Protein AF-A0A8T3ZJ53-F1 (afdb_monomer)

pLDDT: mean 87.29, std 13.7, range [36.09, 98.25]

Structure (mmCIF, N/CA/C/O backbone):
data_AF-A0A8T3ZJ53-F1
#
_entry.id   AF-A0A8T3ZJ53-F1
#
loop_
_atom_site.group_PDB
_atom_site.id
_atom_site.type_symbol
_atom_site.label_atom_id
_atom_site.label_alt_id
_atom_site.label_comp_id
_atom_site.label_asym_id
_atom_site.label_entity_id
_atom_site.label_seq_id
_atom_site.pdbx_PDB_ins_code
_atom_site.Cartn_x
_atom_site.Cartn_y
_atom_site.Cartn_z
_atom_site.occupancy
_atom_site.B_iso_or_equiv
_atom_site.auth_seq_id
_atom_site.auth_comp_id
_atom_site.auth_asym_id
_atom_site.auth_atom_id
_atom_site.pdbx_PDB_model_num
ATOM 1 N N . THR A 1 1 ? 10.957 1.404 -17.397 1.00 92.50 1 THR A N 1
ATOM 2 C CA . THR A 1 1 ? 9.933 1.589 -18.441 1.00 92.50 1 THR A CA 1
ATOM 3 C C . THR A 1 1 ? 8.575 1.520 -17.798 1.00 92.50 1 THR A C 1
ATOM 5 O O . THR A 1 1 ? 8.381 0.715 -16.896 1.00 92.50 1 THR A O 1
ATOM 8 N N . HIS A 1 2 ? 7.644 2.379 -18.206 1.00 91.88 2 HIS A N 1
ATOM 9 C CA . HIS A 1 2 ? 6.298 2.401 -17.634 1.00 91.88 2 HIS A CA 1
ATOM 10 C C . HIS A 1 2 ? 5.239 2.652 -18.708 1.00 91.88 2 HIS A C 1
ATOM 12 O O . HIS A 1 2 ? 5.533 3.206 -19.764 1.00 91.88 2 HIS A O 1
ATOM 18 N N . PHE A 1 3 ? 4.009 2.222 -18.442 1.00 94.38 3 PHE A N 1
ATOM 19 C CA . PHE A 1 3 ? 2.878 2.469 -19.329 1.00 94.38 3 PHE A CA 1
ATOM 20 C C . PHE A 1 3 ? 2.201 3.792 -18.972 1.00 94.38 3 PHE A C 1
ATOM 22 O O . PHE A 1 3 ? 1.866 4.026 -17.809 1.00 94.38 3 PHE A O 1
ATOM 29 N N . ASP A 1 4 ? 1.983 4.630 -19.982 1.00 92.94 4 ASP A N 1
ATOM 30 C CA . ASP A 1 4 ? 1.250 5.883 -19.873 1.00 92.94 4 ASP A CA 1
ATOM 31 C C . ASP A 1 4 ? -0.168 5.689 -20.394 1.00 92.94 4 ASP A C 1
ATOM 33 O O . ASP A 1 4 ? -0.401 5.535 -21.595 1.00 92.94 4 ASP A O 1
ATOM 37 N N . TYR A 1 5 ? -1.127 5.714 -19.472 1.00 91.31 5 TYR A N 1
ATOM 38 C CA . TYR A 1 5 ? -2.530 5.527 -19.805 1.00 91.31 5 TYR A CA 1
ATOM 39 C C . TYR A 1 5 ? -3.101 6.654 -20.673 1.00 91.31 5 TYR A C 1
ATOM 41 O O . TYR A 1 5 ? -3.947 6.387 -21.524 1.00 91.31 5 TYR A O 1
ATOM 49 N N . LYS A 1 6 ? -2.637 7.897 -20.494 1.00 88.44 6 LYS A N 1
ATOM 50 C CA . LYS A 1 6 ? -3.177 9.063 -21.203 1.00 88.44 6 LYS A CA 1
ATOM 51 C C . LYS A 1 6 ? -2.861 8.999 -22.693 1.00 88.44 6 LYS A C 1
ATOM 53 O O . LYS A 1 6 ? -3.724 9.309 -23.507 1.00 88.44 6 LYS A O 1
ATOM 58 N N . TYR A 1 7 ? -1.639 8.599 -23.037 1.00 90.81 7 TYR A N 1
ATOM 59 C CA . TYR A 1 7 ? -1.204 8.484 -24.434 1.00 90.81 7 TYR A CA 1
ATOM 60 C C . TYR A 1 7 ? -1.269 7.051 -24.974 1.00 90.81 7 TYR A C 1
ATOM 62 O O . TYR A 1 7 ? -1.055 6.848 -26.164 1.00 90.81 7 TYR A O 1
ATOM 70 N N . ASN A 1 8 ? -1.585 6.067 -24.126 1.00 91.38 8 ASN A N 1
ATOM 71 C CA . ASN A 1 8 ? -1.673 4.648 -24.473 1.00 91.38 8 ASN A CA 1
ATOM 72 C C . ASN A 1 8 ? -0.379 4.099 -25.113 1.00 91.38 8 ASN A C 1
ATOM 74 O O . ASN A 1 8 ? -0.419 3.331 -26.074 1.00 91.38 8 ASN A O 1
ATOM 78 N N . ILE A 1 9 ? 0.776 4.493 -24.569 1.00 94.19 9 ILE A N 1
ATOM 79 C CA . ILE A 1 9 ? 2.112 4.088 -25.036 1.00 94.19 9 ILE A CA 1
ATOM 80 C C . ILE A 1 9 ? 3.004 3.682 -23.863 1.00 94.19 9 ILE A C 1
ATOM 82 O O . ILE A 1 9 ? 2.756 4.049 -22.713 1.00 94.19 9 ILE A O 1
ATOM 86 N N . LEU A 1 10 ? 4.087 2.961 -24.158 1.00 95.19 10 LEU A N 1
ATOM 87 C CA . LEU A 1 10 ? 5.194 2.828 -23.218 1.00 95.19 10 LEU A CA 1
ATOM 88 C C . LEU A 1 10 ? 6.085 4.069 -23.267 1.00 95.19 10 LEU A C 1
ATOM 90 O O . LEU A 1 10 ? 6.505 4.521 -24.335 1.00 95.19 10 LEU A O 1
ATOM 94 N N . ARG A 1 11 ? 6.426 4.567 -22.085 1.00 93.75 11 ARG A N 1
ATOM 95 C CA . ARG A 1 11 ? 7.398 5.633 -21.862 1.00 93.75 11 ARG A CA 1
ATOM 96 C C . ARG A 1 11 ? 8.667 5.077 -21.229 1.00 93.75 11 ARG A C 1
ATOM 98 O O . ARG A 1 11 ? 8.668 3.996 -20.623 1.00 93.75 11 ARG A O 1
ATOM 105 N N . ARG A 1 12 ? 9.759 5.833 -21.363 1.00 91.50 12 ARG A N 1
ATOM 106 C CA . ARG A 1 12 ? 11.044 5.496 -20.734 1.00 91.50 12 ARG A CA 1
ATOM 107 C C . ARG A 1 12 ? 10.881 5.500 -19.208 1.00 91.50 12 ARG A C 1
ATOM 109 O O . ARG A 1 12 ? 9.824 5.831 -18.675 1.00 91.50 12 ARG A O 1
ATOM 116 N N . GLY A 1 13 ? 11.893 5.049 -18.464 1.00 85.75 13 GLY A N 1
ATOM 117 C CA . GLY A 1 13 ? 11.855 5.135 -16.996 1.00 85.75 13 GLY A CA 1
ATOM 118 C C . GLY A 1 13 ? 11.496 6.551 -16.517 1.00 85.75 13 GLY A C 1
ATOM 119 O O . GLY A 1 13 ? 11.935 7.521 -17.131 1.00 85.75 13 GLY A O 1
ATOM 120 N N . ILE A 1 14 ? 10.716 6.671 -15.432 1.00 87.00 14 ILE A N 1
ATOM 121 C CA . ILE A 1 14 ? 10.205 7.959 -14.911 1.00 87.00 14 ILE A CA 1
ATOM 122 C C . ILE A 1 14 ? 11.329 8.995 -14.780 1.00 87.00 14 ILE A C 1
ATOM 124 O O . ILE A 1 14 ? 11.149 10.138 -15.179 1.00 87.00 14 ILE A O 1
ATOM 128 N N . LEU A 1 15 ? 12.511 8.579 -14.316 1.00 89.81 15 LEU A N 1
ATOM 129 C CA . LEU A 1 15 ? 13.685 9.446 -14.207 1.00 89.81 15 LEU A CA 1
ATOM 130 C C . LEU A 1 15 ? 14.091 10.093 -15.547 1.00 89.81 15 LEU A C 1
ATOM 132 O O . LEU A 1 15 ? 14.465 11.261 -15.587 1.00 89.81 15 LEU A O 1
ATOM 136 N N . ASN A 1 16 ? 14.024 9.358 -16.660 1.00 87.31 16 ASN A N 1
ATOM 137 C CA . ASN A 1 16 ? 14.312 9.906 -17.989 1.00 87.31 16 ASN A CA 1
ATOM 138 C C . ASN A 1 16 ? 13.220 10.860 -18.467 1.00 87.31 16 ASN A C 1
ATOM 140 O O . ASN A 1 16 ? 13.531 11.887 -19.063 1.00 87.31 16 ASN A O 1
ATOM 144 N N . ASP A 1 17 ? 11.967 10.537 -18.174 1.00 83.75 17 ASP A N 1
ATOM 145 C CA . ASP A 1 17 ? 10.818 11.334 -18.585 1.00 83.75 17 ASP A CA 1
ATOM 146 C C . ASP A 1 17 ? 10.718 12.669 -17.837 1.00 83.75 17 ASP A C 1
ATOM 148 O O . ASP A 1 17 ? 10.388 13.688 -18.443 1.00 83.75 17 ASP A O 1
ATOM 152 N N . THR A 1 18 ? 11.046 12.693 -16.542 1.00 87.44 18 THR A N 1
ATOM 153 C CA . THR A 1 18 ? 11.021 13.914 -15.719 1.00 87.44 18 THR A CA 1
ATOM 154 C C . THR A 1 18 ? 12.245 14.801 -15.913 1.00 87.44 18 THR A C 1
ATOM 156 O O . THR A 1 18 ? 12.226 15.952 -15.487 1.00 87.44 18 THR A O 1
ATOM 159 N N . LYS A 1 19 ? 13.314 14.279 -16.532 1.00 85.06 19 LYS A N 1
ATOM 160 C CA . LYS A 1 19 ? 14.643 14.913 -16.609 1.00 85.06 19 LYS A CA 1
ATOM 161 C C . LYS A 1 19 ? 15.280 15.207 -15.242 1.00 85.06 19 LYS A C 1
ATOM 163 O O . LYS A 1 19 ? 16.259 15.942 -15.193 1.00 85.06 19 LYS A O 1
ATOM 168 N N . ALA A 1 20 ? 14.773 14.620 -14.155 1.00 90.12 20 ALA A N 1
ATOM 169 C CA . ALA A 1 20 ? 15.395 14.740 -12.839 1.00 90.12 20 ALA A CA 1
ATOM 170 C C . ALA A 1 20 ? 16.768 14.044 -12.813 1.00 90.12 20 ALA A C 1
ATOM 172 O O . ALA A 1 20 ? 17.037 13.146 -13.623 1.00 90.12 20 ALA A O 1
ATOM 173 N N . ASP A 1 21 ? 17.634 14.446 -11.883 1.00 89.12 21 ASP A N 1
ATOM 174 C CA . ASP A 1 21 ? 18.956 13.836 -11.698 1.00 89.12 21 ASP A CA 1
ATOM 175 C C . ASP A 1 21 ? 18.897 12.542 -10.884 1.00 89.12 21 ASP A C 1
ATOM 177 O O . ASP A 1 21 ? 19.588 11.570 -11.204 1.00 89.12 21 ASP A O 1
ATOM 181 N N . LEU A 1 22 ? 18.028 12.532 -9.870 1.00 93.38 22 LEU A N 1
ATOM 182 C CA . LEU A 1 22 ? 17.731 11.407 -8.990 1.00 93.38 22 LEU A CA 1
ATOM 183 C C . LEU A 1 22 ? 16.220 11.212 -8.881 1.00 93.38 22 LEU A C 1
ATOM 185 O O . LEU A 1 22 ? 15.447 12.167 -8.954 1.00 93.38 22 LEU A O 1
ATOM 189 N N . LEU A 1 23 ? 15.810 9.972 -8.639 1.00 93.25 23 LEU A N 1
ATOM 190 C CA . LEU A 1 23 ? 14.469 9.636 -8.183 1.00 93.25 23 LEU A CA 1
ATOM 191 C C . LEU A 1 23 ? 14.595 8.932 -6.835 1.00 93.25 23 LEU A C 1
ATOM 193 O O . LEU A 1 23 ? 15.234 7.887 -6.750 1.00 93.25 23 LEU A O 1
ATOM 197 N N . LEU A 1 24 ? 13.976 9.500 -5.807 1.00 93.50 24 LEU A N 1
ATOM 198 C CA . LEU A 1 24 ? 13.816 8.859 -4.509 1.00 93.50 24 LEU A CA 1
ATOM 199 C C . LEU A 1 24 ? 12.428 8.219 -4.475 1.00 93.50 24 LEU A C 1
ATOM 201 O O . LEU A 1 24 ? 11.450 8.858 -4.868 1.00 93.50 24 LEU A O 1
ATOM 205 N N . PHE A 1 25 ? 12.345 6.950 -4.093 1.00 89.69 25 PHE A N 1
ATOM 206 C CA . PHE A 1 25 ? 11.116 6.169 -4.195 1.00 89.69 25 PHE A CA 1
ATOM 207 C C . PHE A 1 25 ? 10.934 5.208 -3.021 1.00 89.69 25 PHE A C 1
ATOM 209 O O . PHE A 1 25 ? 11.882 4.862 -2.319 1.00 89.69 25 PHE A O 1
ATOM 216 N N . GLY A 1 26 ? 9.689 4.770 -2.830 1.00 84.31 26 GLY A N 1
ATOM 217 C CA . GLY A 1 26 ? 9.271 4.123 -1.591 1.00 84.31 26 GLY A CA 1
ATOM 218 C C . GLY A 1 26 ? 9.110 5.144 -0.458 1.00 84.31 26 GLY A C 1
ATOM 219 O O . GLY A 1 26 ? 8.981 6.347 -0.702 1.00 84.31 26 GLY A O 1
ATOM 220 N N . SER A 1 27 ? 9.148 4.659 0.781 1.00 85.94 27 SER A N 1
ATOM 221 C CA . SER A 1 27 ? 9.232 5.490 1.990 1.00 85.94 27 SER A CA 1
ATOM 222 C C . SER A 1 27 ? 10.664 6.019 2.135 1.00 85.94 27 SER A C 1
ATOM 224 O O . SER A 1 27 ? 11.466 5.448 2.861 1.00 85.94 27 SER A O 1
ATOM 226 N N . ALA A 1 28 ? 11.004 7.039 1.342 1.00 90.50 28 ALA A N 1
ATOM 227 C CA . ALA A 1 28 ? 12.377 7.494 1.112 1.00 90.50 28 ALA A CA 1
ATOM 228 C C . ALA A 1 28 ? 12.949 8.418 2.212 1.00 90.50 28 ALA A C 1
ATOM 230 O O . ALA A 1 28 ? 13.855 9.217 1.950 1.00 90.50 28 ALA A O 1
ATOM 231 N N . GLU A 1 29 ? 12.388 8.397 3.424 1.00 93.88 29 GLU A N 1
ATOM 232 C CA . GLU A 1 29 ? 12.810 9.272 4.517 1.00 93.88 29 GLU A CA 1
ATOM 233 C C . GLU A 1 29 ? 14.299 9.105 4.854 1.00 93.88 29 GLU A C 1
ATOM 235 O O . GLU A 1 29 ? 15.004 10.111 4.994 1.00 93.88 29 GLU A O 1
ATOM 240 N N . ARG A 1 30 ? 14.815 7.867 4.942 1.00 94.81 30 ARG A N 1
ATOM 241 C CA . ARG A 1 30 ? 16.236 7.660 5.272 1.00 94.81 30 ARG A CA 1
ATOM 242 C C . ARG A 1 30 ? 17.134 8.073 4.114 1.00 94.81 30 ARG A C 1
ATOM 244 O O . ARG A 1 30 ? 18.204 8.628 4.358 1.00 94.81 30 ARG A O 1
ATOM 251 N N . ALA A 1 31 ? 16.719 7.845 2.873 1.00 95.25 31 ALA A N 1
ATOM 252 C CA . ALA A 1 31 ? 17.444 8.197 1.663 1.00 95.25 31 ALA A CA 1
ATOM 253 C C . ALA A 1 31 ? 17.582 9.708 1.529 1.00 95.25 31 ALA A C 1
ATOM 255 O O . ALA A 1 31 ? 18.684 10.188 1.269 1.00 95.25 31 ALA A O 1
ATOM 256 N N . ILE A 1 32 ? 16.496 10.456 1.762 1.00 95.50 32 ILE A N 1
ATOM 257 C CA . ILE A 1 32 ? 16.515 11.924 1.762 1.00 95.50 32 ILE A CA 1
ATOM 258 C C . ILE A 1 32 ? 17.517 12.426 2.804 1.00 95.50 32 ILE A C 1
ATOM 260 O O . ILE A 1 32 ? 18.404 13.207 2.466 1.00 95.50 32 ILE A O 1
ATOM 264 N N . LEU A 1 33 ? 17.419 11.958 4.051 1.00 95.88 33 LEU A N 1
ATOM 265 C CA . LEU A 1 33 ? 18.304 12.417 5.125 1.00 95.88 33 LEU A CA 1
ATOM 266 C C . LEU A 1 33 ? 19.767 12.019 4.882 1.00 95.88 33 LEU A C 1
ATOM 268 O O . LEU A 1 33 ? 20.654 12.857 5.015 1.00 95.88 33 LEU A O 1
ATOM 272 N N . THR A 1 34 ? 20.019 10.785 4.441 1.00 94.62 34 THR A N 1
ATOM 273 C CA . THR A 1 34 ? 21.368 10.302 4.095 1.00 94.62 34 THR A CA 1
ATOM 274 C C . THR A 1 34 ? 21.976 11.125 2.962 1.00 94.62 34 THR A C 1
ATOM 276 O O . THR A 1 34 ? 23.160 11.462 2.995 1.00 94.62 34 THR A O 1
ATOM 279 N N . LEU A 1 35 ? 21.180 11.456 1.943 1.00 93.94 35 LEU A N 1
ATOM 280 C CA . LEU A 1 35 ? 21.619 12.278 0.822 1.00 93.94 35 LEU A CA 1
ATOM 281 C C . LEU A 1 35 ? 21.987 13.687 1.297 1.00 93.94 35 LEU A C 1
ATOM 283 O O . LEU A 1 35 ? 23.079 14.158 0.983 1.00 93.94 35 LEU A O 1
ATOM 287 N N . LEU A 1 36 ? 21.115 14.326 2.083 1.00 92.25 36 LEU A N 1
ATOM 288 C CA . LEU A 1 36 ? 21.348 15.663 2.634 1.00 92.25 36 LEU A CA 1
ATOM 289 C C . LEU A 1 36 ? 22.587 15.702 3.531 1.00 92.25 36 LEU A C 1
ATOM 291 O O . LEU A 1 36 ? 23.413 16.600 3.392 1.00 92.25 36 LEU A O 1
ATOM 295 N N . GLU A 1 37 ? 22.765 14.704 4.394 1.00 90.94 37 GLU A N 1
ATOM 296 C CA . GLU A 1 37 ? 23.937 14.596 5.261 1.00 90.94 37 GLU A CA 1
ATOM 297 C C . GLU A 1 37 ? 25.231 14.451 4.449 1.00 90.94 37 GLU A C 1
ATOM 299 O O . GLU A 1 37 ? 26.212 15.153 4.700 1.00 90.94 37 GLU A O 1
ATOM 304 N N . ARG A 1 38 ? 25.249 13.574 3.436 1.00 91.00 38 ARG A N 1
ATOM 305 C CA . ARG A 1 38 ? 26.423 13.405 2.564 1.00 91.00 38 ARG A CA 1
ATOM 306 C C . ARG A 1 38 ? 26.720 14.672 1.770 1.00 91.00 38 ARG A C 1
ATOM 308 O O . ARG A 1 38 ? 27.885 15.048 1.660 1.00 91.00 38 ARG A O 1
ATOM 315 N N . MET A 1 39 ? 25.691 15.344 1.252 1.00 88.81 39 MET A N 1
ATOM 316 C CA . MET A 1 39 ? 25.842 16.637 0.582 1.00 88.81 39 MET A CA 1
ATOM 317 C C . MET A 1 39 ? 26.455 17.675 1.526 1.00 88.81 39 MET A C 1
ATOM 319 O O . MET A 1 39 ? 27.425 18.327 1.147 1.00 88.81 39 MET A O 1
ATOM 323 N N . GLN A 1 40 ? 25.957 17.775 2.762 1.00 85.38 40 GLN A N 1
ATOM 324 C CA . GLN A 1 40 ? 26.470 18.699 3.773 1.00 85.38 40 GLN A CA 1
ATOM 325 C C . GLN A 1 40 ? 27.941 18.411 4.110 1.00 85.38 40 GLN A C 1
ATOM 327 O O . GLN A 1 40 ? 28.765 19.316 4.049 1.00 85.38 40 GLN A O 1
ATOM 332 N N . ARG A 1 41 ? 28.309 17.145 4.354 1.00 85.94 41 ARG A N 1
ATOM 333 C CA . ARG A 1 41 ? 29.703 16.744 4.629 1.00 85.94 41 ARG A CA 1
ATOM 334 C C . ARG A 1 41 ? 30.654 17.066 3.477 1.00 85.94 41 ARG A C 1
ATOM 336 O O . ARG A 1 41 ? 31.781 17.491 3.718 1.00 85.94 41 ARG A O 1
ATOM 343 N N . ILE A 1 42 ? 30.219 16.855 2.232 1.00 83.75 42 ILE A N 1
ATOM 344 C CA . ILE A 1 42 ? 31.022 17.207 1.054 1.00 83.75 42 ILE A CA 1
ATOM 345 C C . ILE A 1 42 ? 31.250 18.715 1.026 1.00 83.75 42 ILE A C 1
ATOM 347 O O . ILE A 1 42 ? 32.387 19.136 0.850 1.00 83.75 42 ILE A O 1
ATOM 351 N N . VAL A 1 43 ? 30.200 19.511 1.224 1.00 75.50 43 VAL A N 1
ATOM 352 C CA . VAL A 1 43 ? 30.278 20.979 1.235 1.00 75.50 43 VAL A CA 1
ATOM 353 C C . VAL A 1 43 ? 31.163 21.492 2.375 1.00 75.50 43 VAL A C 1
ATOM 355 O O . VAL A 1 43 ? 31.958 22.400 2.157 1.00 75.50 43 VAL A O 1
ATOM 358 N N . ASP A 1 44 ? 31.078 20.898 3.565 1.00 78.31 44 ASP A N 1
ATOM 359 C CA . ASP A 1 44 ? 31.857 21.322 4.735 1.00 78.31 44 ASP A CA 1
ATOM 360 C C . ASP A 1 44 ? 33.343 20.942 4.644 1.00 78.31 44 ASP A C 1
ATOM 362 O O . ASP A 1 44 ? 34.191 21.640 5.200 1.00 78.31 44 ASP A O 1
ATOM 366 N N . GLY A 1 45 ? 33.663 19.848 3.945 1.00 67.88 45 GLY A N 1
ATOM 367 C CA . GLY A 1 45 ? 35.022 19.331 3.756 1.00 67.88 45 GLY A CA 1
ATOM 368 C C . GLY A 1 45 ? 35.673 19.672 2.409 1.00 67.88 45 GLY A C 1
ATOM 369 O O . GLY A 1 45 ? 36.717 19.107 2.089 1.00 67.88 45 GLY A O 1
ATOM 370 N N . SER A 1 46 ? 35.070 20.543 1.596 1.00 61.31 46 SER A N 1
ATOM 371 C CA . SER A 1 46 ? 35.623 20.997 0.312 1.00 61.31 46 SER A CA 1
ATOM 372 C C . SER A 1 46 ? 35.801 22.519 0.283 1.00 61.31 46 SER A C 1
ATOM 374 O O . SER A 1 46 ? 35.044 23.253 0.914 1.00 61.31 46 SER A O 1
ATOM 376 N N . ASP A 1 47 ? 36.751 23.018 -0.521 1.00 53.59 47 ASP A N 1
ATOM 377 C CA . ASP A 1 47 ? 36.870 24.451 -0.874 1.00 53.59 47 ASP A CA 1
ATOM 378 C C . ASP A 1 47 ? 35.609 25.005 -1.592 1.00 53.59 47 ASP A C 1
ATOM 380 O O . ASP A 1 47 ? 35.511 26.200 -1.885 1.00 53.59 47 ASP A O 1
ATOM 384 N N . ASP A 1 48 ? 34.596 24.162 -1.828 1.00 57.84 48 ASP A N 1
ATOM 385 C CA . ASP A 1 48 ? 33.292 24.505 -2.397 1.00 57.84 48 ASP A CA 1
ATOM 386 C C . ASP A 1 48 ? 32.380 25.256 -1.400 1.00 57.84 48 ASP A C 1
ATOM 388 O O . ASP A 1 48 ? 31.271 25.656 -1.761 1.00 57.84 48 ASP A O 1
ATOM 392 N N . LYS A 1 49 ? 32.842 25.546 -0.173 1.00 52.94 49 LYS A N 1
ATOM 393 C CA . LYS A 1 49 ? 32.192 26.518 0.728 1.00 52.94 49 LYS A CA 1
ATOM 394 C C . LYS A 1 49 ? 31.986 27.872 0.029 1.00 52.94 49 LYS A C 1
ATOM 396 O O . LYS A 1 49 ? 30.907 28.451 0.137 1.00 52.94 49 LYS A O 1
ATOM 401 N N . LYS A 1 50 ? 32.951 28.280 -0.814 1.00 55.59 50 LYS A N 1
ATOM 402 C CA . LYS A 1 50 ? 32.821 29.420 -1.741 1.00 55.59 50 LYS A CA 1
ATOM 403 C C . LYS A 1 50 ? 31.698 29.232 -2.765 1.00 55.59 50 LYS A C 1
ATOM 405 O O . LYS A 1 50 ? 30.980 30.181 -3.029 1.00 55.59 50 LYS A O 1
ATOM 410 N N . LEU A 1 51 ? 31.496 28.035 -3.323 1.00 52.78 51 LEU A N 1
ATOM 411 C CA . LEU A 1 51 ? 30.408 27.770 -4.283 1.00 52.78 51 LEU A CA 1
ATOM 412 C C . LEU A 1 51 ? 29.024 27.830 -3.624 1.00 52.78 51 LEU A C 1
ATOM 414 O O . LEU A 1 51 ? 28.067 28.272 -4.258 1.00 52.78 51 LEU A O 1
ATOM 418 N N . LEU A 1 52 ? 28.909 27.415 -2.359 1.00 51.31 52 LEU A N 1
ATOM 419 C CA . LEU A 1 52 ? 27.653 27.495 -1.614 1.00 51.31 52 LEU A CA 1
ATOM 420 C C . LEU A 1 52 ? 27.363 28.919 -1.109 1.00 51.31 52 LEU A C 1
ATOM 422 O O . LEU A 1 52 ? 26.205 29.334 -1.107 1.00 51.31 52 LEU A O 1
ATOM 426 N N . GLU A 1 53 ? 28.394 29.668 -0.706 1.00 55.56 53 GLU A N 1
ATOM 427 C CA . GLU A 1 53 ? 28.298 31.104 -0.404 1.00 55.56 53 GLU A CA 1
ATOM 428 C C . GLU A 1 53 ? 27.919 31.903 -1.658 1.00 55.56 53 GLU A C 1
ATOM 430 O O . GLU A 1 53 ? 26.944 32.648 -1.609 1.00 55.56 53 GLU A O 1
ATOM 435 N N . MET A 1 54 ? 28.546 31.633 -2.810 1.00 50.44 54 MET A N 1
ATOM 436 C CA . MET A 1 54 ? 28.172 32.216 -4.107 1.00 50.44 54 MET A CA 1
ATOM 437 C C . MET A 1 54 ? 26.725 31.871 -4.505 1.00 50.44 54 MET A C 1
ATOM 439 O O . MET A 1 54 ? 25.976 32.746 -4.925 1.00 50.44 54 MET A O 1
ATOM 443 N N . ALA A 1 55 ? 26.266 30.628 -4.308 1.00 52.03 55 ALA A N 1
ATOM 444 C CA . ALA A 1 55 ? 24.873 30.251 -4.588 1.00 52.03 55 ALA A CA 1
ATOM 445 C C . ALA A 1 55 ? 23.856 30.927 -3.640 1.00 52.03 55 ALA A C 1
ATOM 447 O O . ALA A 1 55 ? 22.727 31.229 -4.041 1.00 52.03 55 ALA A O 1
ATOM 448 N N . LYS A 1 56 ? 24.238 31.173 -2.378 1.00 50.97 56 LYS A N 1
ATOM 449 C CA . LYS A 1 56 ? 23.410 31.874 -1.380 1.00 50.97 56 LYS A CA 1
ATOM 450 C C . LYS A 1 56 ? 23.375 33.389 -1.612 1.00 50.97 56 LYS A C 1
ATOM 452 O O . LYS A 1 56 ? 22.315 33.989 -1.429 1.00 50.97 56 LYS A O 1
ATOM 457 N N . GLU A 1 57 ? 24.482 33.995 -2.034 1.00 47.88 57 GLU A N 1
ATOM 458 C CA . GLU A 1 57 ? 24.552 35.411 -2.422 1.00 47.88 57 GLU A CA 1
ATOM 459 C C . GLU A 1 57 ? 23.788 35.673 -3.733 1.00 47.88 57 GLU A C 1
ATOM 461 O O . GLU A 1 57 ? 23.001 36.622 -3.807 1.00 47.88 57 GLU A O 1
ATOM 466 N N . ASN A 1 58 ? 23.861 34.758 -4.706 1.00 44.09 58 ASN A N 1
ATOM 467 C CA . ASN A 1 58 ? 23.186 34.899 -6.004 1.00 44.09 58 ASN A CA 1
ATOM 468 C C . ASN A 1 58 ? 21.666 34.673 -5.950 1.00 44.09 58 ASN A C 1
ATOM 470 O O . ASN A 1 58 ? 20.922 35.280 -6.721 1.00 44.09 58 ASN A O 1
ATOM 474 N N . ASN A 1 59 ? 21.151 33.883 -4.999 1.00 47.47 59 ASN A N 1
ATOM 475 C CA . ASN A 1 59 ? 19.699 33.780 -4.772 1.00 47.47 59 ASN A CA 1
ATOM 476 C C . ASN A 1 59 ? 19.087 35.060 -4.170 1.00 47.47 59 ASN A C 1
ATOM 478 O O . ASN A 1 59 ? 17.883 35.277 -4.304 1.00 47.47 59 ASN A O 1
ATOM 482 N N . LYS A 1 60 ? 19.893 35.933 -3.544 1.00 47.00 60 LYS A N 1
ATOM 483 C CA . LYS A 1 60 ? 19.461 37.290 -3.160 1.00 47.00 60 LYS A CA 1
ATOM 484 C C . LYS A 1 60 ? 19.545 38.286 -4.323 1.00 47.00 60 LYS A C 1
ATOM 486 O O . LYS A 1 60 ? 18.805 39.267 -4.307 1.00 47.00 60 LYS A O 1
ATOM 491 N N . GLN A 1 61 ? 20.407 38.045 -5.315 1.00 42.03 61 GLN A N 1
ATOM 492 C CA . GLN A 1 61 ? 20.671 38.974 -6.423 1.00 42.03 61 GLN A CA 1
ATOM 493 C C . GLN A 1 61 ? 19.943 38.650 -7.739 1.00 42.03 61 GLN A C 1
ATOM 495 O O . GLN A 1 61 ? 19.805 39.541 -8.573 1.00 42.03 61 GLN A O 1
ATOM 500 N N . ASN A 1 62 ? 19.358 37.459 -7.911 1.00 41.09 62 ASN A N 1
ATOM 501 C CA . ASN A 1 62 ? 18.611 37.083 -9.124 1.00 41.09 62 ASN A CA 1
ATOM 502 C C . ASN A 1 62 ? 17.185 37.682 -9.222 1.00 41.09 62 ASN A C 1
ATOM 504 O O . ASN A 1 62 ? 16.194 37.007 -9.503 1.00 41.09 62 ASN A O 1
ATOM 508 N N . ARG A 1 63 ? 17.107 39.010 -9.069 1.00 45.06 63 ARG A N 1
ATOM 509 C CA . ARG A 1 63 ? 16.180 39.899 -9.785 1.00 45.06 63 ARG A CA 1
ATOM 510 C C . ARG A 1 63 ? 17.001 40.878 -10.637 1.00 45.06 63 ARG A C 1
ATOM 512 O O . ARG A 1 63 ? 16.938 42.076 -10.385 1.00 45.06 63 ARG A O 1
ATOM 519 N N . LYS A 1 64 ? 17.765 40.376 -11.612 1.00 42.53 64 LYS A N 1
ATOM 520 C CA . LYS A 1 64 ? 18.048 40.982 -12.934 1.00 42.53 64 LYS A CA 1
ATOM 521 C C . LYS A 1 64 ? 19.384 40.486 -13.495 1.00 42.53 64 LYS A C 1
ATOM 523 O O . LYS A 1 64 ? 20.413 40.595 -12.850 1.00 42.53 64 LYS A O 1
ATOM 528 N N . GLU A 1 65 ? 19.285 40.081 -14.756 1.00 41.59 65 GLU A N 1
ATOM 529 C CA . GLU A 1 65 ? 20.320 40.051 -15.793 1.00 41.59 65 GLU A CA 1
ATOM 530 C C . GLU A 1 65 ? 21.390 38.954 -15.787 1.00 41.59 65 GLU A C 1
ATOM 532 O O . GLU A 1 65 ? 21.996 38.570 -14.796 1.00 41.59 65 GLU A O 1
ATOM 537 N N . SER A 1 66 ? 21.572 38.439 -17.004 1.00 52.91 66 SER A N 1
ATOM 538 C CA . SER A 1 66 ? 22.414 37.325 -17.395 1.00 52.91 66 SER A CA 1
ATOM 539 C C . SER A 1 66 ? 23.898 37.623 -17.226 1.00 52.91 66 SER A C 1
ATOM 541 O O . SER A 1 66 ? 24.416 38.537 -17.867 1.00 52.91 66 SER A O 1
ATOM 543 N N . THR A 1 67 ? 24.607 36.749 -16.519 1.00 38.12 67 THR A N 1
ATOM 544 C CA . THR A 1 67 ? 26.027 36.473 -16.763 1.00 38.12 67 THR A CA 1
ATOM 545 C C . THR A 1 67 ? 26.286 34.971 -16.593 1.00 38.12 67 THR A C 1
ATOM 547 O O . THR A 1 67 ? 25.480 34.258 -15.999 1.00 38.12 67 THR A O 1
ATOM 550 N N . ASN A 1 68 ? 27.354 34.470 -17.221 1.00 47.50 68 ASN A N 1
ATOM 551 C CA . ASN A 1 68 ? 27.736 33.056 -17.320 1.00 47.50 68 ASN A CA 1
ATOM 552 C C . ASN A 1 68 ? 28.018 32.402 -15.948 1.00 47.50 68 ASN A C 1
ATOM 554 O O . ASN A 1 68 ? 29.172 32.184 -15.583 1.00 47.50 68 ASN A O 1
ATOM 558 N N . GLU A 1 69 ? 26.971 32.053 -15.206 1.00 43.94 69 GLU A N 1
ATOM 559 C CA . GLU A 1 69 ? 27.057 31.285 -13.963 1.00 43.94 69 GLU A CA 1
ATOM 560 C C . GLU A 1 69 ? 26.851 29.782 -14.215 1.00 43.94 69 GLU A C 1
ATOM 562 O O . GLU A 1 69 ? 26.018 29.391 -15.042 1.00 43.94 69 GLU A O 1
ATOM 567 N N . PRO A 1 70 ? 27.568 28.893 -13.504 1.00 45.00 70 PRO A N 1
ATOM 568 C CA . PRO A 1 70 ? 27.262 27.475 -13.550 1.00 45.00 70 PRO A CA 1
ATOM 569 C C . PRO A 1 70 ? 25.874 27.227 -12.952 1.00 45.00 70 PRO A C 1
ATOM 571 O O . PRO A 1 70 ? 25.645 27.462 -11.768 1.00 45.00 70 PRO A O 1
ATOM 574 N N . SER A 1 71 ? 24.946 26.724 -13.771 1.00 47.91 71 SER A N 1
ATOM 575 C CA . SER A 1 71 ? 23.595 26.374 -13.315 1.00 47.91 71 SER A CA 1
ATOM 576 C C . SER A 1 71 ? 23.628 25.442 -12.088 1.00 47.91 71 SER A C 1
ATOM 578 O O . SER A 1 71 ? 24.576 24.665 -11.955 1.00 47.91 71 SER A O 1
ATOM 580 N N . PRO A 1 72 ? 22.588 25.417 -11.233 1.00 53.81 72 PRO A N 1
ATOM 581 C CA . PRO A 1 72 ? 22.475 24.456 -10.128 1.00 53.81 72 PRO A CA 1
ATOM 582 C C . PRO A 1 72 ? 22.773 22.995 -10.527 1.00 53.81 72 PRO A C 1
ATOM 584 O O . PRO A 1 72 ? 23.372 22.248 -9.752 1.00 53.81 72 PRO A O 1
ATOM 587 N N . ASN A 1 73 ? 22.464 22.612 -11.772 1.00 56.31 73 ASN A N 1
ATOM 588 C CA . ASN A 1 73 ? 22.776 21.290 -12.329 1.00 56.31 73 ASN A CA 1
ATOM 589 C C . ASN A 1 73 ? 24.292 21.018 -12.424 1.00 56.31 73 ASN A C 1
ATOM 591 O O . ASN A 1 73 ? 24.737 19.888 -12.234 1.00 56.31 73 ASN A O 1
ATOM 595 N N . PHE A 1 74 ? 25.107 22.045 -12.682 1.00 57.09 74 PHE A N 1
ATOM 596 C CA . PHE A 1 74 ? 26.568 21.933 -12.741 1.00 57.09 74 PHE A CA 1
ATOM 597 C C . PHE A 1 74 ? 27.179 21.613 -11.372 1.00 57.09 74 PHE A C 1
ATOM 599 O O . PHE A 1 74 ? 28.177 20.896 -11.296 1.00 57.09 74 PHE A O 1
ATOM 606 N N . LEU A 1 75 ? 26.579 22.112 -10.287 1.00 68.06 75 LEU A N 1
ATOM 607 C CA . LEU A 1 75 ? 27.036 21.806 -8.933 1.00 68.06 75 LEU A CA 1
ATOM 608 C C . LEU A 1 75 ? 26.691 20.362 -8.550 1.00 68.06 75 LEU A C 1
ATOM 610 O O . LEU A 1 75 ? 27.548 19.654 -8.019 1.00 68.06 75 LEU A O 1
ATOM 614 N N . PHE A 1 76 ? 25.475 19.903 -8.872 1.00 78.94 76 PHE A N 1
ATOM 615 C CA . PHE A 1 76 ? 25.060 18.534 -8.571 1.00 78.94 76 PHE A CA 1
ATOM 616 C C . PHE A 1 76 ? 25.945 17.494 -9.277 1.00 78.94 76 PHE A C 1
ATOM 618 O O . PHE A 1 76 ? 26.439 16.577 -8.626 1.00 78.94 76 PHE A O 1
ATOM 625 N N . GLU A 1 77 ? 26.245 17.664 -10.569 1.00 78.38 77 GLU A N 1
ATOM 626 C CA . GLU A 1 77 ? 27.098 16.719 -11.310 1.00 78.38 77 GLU A CA 1
ATOM 627 C C . GLU A 1 77 ? 28.541 16.641 -10.774 1.00 78.38 77 GLU A C 1
ATOM 629 O O . GLU A 1 77 ? 29.175 15.591 -10.878 1.00 78.38 77 GLU A O 1
ATOM 634 N N . LYS A 1 78 ? 29.056 17.697 -10.127 1.00 78.75 78 LYS A N 1
ATOM 635 C CA . LYS A 1 78 ? 30.373 17.668 -9.464 1.00 78.75 78 LYS A CA 1
ATOM 636 C C . LYS A 1 78 ? 30.375 16.887 -8.152 1.00 78.75 78 LYS A C 1
ATOM 638 O O . LYS A 1 78 ? 31.347 16.191 -7.855 1.00 78.75 78 LYS A O 1
ATOM 643 N N . ILE A 1 79 ? 29.318 17.014 -7.349 1.00 83.50 79 ILE A N 1
ATOM 644 C CA . ILE A 1 79 ? 29.233 16.343 -6.042 1.00 83.50 79 ILE A CA 1
ATOM 645 C C . ILE A 1 79 ? 28.715 14.909 -6.162 1.00 83.50 79 ILE A C 1
ATOM 647 O O . ILE A 1 79 ? 29.091 14.056 -5.363 1.00 83.50 79 ILE A O 1
ATOM 651 N N . LYS A 1 80 ? 27.902 14.616 -7.180 1.00 85.81 80 LYS A N 1
ATOM 652 C CA . LYS A 1 80 ? 27.236 13.327 -7.398 1.00 85.81 80 LYS A CA 1
ATOM 653 C C . LYS A 1 80 ? 28.165 12.107 -7.319 1.00 85.81 80 LYS A C 1
ATOM 655 O O . LYS A 1 80 ? 27.795 11.165 -6.617 1.00 85.81 80 LYS A O 1
ATOM 660 N N . PRO A 1 81 ? 29.378 12.100 -7.915 1.00 86.62 81 PRO A N 1
ATOM 661 C CA . PRO A 1 81 ? 30.308 10.975 -7.776 1.00 86.62 81 PRO A CA 1
ATOM 662 C C . PRO A 1 81 ? 30.742 10.700 -6.328 1.00 86.62 81 PRO A C 1
ATOM 664 O O . PRO A 1 81 ? 31.034 9.560 -5.981 1.00 86.62 81 PRO A O 1
ATOM 667 N N . LYS A 1 82 ? 30.751 11.728 -5.468 1.00 88.31 82 LYS A N 1
ATOM 668 C CA . LYS A 1 82 ? 31.139 11.643 -4.050 1.00 88.31 82 LYS A CA 1
ATOM 669 C C . LYS A 1 82 ? 29.979 11.227 -3.134 1.00 88.31 82 LYS A C 1
ATOM 671 O O . LYS A 1 82 ? 30.200 10.929 -1.966 1.00 88.31 82 LYS A O 1
ATOM 676 N N . LEU A 1 83 ? 28.741 11.187 -3.640 1.00 90.75 83 LEU A N 1
ATOM 677 C CA . LEU A 1 83 ? 27.557 10.839 -2.841 1.00 90.75 83 LEU A CA 1
ATOM 678 C C . LEU A 1 83 ? 27.393 9.333 -2.618 1.00 90.75 83 LEU A C 1
ATOM 680 O O . LEU A 1 83 ? 26.553 8.941 -1.810 1.00 90.75 83 LEU A O 1
ATOM 684 N N . HIS A 1 84 ? 28.167 8.487 -3.310 1.00 92.06 84 HIS A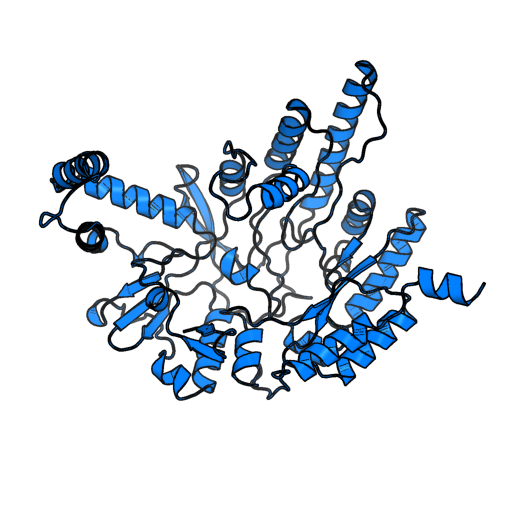 N 1
ATOM 685 C CA . HIS A 1 84 ? 28.070 7.024 -3.237 1.00 92.06 84 HIS A CA 1
ATOM 686 C C . HIS A 1 84 ? 26.621 6.525 -3.381 1.00 92.06 84 HIS A C 1
ATOM 688 O O . HIS A 1 84 ? 26.134 5.743 -2.567 1.00 92.06 84 HIS A O 1
ATOM 694 N N . LEU A 1 85 ? 25.915 7.003 -4.411 1.00 94.94 85 LEU A N 1
ATOM 695 C CA . LEU A 1 85 ? 24.474 6.778 -4.588 1.00 94.94 85 LEU A CA 1
ATOM 696 C C . LEU A 1 85 ? 24.082 5.296 -4.606 1.00 94.94 85 LEU A C 1
ATOM 698 O O . LEU A 1 85 ? 23.020 4.952 -4.107 1.00 94.94 85 LEU A O 1
ATOM 702 N N . ALA A 1 86 ? 24.945 4.410 -5.110 1.00 93.12 86 ALA A N 1
ATOM 703 C CA . ALA A 1 86 ? 24.709 2.964 -5.127 1.00 93.12 86 ALA A CA 1
ATOM 704 C C . ALA A 1 86 ? 24.532 2.336 -3.727 1.00 93.12 86 ALA A C 1
ATOM 706 O O . ALA A 1 86 ? 24.011 1.230 -3.632 1.00 93.12 86 ALA A O 1
ATOM 707 N N . SER A 1 87 ? 24.955 3.014 -2.651 1.00 92.69 87 SER A N 1
ATOM 708 C CA . SER A 1 87 ? 24.809 2.529 -1.270 1.00 92.69 87 SER A CA 1
ATOM 709 C C . SER A 1 87 ? 23.576 3.061 -0.537 1.00 92.69 87 SER A C 1
ATOM 711 O O . SER A 1 87 ? 23.386 2.724 0.629 1.00 92.69 87 SER A O 1
ATOM 713 N N . ILE A 1 88 ? 22.756 3.899 -1.180 1.00 94.94 88 ILE A N 1
ATOM 714 C CA . ILE A 1 88 ? 21.553 4.483 -0.573 1.00 94.94 88 ILE A CA 1
ATOM 715 C C . ILE A 1 88 ? 20.328 3.722 -1.090 1.00 94.94 88 ILE A C 1
ATOM 717 O O . ILE A 1 88 ? 20.018 3.773 -2.279 1.00 94.94 88 ILE A O 1
ATOM 721 N N . GLU A 1 89 ? 19.640 2.996 -0.212 1.00 94.50 89 GLU A N 1
ATOM 722 C CA . GLU A 1 89 ? 18.375 2.327 -0.546 1.00 94.50 89 GLU A CA 1
ATOM 723 C C . GLU A 1 89 ? 17.319 3.358 -1.000 1.00 94.50 89 GLU A C 1
ATOM 725 O O . GLU A 1 89 ? 17.392 4.524 -0.632 1.00 94.50 89 GLU A O 1
ATOM 730 N N . GLY A 1 90 ? 16.367 2.965 -1.849 1.00 93.94 90 GLY A N 1
ATOM 731 C CA . GLY A 1 90 ? 15.289 3.846 -2.317 1.00 93.94 90 GLY A CA 1
ATOM 732 C C . GLY A 1 90 ? 15.713 4.937 -3.309 1.00 93.94 90 GLY A C 1
ATOM 733 O O . GLY A 1 90 ? 14.960 5.885 -3.527 1.00 93.94 90 GLY A O 1
ATOM 734 N N . VAL A 1 91 ? 16.896 4.829 -3.927 1.00 95.62 91 VAL A N 1
ATOM 735 C CA . VAL A 1 91 ? 17.398 5.801 -4.916 1.00 95.62 91 VAL A CA 1
ATOM 736 C C . VAL A 1 91 ? 17.557 5.161 -6.292 1.00 95.62 91 VAL A C 1
ATOM 738 O O . VAL A 1 91 ? 18.131 4.082 -6.439 1.00 95.62 91 VAL A O 1
ATOM 741 N N . ALA A 1 92 ? 17.081 5.856 -7.324 1.00 94.94 92 ALA A N 1
ATOM 742 C CA . ALA A 1 92 ? 17.349 5.543 -8.719 1.00 94.94 92 ALA A CA 1
ATOM 743 C C . ALA A 1 92 ? 18.094 6.693 -9.410 1.00 94.94 92 ALA A C 1
ATOM 745 O O . ALA A 1 92 ? 17.768 7.868 -9.221 1.00 94.94 92 ALA A O 1
ATOM 746 N N . PHE A 1 93 ? 19.102 6.353 -10.214 1.00 94.69 93 PHE A N 1
ATOM 747 C CA . PHE A 1 93 ? 20.002 7.316 -10.850 1.00 94.69 93 PHE A CA 1
ATOM 748 C C . PHE A 1 93 ? 20.590 6.774 -12.158 1.00 94.69 93 PHE A C 1
ATOM 750 O O . PHE A 1 93 ? 20.628 5.567 -12.400 1.00 94.69 93 PHE A O 1
ATOM 757 N N . ARG A 1 94 ? 21.041 7.680 -13.034 1.00 93.00 94 ARG A N 1
ATOM 758 C CA . ARG A 1 94 ? 21.692 7.308 -14.301 1.00 93.00 94 ARG A CA 1
ATOM 759 C C . ARG A 1 94 ? 23.129 6.850 -14.054 1.00 93.00 94 ARG A C 1
ATOM 761 O O . ARG A 1 94 ? 23.854 7.525 -13.325 1.00 93.00 94 ARG A O 1
ATOM 768 N N . VAL A 1 95 ? 23.531 5.763 -14.708 1.00 92.38 95 VAL A N 1
ATOM 769 C CA . VAL A 1 95 ? 24.873 5.162 -14.609 1.00 92.38 95 VAL A CA 1
ATOM 770 C C . VAL A 1 95 ? 25.443 4.838 -15.987 1.00 92.38 95 VAL A C 1
ATOM 772 O O . VAL A 1 95 ? 24.702 4.571 -16.940 1.00 92.38 95 VAL A O 1
ATOM 775 N N . LYS A 1 96 ? 26.773 4.857 -16.111 1.00 90.69 96 LYS A N 1
ATOM 776 C CA . LYS A 1 96 ? 27.464 4.376 -17.316 1.00 90.69 96 LYS A CA 1
ATOM 777 C C . LYS A 1 96 ? 27.600 2.860 -17.274 1.00 90.69 96 LYS A C 1
ATOM 779 O O . LYS A 1 96 ? 27.731 2.268 -16.210 1.00 90.69 96 LYS A O 1
ATOM 784 N N . LYS A 1 97 ? 27.696 2.227 -18.448 1.00 91.50 97 LYS A N 1
ATOM 785 C CA . LYS A 1 97 ? 27.899 0.771 -18.560 1.00 91.50 97 LYS A CA 1
ATOM 786 C C . LYS A 1 97 ? 29.104 0.261 -17.756 1.00 91.50 97 LYS A C 1
ATOM 788 O O . LYS A 1 97 ? 29.050 -0.826 -17.201 1.00 91.50 97 LYS A O 1
ATOM 793 N N . THR A 1 98 ? 30.179 1.047 -17.695 1.00 91.50 98 THR A N 1
ATOM 794 C CA . THR A 1 98 ? 31.422 0.724 -16.974 1.00 91.50 98 THR A CA 1
ATOM 795 C C . THR A 1 98 ? 31.297 0.800 -15.452 1.00 91.50 98 THR A C 1
ATOM 797 O O . THR A 1 98 ? 32.166 0.291 -14.757 1.00 91.50 98 THR A O 1
ATOM 800 N N . GLU A 1 99 ? 30.253 1.453 -14.938 1.00 89.75 99 GLU A N 1
ATOM 801 C CA . GLU A 1 99 ? 30.001 1.650 -13.503 1.00 89.75 99 GLU A CA 1
ATOM 802 C C . GLU A 1 99 ? 29.034 0.594 -12.940 1.00 89.75 99 GLU A C 1
ATOM 804 O O . GLU A 1 99 ? 28.875 0.485 -11.727 1.00 89.75 99 GLU A O 1
ATOM 809 N N . ILE A 1 100 ? 28.390 -0.191 -13.810 1.00 92.62 100 ILE A N 1
ATOM 810 C CA . ILE A 1 100 ? 27.449 -1.242 -13.416 1.00 92.62 100 ILE A CA 1
ATOM 811 C C . ILE A 1 100 ? 28.230 -2.427 -12.836 1.00 92.62 100 ILE A C 1
ATOM 813 O O . ILE A 1 100 ? 29.141 -2.959 -13.475 1.00 92.62 100 ILE A O 1
ATOM 817 N N . ALA A 1 101 ? 27.845 -2.867 -11.636 1.00 91.94 101 ALA A N 1
ATOM 818 C CA . ALA A 1 101 ? 28.414 -4.058 -11.012 1.00 91.94 101 ALA A CA 1
ATOM 819 C C . ALA A 1 101 ? 28.162 -5.313 -11.872 1.00 91.94 101 ALA A C 1
ATOM 821 O O . ALA A 1 101 ? 27.100 -5.464 -12.473 1.00 91.94 101 ALA A O 1
ATOM 822 N N . LYS A 1 102 ? 29.141 -6.225 -11.938 1.00 90.00 102 LYS A N 1
ATOM 823 C CA . LYS A 1 102 ? 29.099 -7.397 -12.840 1.00 90.00 102 LYS A CA 1
ATOM 824 C C . LYS A 1 102 ? 27.936 -8.352 -12.555 1.00 90.00 102 LYS A C 1
ATOM 826 O O . LYS A 1 102 ? 27.470 -9.026 -13.465 1.00 90.00 102 LYS A O 1
ATOM 831 N N . ASP A 1 103 ? 27.513 -8.427 -11.303 1.00 91.31 103 ASP A N 1
ATOM 832 C CA . ASP A 1 103 ? 26.429 -9.261 -10.784 1.00 91.31 103 ASP A CA 1
ATOM 833 C C . ASP A 1 103 ? 25.070 -8.542 -10.761 1.00 91.31 103 ASP A C 1
ATOM 835 O O . ASP A 1 103 ? 24.056 -9.145 -10.409 1.00 91.31 103 ASP A O 1
ATOM 839 N N . MET A 1 104 ? 25.022 -7.268 -11.167 1.00 93.81 104 MET A N 1
ATOM 840 C CA . MET A 1 104 ? 23.788 -6.493 -11.204 1.00 93.81 104 MET A CA 1
ATOM 841 C C . MET A 1 104 ? 22.808 -7.068 -12.228 1.00 93.81 104 MET A C 1
ATOM 843 O O . MET A 1 104 ? 23.142 -7.294 -13.395 1.00 93.81 104 MET A O 1
ATOM 847 N N . ARG A 1 105 ? 21.553 -7.244 -11.811 1.00 93.44 105 ARG A N 1
ATOM 848 C CA . ARG A 1 105 ? 20.489 -7.731 -12.689 1.00 93.44 105 ARG A CA 1
ATOM 849 C C . ARG A 1 105 ? 20.143 -6.682 -13.743 1.00 93.4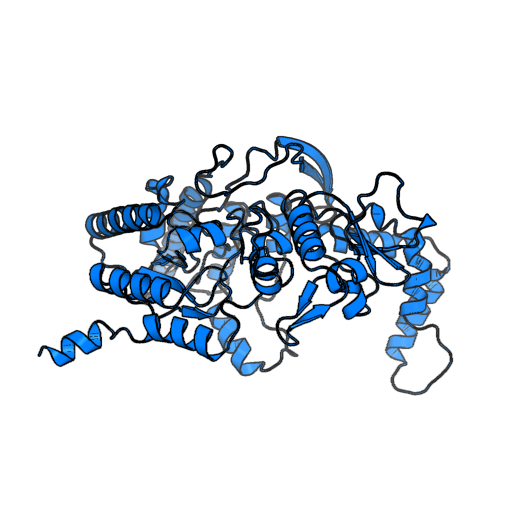4 105 ARG A C 1
ATOM 851 O O . ARG A 1 105 ? 19.695 -5.588 -13.409 1.00 93.44 105 ARG A O 1
ATOM 858 N N . ILE A 1 106 ? 20.288 -7.045 -15.015 1.00 94.19 106 ILE A N 1
ATOM 859 C CA . ILE A 1 106 ? 19.864 -6.212 -16.144 1.00 94.19 106 ILE A CA 1
ATOM 860 C C . ILE A 1 106 ? 18.431 -6.589 -16.533 1.00 94.19 106 ILE A C 1
ATOM 862 O O . ILE A 1 106 ? 18.132 -7.745 -16.836 1.00 94.19 106 ILE A O 1
ATOM 866 N N . MET A 1 107 ? 17.542 -5.605 -16.501 1.00 95.50 107 MET A N 1
ATOM 867 C CA . MET A 1 107 ? 16.139 -5.710 -16.898 1.00 95.50 107 MET A CA 1
ATOM 868 C C . MET A 1 107 ? 15.998 -5.563 -18.418 1.00 95.50 107 MET A C 1
ATOM 870 O O . MET A 1 107 ? 16.865 -4.944 -19.042 1.00 95.50 107 MET A O 1
ATOM 874 N N . PRO A 1 108 ? 14.896 -6.060 -19.021 1.00 96.81 108 PRO A N 1
ATOM 875 C CA . PRO A 1 108 ? 14.573 -5.744 -20.408 1.00 96.81 108 PRO A CA 1
ATOM 876 C C . PRO A 1 108 ? 14.620 -4.234 -20.654 1.00 96.81 108 PRO A C 1
ATOM 878 O O . PRO A 1 108 ? 14.080 -3.457 -19.865 1.00 96.81 108 PRO A O 1
ATOM 881 N N . SER A 1 109 ? 15.268 -3.826 -21.738 1.00 96.31 109 SER A N 1
ATOM 882 C CA . SER A 1 109 ? 15.399 -2.414 -22.100 1.00 96.31 109 SER A CA 1
ATOM 883 C C . SER A 1 109 ? 14.056 -1.790 -22.488 1.00 96.31 109 SER A C 1
ATOM 885 O O . SER A 1 109 ? 13.098 -2.489 -22.839 1.00 96.31 109 SER A O 1
ATOM 887 N N . TYR A 1 110 ? 13.989 -0.456 -22.473 1.00 96.00 110 TYR A N 1
ATOM 888 C CA . TYR A 1 110 ? 12.846 0.273 -23.030 1.00 96.00 110 TYR A CA 1
ATOM 889 C C . TYR A 1 110 ? 12.578 -0.133 -24.483 1.00 96.00 110 TYR A C 1
ATOM 891 O O . TYR A 1 110 ? 11.442 -0.438 -24.843 1.00 96.00 110 TYR A O 1
ATOM 899 N N . GLU A 1 111 ? 13.630 -0.186 -25.298 1.00 96.88 111 GLU A N 1
ATOM 900 C CA . GLU A 1 111 ? 13.558 -0.548 -26.709 1.00 96.88 111 GLU A CA 1
ATOM 901 C C . GLU A 1 111 ? 13.028 -1.978 -26.909 1.00 96.88 111 GLU A C 1
ATOM 903 O O . GLU A 1 111 ? 12.133 -2.188 -27.728 1.00 96.88 111 GLU A O 1
ATOM 908 N N . GLU A 1 112 ? 13.490 -2.950 -26.113 1.00 97.75 112 GLU A N 1
ATOM 909 C CA . GLU A 1 112 ? 12.945 -4.315 -26.126 1.00 97.75 112 GLU A CA 1
ATOM 910 C C . GLU A 1 112 ? 11.473 -4.360 -25.701 1.00 97.75 112 GLU A C 1
ATOM 912 O O . GLU A 1 112 ? 10.691 -5.092 -26.301 1.00 97.75 112 GLU A O 1
ATOM 917 N N . CYS A 1 113 ? 11.072 -3.582 -24.690 1.00 97.19 113 CYS A N 1
ATOM 918 C CA . CYS A 1 113 ? 9.681 -3.526 -24.230 1.00 97.19 113 CYS A CA 1
ATOM 919 C C . CYS A 1 113 ? 8.734 -2.902 -25.266 1.00 97.19 113 CYS A C 1
ATOM 921 O O . CYS A 1 113 ? 7.567 -3.292 -25.344 1.00 97.19 113 CYS A O 1
ATOM 923 N N . VAL A 1 114 ? 9.214 -1.923 -26.041 1.00 96.81 114 VAL A N 1
ATOM 924 C CA . VAL A 1 114 ? 8.463 -1.319 -27.152 1.00 96.81 114 VAL A CA 1
ATOM 925 C C . VAL A 1 114 ? 8.335 -2.300 -28.316 1.00 96.81 114 VAL A C 1
ATOM 927 O O . VAL A 1 114 ? 7.252 -2.413 -28.887 1.00 96.81 114 VAL A O 1
ATOM 930 N N . ALA A 1 115 ? 9.413 -3.016 -28.646 1.00 97.50 115 ALA A N 1
ATOM 931 C CA . ALA A 1 115 ? 9.427 -3.988 -29.736 1.00 97.50 115 ALA A CA 1
ATOM 932 C C . ALA A 1 115 ? 8.610 -5.254 -29.420 1.00 97.50 115 ALA A C 1
ATOM 934 O O . ALA A 1 115 ? 7.976 -5.814 -30.312 1.00 97.50 115 ALA A O 1
ATOM 935 N N . ASP A 1 116 ? 8.603 -5.696 -28.159 1.00 97.44 116 ASP A N 1
ATOM 936 C CA . ASP A 1 116 ? 7.937 -6.921 -27.724 1.00 97.44 116 ASP A CA 1
ATOM 937 C C . ASP A 1 116 ? 7.236 -6.740 -26.366 1.00 97.44 116 ASP A C 1
ATOM 939 O O . ASP A 1 116 ? 7.849 -6.623 -25.301 1.00 97.44 116 ASP A O 1
ATOM 943 N N . LYS A 1 117 ? 5.901 -6.817 -26.384 1.00 96.06 117 LYS A N 1
ATOM 944 C CA . LYS A 1 117 ? 5.057 -6.750 -25.180 1.00 96.06 117 LYS A CA 1
ATOM 945 C C . LYS A 1 117 ? 5.396 -7.834 -24.149 1.00 96.06 117 LYS A C 1
ATOM 947 O O . LYS A 1 117 ? 5.221 -7.604 -22.950 1.00 96.06 117 LYS A O 1
ATOM 952 N N . SER A 1 118 ? 5.913 -8.988 -24.577 1.00 96.00 118 SER A N 1
ATOM 953 C CA . SER A 1 118 ? 6.335 -10.070 -23.682 1.00 96.00 118 SER A CA 1
ATOM 954 C C . SER A 1 118 ? 7.492 -9.641 -22.769 1.00 96.00 118 SER A C 1
ATOM 956 O O . SER A 1 118 ? 7.566 -10.081 -21.615 1.00 96.00 118 SER A O 1
ATOM 958 N N . LYS A 1 119 ? 8.347 -8.722 -23.245 1.00 97.44 119 LYS A N 1
ATOM 959 C CA . LYS A 1 119 ? 9.458 -8.130 -22.489 1.00 97.44 119 LYS A CA 1
ATOM 960 C C . LYS A 1 119 ? 8.960 -7.167 -21.423 1.00 97.44 119 LYS A C 1
ATOM 962 O O . LYS A 1 119 ? 9.473 -7.197 -20.308 1.00 97.44 119 LYS A O 1
ATOM 967 N N . PHE A 1 120 ? 7.902 -6.404 -21.701 1.00 96.75 120 PHE A N 1
ATOM 968 C CA . PHE A 1 120 ? 7.251 -5.577 -20.680 1.00 96.75 120 PHE A CA 1
ATOM 969 C C . PHE A 1 120 ? 6.575 -6.425 -19.587 1.00 96.75 120 PHE A C 1
ATOM 971 O O . PHE A 1 120 ? 6.684 -6.111 -18.396 1.00 96.75 120 PHE A O 1
ATOM 978 N N . ASN A 1 121 ? 5.945 -7.547 -19.963 1.00 95.38 121 ASN A N 1
ATOM 979 C CA . ASN A 1 121 ? 5.446 -8.530 -18.993 1.00 95.38 121 ASN A CA 1
ATOM 980 C C . ASN A 1 121 ? 6.585 -9.115 -18.148 1.00 95.38 121 ASN A C 1
ATOM 982 O O . ASN A 1 121 ? 6.457 -9.195 -16.927 1.00 95.38 121 ASN A O 1
ATOM 986 N N . LEU A 1 122 ? 7.709 -9.485 -18.771 1.00 95.06 122 LEU A N 1
ATOM 987 C CA . LEU A 1 122 ? 8.881 -9.998 -18.061 1.00 95.06 122 LEU A CA 1
ATOM 988 C C . LEU A 1 122 ? 9.453 -8.961 -17.083 1.00 95.06 122 LEU A C 1
ATOM 990 O O . LEU A 1 122 ? 9.692 -9.301 -15.927 1.00 95.06 122 LEU A O 1
ATOM 994 N N . LEU A 1 123 ? 9.606 -7.705 -17.515 1.00 94.88 123 LEU A N 1
ATOM 995 C CA . LEU A 1 123 ? 10.065 -6.596 -16.675 1.00 94.88 123 LEU A CA 1
ATOM 996 C C . LEU A 1 123 ? 9.175 -6.444 -15.435 1.00 94.88 123 LEU A C 1
ATOM 998 O O . LEU A 1 123 ? 9.674 -6.430 -14.309 1.00 94.88 123 LEU A O 1
ATOM 1002 N N . THR A 1 124 ? 7.854 -6.399 -15.634 1.00 92.94 124 THR A N 1
ATOM 1003 C CA . THR A 1 124 ? 6.882 -6.247 -14.538 1.00 92.94 124 THR A CA 1
ATOM 1004 C C . THR A 1 124 ? 6.915 -7.445 -13.592 1.00 92.94 124 THR A C 1
ATOM 1006 O O . THR A 1 124 ? 6.910 -7.280 -12.372 1.00 92.94 124 THR A O 1
ATOM 1009 N N . ARG A 1 125 ? 6.994 -8.662 -14.142 1.00 91.38 125 ARG A N 1
ATOM 1010 C CA . ARG A 1 125 ? 7.068 -9.900 -13.362 1.00 91.38 125 ARG A CA 1
ATOM 1011 C C . ARG A 1 125 ? 8.309 -9.926 -12.472 1.00 91.38 125 ARG A C 1
ATOM 1013 O O . ARG A 1 125 ? 8.184 -10.260 -11.298 1.00 91.38 125 ARG A O 1
ATOM 1020 N N . ILE A 1 126 ? 9.483 -9.580 -13.005 1.00 90.31 126 ILE A N 1
ATOM 1021 C CA . ILE A 1 126 ? 10.730 -9.546 -12.226 1.00 90.31 126 ILE A CA 1
ATOM 1022 C C . ILE A 1 126 ? 10.593 -8.555 -11.065 1.00 90.31 126 ILE A C 1
ATOM 1024 O O . ILE A 1 126 ? 10.826 -8.941 -9.924 1.00 90.31 126 ILE A O 1
ATOM 1028 N N . HIS A 1 127 ? 10.122 -7.332 -11.332 1.00 87.06 127 HIS A N 1
ATOM 1029 C CA . HIS A 1 127 ? 9.925 -6.303 -10.306 1.00 87.06 127 HIS A CA 1
ATOM 1030 C C . HIS A 1 127 ? 8.976 -6.751 -9.179 1.00 87.06 127 HIS A C 1
ATOM 1032 O O . HIS A 1 127 ? 9.220 -6.501 -8.002 1.00 87.06 127 HIS A O 1
ATOM 1038 N N . TYR A 1 128 ? 7.899 -7.467 -9.513 1.00 86.06 128 TYR A N 1
ATOM 1039 C CA . TYR A 1 128 ? 6.955 -7.963 -8.508 1.00 86.06 128 TYR A CA 1
ATOM 1040 C C . TYR A 1 128 ? 7.498 -9.114 -7.662 1.00 86.06 128 TYR A C 1
ATOM 1042 O O . TYR A 1 128 ? 7.180 -9.196 -6.468 1.00 86.06 128 TYR A O 1
ATOM 1050 N N . LEU A 1 129 ? 8.267 -10.005 -8.289 1.00 84.69 129 LEU A N 1
ATOM 1051 C CA . LEU A 1 129 ? 8.835 -11.196 -7.668 1.00 84.69 129 LEU A CA 1
ATOM 1052 C C . LEU A 1 129 ? 10.070 -10.903 -6.818 1.00 84.69 129 LEU A C 1
ATOM 1054 O O . LEU A 1 129 ? 10.296 -11.596 -5.827 1.00 84.69 129 LEU A O 1
ATOM 1058 N N . LEU A 1 130 ? 10.833 -9.880 -7.198 1.00 86.06 130 LEU A N 1
ATOM 1059 C CA . LEU A 1 130 ? 12.076 -9.461 -6.558 1.00 86.06 130 LEU A CA 1
ATOM 1060 C C . LEU A 1 130 ? 11.948 -7.997 -6.096 1.00 86.06 130 LEU A C 1
ATOM 1062 O O . LEU A 1 130 ? 12.688 -7.139 -6.571 1.00 86.06 130 LEU A O 1
ATOM 1066 N N . PRO A 1 131 ? 10.985 -7.682 -5.203 1.00 82.62 131 PRO A N 1
ATOM 1067 C CA . PRO A 1 131 ? 10.689 -6.301 -4.822 1.00 82.62 131 PRO A CA 1
ATOM 1068 C C . PRO A 1 131 ? 11.823 -5.636 -4.033 1.00 82.62 131 PRO A C 1
ATOM 1070 O O . PRO A 1 131 ? 11.875 -4.416 -3.995 1.00 82.62 131 PRO A O 1
ATOM 1073 N N . ASP A 1 132 ? 12.712 -6.428 -3.427 1.00 86.00 132 ASP A N 1
ATOM 1074 C CA . ASP A 1 132 ? 13.784 -5.961 -2.542 1.00 86.00 132 ASP A CA 1
ATOM 1075 C C . ASP A 1 132 ? 15.172 -6.019 -3.222 1.00 86.00 132 ASP A C 1
ATOM 1077 O O . ASP A 1 132 ? 16.193 -5.827 -2.564 1.00 86.00 132 ASP A O 1
ATOM 1081 N N . GLU A 1 133 ? 15.238 -6.313 -4.529 1.00 88.88 133 GLU A N 1
ATOM 1082 C CA . GLU A 1 133 ? 16.497 -6.356 -5.285 1.00 88.88 133 GLU A CA 1
ATOM 1083 C C . GLU A 1 133 ? 16.794 -5.026 -5.990 1.00 88.88 133 GLU A C 1
ATOM 1085 O O . GLU A 1 133 ? 15.898 -4.337 -6.480 1.00 88.88 133 GLU A O 1
ATOM 1090 N N . SER A 1 134 ? 18.085 -4.705 -6.099 1.00 93.44 134 SER A N 1
ATOM 1091 C CA . SER A 1 134 ? 18.568 -3.682 -7.026 1.00 93.44 134 SER A CA 1
ATOM 1092 C C . SER A 1 134 ? 18.586 -4.231 -8.452 1.00 93.44 134 SER A C 1
ATOM 1094 O O . SER A 1 134 ? 18.885 -5.405 -8.682 1.00 93.44 134 SER A O 1
ATOM 1096 N N . PHE A 1 135 ? 18.318 -3.375 -9.428 1.00 94.94 135 PHE A N 1
ATOM 1097 C CA . PHE A 1 135 ? 18.364 -3.739 -10.838 1.00 94.94 135 PHE A CA 1
ATOM 1098 C C . PHE A 1 135 ? 18.786 -2.554 -11.701 1.00 94.94 135 PHE A C 1
ATOM 1100 O O . PHE A 1 135 ? 18.727 -1.397 -11.289 1.00 94.94 135 PHE A O 1
ATOM 1107 N N . VAL A 1 136 ? 19.203 -2.840 -12.930 1.00 95.88 136 VAL A N 1
ATOM 1108 C CA . VAL A 1 136 ? 19.529 -1.830 -13.934 1.00 95.88 136 VAL A CA 1
ATOM 1109 C C . VAL A 1 136 ? 18.653 -2.022 -15.158 1.00 95.88 136 VAL A C 1
ATOM 1111 O O . VAL A 1 136 ? 18.496 -3.131 -15.654 1.00 95.88 136 VAL A O 1
ATOM 1114 N N . GLU A 1 137 ? 18.115 -0.930 -15.683 1.00 95.31 137 GLU A N 1
ATOM 1115 C CA . GLU A 1 137 ? 17.371 -0.918 -16.937 1.00 95.31 137 GLU A CA 1
ATOM 1116 C C . GLU A 1 137 ? 18.106 -0.066 -17.975 1.00 95.31 137 GLU A C 1
ATOM 1118 O O . GLU A 1 137 ? 18.461 1.087 -17.712 1.00 95.31 137 GLU A O 1
ATOM 1123 N N . GLN A 1 138 ? 18.320 -0.615 -19.172 1.00 94.75 138 GLN A N 1
ATOM 1124 C CA . GLN A 1 138 ? 18.813 0.173 -20.297 1.00 94.75 138 GLN A CA 1
ATOM 1125 C C . GLN A 1 138 ? 17.678 1.014 -20.897 1.00 94.75 138 GLN A C 1
ATOM 1127 O O . GLN A 1 138 ? 16.574 0.527 -21.140 1.00 94.75 138 GLN A O 1
ATOM 1132 N N . CYS A 1 139 ? 17.962 2.286 -21.159 1.00 90.19 139 CYS A N 1
ATOM 1133 C CA . CYS A 1 139 ? 17.051 3.210 -21.825 1.00 90.19 139 CYS A CA 1
ATOM 1134 C C . CYS A 1 139 ? 17.843 4.048 -22.835 1.00 90.19 139 CYS A C 1
ATOM 1136 O O . CYS A 1 139 ? 18.548 4.991 -22.456 1.00 90.19 139 CYS A O 1
ATOM 1138 N N . GLY A 1 140 ? 17.723 3.727 -24.123 1.00 85.38 140 GLY A N 1
ATOM 1139 C CA . GLY A 1 140 ? 18.534 4.333 -25.174 1.00 85.38 140 GLY A CA 1
ATOM 1140 C C . GLY A 1 140 ? 20.023 4.019 -25.001 1.00 85.38 140 GLY A C 1
ATOM 1141 O O . GLY A 1 140 ? 20.423 2.866 -24.836 1.00 85.38 140 GLY A O 1
ATOM 1142 N N . VAL A 1 141 ? 20.860 5.060 -25.028 1.00 84.50 141 VAL A N 1
ATOM 1143 C CA . VAL A 1 141 ? 22.327 4.933 -24.905 1.00 84.50 141 VAL A CA 1
ATOM 1144 C C . VAL A 1 141 ? 22.824 4.807 -23.458 1.00 84.50 141 VAL A C 1
ATOM 1146 O O . VAL A 1 141 ? 24.015 4.601 -23.240 1.00 84.50 141 VAL A O 1
ATOM 1149 N N . GLY A 1 142 ? 21.939 4.964 -22.469 1.00 90.00 142 GLY A N 1
ATOM 1150 C CA . GLY A 1 142 ? 22.288 4.990 -21.049 1.00 90.00 142 GLY A CA 1
ATOM 1151 C C . GLY A 1 142 ? 21.566 3.929 -20.226 1.00 90.00 142 GLY A C 1
ATOM 1152 O O . GLY A 1 142 ? 20.696 3.208 -20.718 1.00 90.00 142 GLY A O 1
ATOM 1153 N N . PHE A 1 143 ? 21.918 3.871 -18.944 1.00 94.44 143 PHE A N 1
ATOM 1154 C CA . PHE A 1 143 ? 21.358 2.931 -17.981 1.00 94.44 143 PHE A CA 1
ATOM 1155 C C . PHE A 1 143 ? 20.814 3.684 -16.769 1.00 94.44 143 PHE A C 1
ATOM 1157 O O . PHE A 1 143 ? 21.381 4.695 -16.350 1.00 94.44 143 PHE A O 1
ATOM 1164 N N . ILE A 1 144 ? 19.717 3.189 -16.205 1.00 95.06 144 ILE A N 1
ATOM 1165 C CA . ILE A 1 144 ? 19.199 3.632 -14.911 1.00 95.06 144 ILE A CA 1
ATOM 1166 C C . ILE A 1 144 ? 19.415 2.492 -13.927 1.00 95.06 144 ILE A C 1
ATOM 1168 O O . ILE A 1 144 ? 18.884 1.402 -14.127 1.00 95.06 144 ILE A O 1
ATOM 1172 N N . GLN A 1 145 ? 20.171 2.755 -12.867 1.00 95.38 145 GLN A N 1
ATOM 1173 C CA . GLN A 1 145 ? 20.229 1.871 -11.715 1.00 95.38 145 GLN A CA 1
ATOM 1174 C C . GLN A 1 145 ? 19.093 2.226 -10.764 1.00 95.38 145 GLN A C 1
ATOM 1176 O O . GLN A 1 145 ? 18.922 3.387 -10.400 1.00 95.38 145 GLN A O 1
ATOM 1181 N N . HIS A 1 146 ? 18.339 1.213 -10.368 1.00 94.25 146 HIS A N 1
ATOM 1182 C CA . HIS A 1 146 ? 17.379 1.248 -9.282 1.00 94.25 146 HIS A CA 1
ATOM 1183 C C . HIS A 1 146 ? 17.996 0.479 -8.121 1.00 94.25 146 HIS A C 1
ATOM 1185 O O . HIS A 1 146 ? 18.213 -0.729 -8.224 1.00 94.25 146 HIS A O 1
ATOM 1191 N N . ASN A 1 147 ? 18.312 1.167 -7.030 1.00 95.12 147 ASN A N 1
ATOM 1192 C CA . ASN A 1 147 ? 18.691 0.470 -5.808 1.00 95.12 147 ASN A CA 1
ATOM 1193 C C . ASN A 1 147 ? 17.457 -0.213 -5.213 1.00 95.12 147 ASN A C 1
ATOM 1195 O O . ASN A 1 147 ? 16.336 0.208 -5.484 1.00 95.12 147 ASN A O 1
ATOM 1199 N N . ARG A 1 148 ? 17.641 -1.237 -4.378 1.00 91.69 148 ARG A N 1
ATOM 1200 C CA . ARG A 1 148 ? 16.528 -1.816 -3.614 1.00 91.69 148 ARG A CA 1
ATOM 1201 C C . ARG A 1 148 ? 15.713 -0.723 -2.897 1.00 91.69 148 ARG A C 1
ATOM 1203 O O . ARG A 1 148 ? 16.322 0.251 -2.441 1.00 91.69 148 ARG A O 1
ATOM 1210 N N . PRO A 1 149 ? 14.382 -0.859 -2.759 1.00 90.81 149 PRO A N 1
ATOM 1211 C CA . PRO A 1 149 ? 13.600 0.013 -1.888 1.00 90.81 149 PRO A CA 1
ATOM 1212 C C . PRO A 1 149 ? 14.148 0.021 -0.459 1.00 90.81 149 PRO A C 1
ATOM 1214 O O . PRO A 1 149 ? 14.771 -0.952 -0.018 1.00 90.81 149 PRO A O 1
ATOM 1217 N N . GLU A 1 150 ? 13.889 1.110 0.262 1.00 91.44 150 GLU A N 1
ATOM 1218 C CA . GLU A 1 150 ? 14.180 1.163 1.691 1.00 91.44 150 GLU A CA 1
ATOM 1219 C C . GLU A 1 150 ? 13.437 0.072 2.453 1.00 91.44 150 GLU A C 1
ATOM 1221 O O . GLU A 1 150 ? 12.277 -0.244 2.168 1.00 91.44 150 GLU A O 1
ATOM 1226 N N . HIS A 1 151 ? 14.100 -0.452 3.479 1.00 92.44 151 HIS A N 1
ATOM 1227 C CA . HIS A 1 151 ? 13.421 -1.237 4.498 1.00 92.44 151 HIS A CA 1
ATOM 1228 C C . HIS A 1 151 ?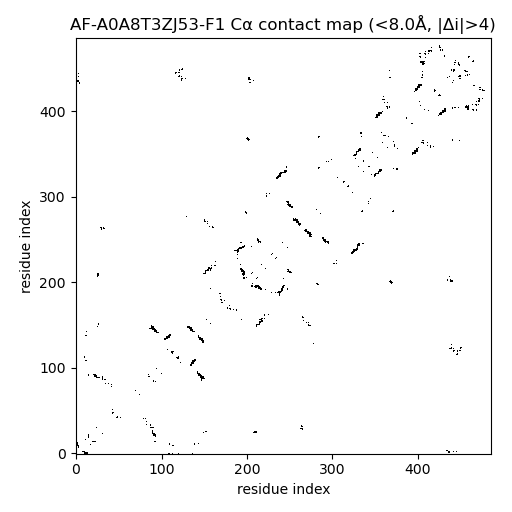 12.265 -0.446 5.109 1.00 92.44 151 HIS A C 1
ATOM 1230 O O . HIS A 1 151 ? 12.327 0.773 5.276 1.00 92.44 151 HIS A O 1
ATOM 1236 N N . THR A 1 152 ? 11.236 -1.160 5.537 1.00 92.06 152 THR A N 1
ATOM 1237 C CA . THR A 1 152 ? 10.110 -0.592 6.275 1.00 92.06 152 THR A CA 1
ATOM 1238 C C . THR A 1 152 ? 10.599 0.227 7.479 1.00 92.06 152 THR A C 1
ATOM 1240 O O . THR A 1 152 ? 11.551 -0.155 8.169 1.00 92.06 152 THR A O 1
ATOM 1243 N N . LEU A 1 153 ? 9.982 1.388 7.719 1.00 94.62 153 LEU A N 1
ATOM 1244 C CA . LEU A 1 153 ? 10.292 2.205 8.893 1.00 94.62 153 LEU A CA 1
ATOM 1245 C C . LEU A 1 153 ? 9.944 1.439 10.174 1.00 94.62 153 LEU A C 1
ATOM 1247 O O . LEU A 1 153 ? 8.897 0.793 10.263 1.00 94.62 153 LEU A O 1
ATOM 1251 N N . THR A 1 154 ? 10.828 1.517 11.163 1.00 95.75 154 THR A N 1
ATOM 1252 C CA . THR A 1 154 ? 10.594 0.941 12.489 1.00 95.75 154 THR A CA 1
ATOM 1253 C C . THR A 1 154 ? 9.545 1.744 13.256 1.00 95.75 154 THR A C 1
ATOM 1255 O O . THR A 1 154 ? 9.277 2.903 12.941 1.00 95.75 154 THR A O 1
ATOM 1258 N N . GLU A 1 155 ? 8.973 1.147 14.305 1.00 96.75 155 GLU A N 1
ATOM 1259 C CA . GLU A 1 155 ? 7.989 1.824 15.163 1.00 96.75 155 GLU A CA 1
ATOM 1260 C C . GLU A 1 155 ? 8.553 3.121 15.767 1.00 96.75 155 GLU A C 1
ATOM 1262 O O . GLU A 1 155 ? 7.897 4.157 15.711 1.00 96.75 155 GLU A O 1
ATOM 1267 N N . LYS A 1 156 ? 9.817 3.106 16.219 1.00 97.56 156 LYS A N 1
ATOM 1268 C CA . LYS A 1 156 ? 10.515 4.301 16.722 1.00 97.56 156 LYS A CA 1
ATOM 1269 C C . LYS A 1 156 ? 10.627 5.410 15.672 1.00 97.56 156 LYS A C 1
ATOM 1271 O O . LYS A 1 156 ? 10.425 6.578 15.988 1.00 97.56 156 LYS A O 1
ATOM 1276 N N . GLU A 1 157 ? 10.967 5.063 14.432 1.00 97.44 157 GLU A N 1
ATOM 1277 C CA . GLU A 1 157 ? 11.094 6.047 13.349 1.00 97.44 157 GLU A CA 1
ATOM 1278 C C . GLU A 1 157 ? 9.738 6.616 12.945 1.00 97.44 157 GLU A C 1
ATOM 1280 O O . GLU A 1 157 ? 9.620 7.820 12.725 1.00 97.44 157 GLU A O 1
ATOM 1285 N N . MET A 1 158 ? 8.706 5.770 12.888 1.00 97.31 158 MET A N 1
ATOM 1286 C CA . MET A 1 158 ? 7.331 6.205 12.654 1.00 97.31 158 MET A CA 1
ATOM 1287 C C . MET A 1 158 ? 6.867 7.158 13.758 1.00 97.31 158 MET A C 1
ATOM 1289 O O . MET A 1 158 ? 6.309 8.213 13.462 1.00 97.31 158 MET A O 1
ATOM 1293 N N . ASP A 1 159 ? 7.138 6.837 15.020 1.00 98.19 159 ASP A N 1
ATOM 1294 C CA . ASP A 1 159 ? 6.795 7.698 16.149 1.00 98.19 159 ASP A CA 1
ATOM 1295 C C . ASP A 1 159 ? 7.527 9.034 16.103 1.00 98.19 159 ASP A C 1
ATOM 1297 O O . ASP A 1 159 ? 6.897 10.082 16.247 1.00 98.19 159 ASP A O 1
ATOM 1301 N N . PHE A 1 160 ? 8.834 9.021 15.832 1.00 97.56 160 PHE A N 1
ATOM 1302 C CA . PHE A 1 160 ? 9.609 10.246 15.681 1.00 97.56 160 PHE A CA 1
ATOM 1303 C C . PHE A 1 160 ? 9.069 11.116 14.545 1.00 97.56 160 PHE A C 1
ATOM 1305 O O . PHE A 1 160 ? 8.856 12.316 14.742 1.00 97.56 160 PHE A O 1
ATOM 1312 N N . LEU A 1 161 ? 8.805 10.515 13.379 1.00 95.56 161 LEU A N 1
ATOM 1313 C CA . LEU A 1 161 ? 8.298 11.218 12.205 1.00 95.56 161 LEU A CA 1
ATOM 1314 C C . LEU A 1 161 ? 6.970 11.902 12.520 1.00 95.56 161 LEU A C 1
ATOM 1316 O O . LEU A 1 161 ? 6.819 13.085 12.244 1.00 95.56 161 LEU A O 1
ATOM 1320 N N . TYR A 1 162 ? 6.029 11.183 13.132 1.00 95.44 162 TYR A N 1
ATOM 1321 C CA . TYR A 1 162 ? 4.713 11.729 13.472 1.00 95.44 162 TYR A CA 1
ATOM 1322 C C . TYR A 1 162 ? 4.687 12.589 14.745 1.00 95.44 162 TYR A C 1
ATOM 1324 O O . TYR A 1 162 ? 3.686 13.254 14.993 1.00 95.44 162 TYR A O 1
ATOM 1332 N N . SER A 1 163 ? 5.779 12.645 15.514 1.00 95.12 163 SER A N 1
ATOM 1333 C CA . SER A 1 163 ? 5.942 13.607 16.614 1.00 95.12 163 SER A CA 1
ATOM 1334 C C . SER A 1 163 ? 6.370 15.005 16.156 1.00 95.12 163 SER A C 1
ATOM 1336 O O . SER A 1 163 ? 6.328 15.950 16.946 1.00 95.12 163 SER A O 1
ATOM 1338 N N . GLN A 1 164 ? 6.785 15.148 14.892 1.00 94.69 164 GLN A N 1
ATOM 1339 C CA . GLN A 1 164 ? 7.180 16.438 14.336 1.00 94.69 164 GLN A CA 1
ATOM 1340 C C . GLN A 1 164 ? 5.985 17.411 14.301 1.00 94.69 164 GLN A C 1
ATOM 1342 O O . GLN A 1 164 ? 4.842 16.982 14.119 1.00 94.69 164 GLN A O 1
ATOM 1347 N N . PRO A 1 165 ? 6.218 18.731 14.436 1.00 91.12 165 PRO A N 1
ATOM 1348 C CA . PRO A 1 165 ? 5.161 19.738 14.538 1.00 91.12 165 PRO A CA 1
ATOM 1349 C C . PRO A 1 165 ? 4.530 20.056 13.170 1.00 91.12 165 PRO A C 1
ATOM 1351 O O . PRO A 1 165 ? 4.616 21.177 12.666 1.00 91.12 165 PRO A O 1
ATOM 1354 N N . PHE A 1 166 ? 3.897 19.066 12.537 1.00 88.94 166 PHE A N 1
ATOM 1355 C CA . PHE A 1 166 ? 3.165 19.277 11.293 1.00 88.94 166 PHE A CA 1
ATOM 1356 C C . PHE A 1 166 ? 2.040 20.288 11.505 1.00 88.94 166 PHE A C 1
ATOM 1358 O O . PHE A 1 166 ? 1.237 20.171 12.427 1.00 88.94 166 PHE A O 1
ATOM 1365 N N . THR A 1 167 ? 1.937 21.263 10.603 1.00 86.56 167 THR A N 1
ATOM 1366 C CA . THR A 1 167 ? 0.951 22.348 10.716 1.00 86.56 167 THR A CA 1
ATOM 1367 C C . THR A 1 167 ? -0.491 21.871 10.562 1.00 86.56 167 THR A C 1
ATOM 1369 O O . THR A 1 167 ? -1.401 22.597 10.951 1.00 86.56 167 THR A O 1
ATOM 1372 N N . ARG A 1 168 ? -0.706 20.687 9.961 1.00 84.44 168 ARG A N 1
ATOM 1373 C CA . ARG A 1 168 ? -2.022 20.142 9.561 1.00 84.44 168 ARG A CA 1
ATOM 1374 C C . ARG A 1 168 ? -2.834 21.115 8.690 1.00 84.44 168 ARG A C 1
ATOM 1376 O O . ARG A 1 168 ? -4.054 21.015 8.615 1.00 84.44 168 ARG A O 1
ATOM 1383 N N . LYS A 1 169 ? -2.148 22.058 8.039 1.00 84.06 169 LYS A N 1
ATOM 1384 C CA . LYS A 1 169 ? -2.716 23.079 7.157 1.00 84.06 169 LYS A CA 1
ATOM 1385 C C . LYS A 1 169 ? -2.233 22.854 5.738 1.00 84.06 169 LYS A C 1
ATOM 1387 O O . LYS A 1 169 ? -1.113 22.390 5.517 1.00 84.06 169 LYS A O 1
ATOM 1392 N N . LEU A 1 170 ? -3.075 23.224 4.784 1.00 87.25 170 LEU A N 1
ATOM 1393 C CA . LEU A 1 170 ? -2.693 23.249 3.386 1.00 87.25 170 LEU A CA 1
ATOM 1394 C C . LEU A 1 170 ? -1.593 24.299 3.160 1.00 87.25 170 LEU A C 1
ATOM 1396 O O . LEU A 1 170 ? -1.564 25.340 3.819 1.00 87.25 170 LEU A O 1
ATOM 1400 N N . HIS A 1 171 ? -0.683 24.040 2.222 1.00 87.75 171 HIS A N 1
ATOM 1401 C CA . HIS A 1 171 ? 0.303 25.041 1.828 1.00 87.75 171 HIS A CA 1
ATOM 1402 C C . HIS A 1 171 ? -0.403 26.248 1.166 1.00 87.75 171 HIS A C 1
ATOM 1404 O O . HIS A 1 171 ? -1.260 26.032 0.308 1.00 87.75 171 HIS A O 1
ATOM 1410 N N . PRO A 1 172 ? -0.045 27.511 1.483 1.00 85.62 172 PRO A N 1
ATOM 1411 C CA . PRO A 1 172 ? -0.754 28.693 0.967 1.00 85.62 172 PRO A CA 1
ATOM 1412 C C . PRO A 1 172 ? -0.828 28.797 -0.565 1.00 85.62 172 PRO A C 1
ATOM 1414 O O . PRO A 1 172 ? -1.774 29.351 -1.105 1.00 85.62 172 PRO A O 1
ATOM 1417 N N . ASN A 1 173 ? 0.157 28.234 -1.271 1.00 88.56 173 ASN A N 1
ATOM 1418 C CA . ASN A 1 173 ? 0.229 28.254 -2.741 1.00 88.56 173 ASN A CA 1
ATOM 1419 C C . ASN A 1 173 ? -0.407 27.027 -3.419 1.00 88.56 173 ASN A C 1
ATOM 1421 O O . ASN A 1 173 ? -0.117 26.752 -4.585 1.00 88.56 173 ASN A O 1
ATOM 1425 N N . SER A 1 174 ? -1.211 26.242 -2.703 1.00 87.25 174 SER A N 1
ATOM 1426 C CA . SER A 1 174 ? -1.928 25.123 -3.312 1.00 87.25 174 SER A CA 1
ATOM 1427 C C . SER A 1 174 ? -2.923 25.605 -4.372 1.00 87.25 174 SER A C 1
ATOM 1429 O O . SER A 1 174 ? -3.628 26.597 -4.190 1.00 87.25 174 SER A O 1
ATOM 1431 N N . LEU A 1 175 ? -2.999 24.884 -5.494 1.00 87.69 175 LEU A N 1
ATOM 1432 C CA . LEU A 1 175 ? -4.011 25.128 -6.524 1.00 87.69 175 LEU A CA 1
ATOM 1433 C C . LEU A 1 175 ? -5.410 24.953 -5.923 1.00 87.69 175 LEU A C 1
ATOM 1435 O O . LEU A 1 175 ? -5.637 23.987 -5.205 1.00 87.69 175 LEU A O 1
ATOM 1439 N N . GLN A 1 176 ? -6.355 25.839 -6.252 1.00 87.81 176 GLN A N 1
ATOM 1440 C CA . GLN A 1 176 ? -7.724 25.797 -5.706 1.00 87.81 176 GLN A CA 1
ATOM 1441 C C . GLN A 1 176 ? -7.748 25.819 -4.164 1.00 87.81 176 GLN A C 1
ATOM 1443 O O . GLN A 1 176 ? -8.481 25.050 -3.540 1.00 87.81 176 GLN A O 1
ATOM 1448 N N . PHE A 1 177 ? -6.926 26.692 -3.567 1.00 88.56 177 PHE A N 1
ATOM 1449 C CA . PHE A 1 177 ? -6.704 26.773 -2.122 1.00 88.56 177 PHE A CA 1
ATOM 1450 C C . PHE A 1 177 ? -8.001 26.750 -1.305 1.00 88.56 177 PHE A C 1
ATOM 1452 O O . PHE A 1 177 ? -8.110 25.920 -0.417 1.00 88.56 177 PHE A O 1
ATOM 1459 N N . GLU A 1 178 ? -8.992 27.583 -1.632 1.00 86.62 178 GLU A N 1
ATOM 1460 C CA . GLU A 1 178 ? -10.261 27.676 -0.887 1.00 86.62 178 GLU A CA 1
ATOM 1461 C C . GLU A 1 178 ? -10.987 26.323 -0.807 1.00 86.62 178 GLU A C 1
ATOM 1463 O O . GLU A 1 178 ? -11.235 25.806 0.281 1.00 86.62 178 GLU A O 1
ATOM 1468 N N . MET A 1 179 ? -11.226 25.683 -1.956 1.00 87.06 179 MET A N 1
ATOM 1469 C CA . MET A 1 179 ? -11.878 24.370 -2.025 1.00 87.06 179 MET A CA 1
ATOM 1470 C C . MET A 1 179 ? -11.074 23.286 -1.291 1.00 87.06 179 MET A C 1
ATOM 1472 O O . MET A 1 179 ? -11.636 22.430 -0.608 1.00 87.06 179 MET A O 1
ATOM 1476 N N . GLN A 1 180 ? -9.748 23.285 -1.446 1.00 87.12 180 GLN A N 1
ATOM 1477 C CA . GLN A 1 180 ? -8.890 22.291 -0.801 1.00 87.12 180 GLN A CA 1
ATOM 1478 C C . GLN A 1 180 ? -8.777 22.517 0.710 1.00 87.12 180 GLN A C 1
ATOM 1480 O O . GLN A 1 180 ? -8.692 21.551 1.466 1.00 87.12 180 GLN A O 1
ATOM 1485 N N . GLN A 1 181 ? -8.804 23.769 1.157 1.00 86.56 181 GLN A N 1
ATOM 1486 C CA . GLN A 1 181 ? -8.746 24.142 2.563 1.00 86.56 181 GLN A CA 1
ATOM 1487 C C . GLN A 1 181 ? -9.977 23.616 3.311 1.00 86.56 181 GLN A C 1
ATOM 1489 O O . GLN A 1 181 ? -9.815 22.981 4.352 1.00 86.56 181 GLN A O 1
ATOM 1494 N N . GLU A 1 182 ? -11.177 23.729 2.731 1.00 85.56 182 GLU A N 1
ATOM 1495 C CA . GLU A 1 182 ? -12.391 23.114 3.293 1.00 85.56 182 GLU A CA 1
ATOM 1496 C C . GLU A 1 182 ? -12.280 21.585 3.431 1.00 85.56 182 GLU A C 1
ATOM 1498 O O . GLU A 1 182 ? -12.828 20.984 4.360 1.00 85.56 182 GLU A O 1
ATOM 1503 N N . MET A 1 183 ? -11.588 20.916 2.500 1.00 84.75 183 MET A N 1
ATOM 1504 C CA . MET A 1 183 ? -11.343 19.472 2.596 1.00 84.75 183 MET A CA 1
ATOM 1505 C C . MET A 1 183 ? -10.336 19.144 3.698 1.00 84.75 183 MET A C 1
ATOM 1507 O O . MET A 1 183 ? -10.549 18.194 4.451 1.00 84.75 183 MET A O 1
ATOM 1511 N N . VAL A 1 184 ? -9.255 19.921 3.808 1.00 84.94 184 VAL A N 1
ATOM 1512 C CA . VAL A 1 184 ? -8.240 19.744 4.853 1.00 84.94 184 VAL A CA 1
ATOM 1513 C C . VAL A 1 184 ? -8.853 19.945 6.233 1.00 84.94 184 VAL A C 1
ATOM 1515 O O . VAL A 1 184 ? -8.601 19.130 7.110 1.00 84.94 184 VAL A O 1
ATOM 1518 N N . GLU A 1 185 ? -9.725 20.930 6.426 1.00 83.00 185 GLU A N 1
ATOM 1519 C CA . GLU A 1 185 ? -10.435 21.145 7.698 1.00 83.00 185 GLU A CA 1
ATOM 1520 C C . GLU A 1 185 ? -11.326 19.962 8.095 1.00 83.00 185 GLU A C 1
ATOM 1522 O O . GLU A 1 185 ? -11.461 19.651 9.273 1.00 83.00 185 GLU A O 1
ATOM 1527 N N . LYS A 1 186 ? -11.879 19.227 7.125 1.00 81.06 186 LYS A N 1
ATOM 1528 C CA . LYS A 1 186 ? -12.652 17.998 7.386 1.00 81.06 186 LYS A CA 1
ATOM 1529 C C . LYS A 1 186 ? -11.779 16.779 7.693 1.00 81.06 186 LYS A C 1
ATOM 1531 O O . LYS A 1 186 ? -12.309 15.749 8.111 1.00 81.06 186 LYS A O 1
ATOM 1536 N N . LEU A 1 187 ? -10.475 16.859 7.434 1.00 84.12 187 LEU A N 1
ATOM 1537 C CA . LEU A 1 187 ? -9.525 15.749 7.545 1.00 84.12 187 LEU A CA 1
ATOM 1538 C C . LEU A 1 187 ? -8.395 16.018 8.543 1.00 84.12 187 LEU A C 1
ATOM 1540 O O . LEU A 1 187 ? -7.650 15.090 8.850 1.00 84.12 187 LEU A O 1
ATOM 1544 N N . ASN A 1 188 ? -8.274 17.238 9.064 1.00 86.62 188 ASN A N 1
ATOM 1545 C CA . ASN A 1 188 ? -7.169 17.701 9.906 1.00 86.62 188 ASN A CA 1
ATOM 1546 C C . ASN A 1 188 ? -6.994 16.866 11.188 1.00 86.62 188 ASN A C 1
ATOM 1548 O O . ASN A 1 188 ? -5.867 16.716 11.658 1.00 86.62 188 ASN A O 1
ATOM 1552 N N . THR A 1 189 ? -8.069 16.264 11.705 1.00 91.19 189 THR A N 1
ATOM 1553 C CA . THR A 1 189 ? -8.055 15.347 12.857 1.00 91.19 189 THR A CA 1
ATOM 1554 C C . THR A 1 189 ? -8.031 13.863 12.479 1.00 91.19 189 THR A C 1
ATOM 1556 O O . THR A 1 189 ? -8.268 13.005 13.327 1.00 91.19 189 THR A O 1
ATOM 1559 N N . SER A 1 190 ? -7.758 13.526 11.217 1.00 93.25 190 SER A N 1
ATOM 1560 C CA . SER A 1 190 ? -7.442 12.146 10.828 1.00 93.25 190 SER A CA 1
ATOM 1561 C C . SER A 1 190 ? -6.010 11.838 11.251 1.00 93.25 190 SER A C 1
ATOM 1563 O O . SER A 1 190 ? -5.092 12.616 10.975 1.00 93.25 190 SER A O 1
ATOM 1565 N N . ILE A 1 191 ? -5.814 10.717 11.937 1.00 95.19 191 ILE A N 1
ATOM 1566 C CA . ILE A 1 191 ? -4.520 10.350 12.511 1.00 95.19 191 ILE A CA 1
ATOM 1567 C C . ILE A 1 191 ? -3.973 9.150 11.766 1.00 95.19 191 ILE A C 1
ATOM 1569 O O . ILE A 1 191 ? -4.571 8.078 11.773 1.00 95.19 191 ILE A O 1
ATOM 1573 N N . VAL A 1 192 ? -2.809 9.306 11.142 1.00 95.44 192 VAL A N 1
ATOM 1574 C CA . VAL A 1 192 ? -2.139 8.186 10.479 1.00 95.44 192 VAL A CA 1
ATOM 1575 C C . VAL A 1 192 ? -1.563 7.256 11.534 1.00 95.44 192 VAL A C 1
ATOM 1577 O O . VAL A 1 192 ? -0.675 7.664 12.271 1.00 95.44 192 VAL A O 1
ATOM 1580 N N . ILE A 1 193 ? -2.026 6.010 11.590 1.00 97.25 193 ILE A N 1
ATOM 1581 C CA . ILE A 1 193 ? -1.531 5.005 12.548 1.00 97.25 193 ILE A CA 1
ATOM 1582 C C . ILE A 1 193 ? -0.430 4.121 11.948 1.00 97.25 193 ILE A C 1
ATOM 1584 O O . ILE A 1 193 ? 0.326 3.473 12.669 1.00 97.25 193 ILE A O 1
ATOM 1588 N N . GLY A 1 194 ? -0.308 4.105 10.622 1.00 95.38 194 GLY A N 1
ATOM 1589 C CA . GLY A 1 194 ? 0.732 3.368 9.921 1.00 95.38 194 GLY A CA 1
ATOM 1590 C C . GLY A 1 194 ? 0.731 3.614 8.416 1.00 95.38 194 GLY A C 1
ATOM 1591 O O . GLY A 1 194 ? -0.112 4.340 7.886 1.00 95.38 194 GLY A O 1
ATOM 1592 N N . ARG A 1 195 ? 1.687 2.999 7.722 1.00 94.31 195 ARG A N 1
ATOM 1593 C CA . ARG A 1 195 ? 1.869 3.071 6.266 1.00 94.31 195 ARG A CA 1
ATOM 1594 C C . ARG A 1 195 ? 2.166 1.693 5.696 1.00 94.31 195 ARG A C 1
ATOM 1596 O O . ARG A 1 195 ? 2.618 0.806 6.414 1.00 94.31 195 ARG A O 1
ATOM 1603 N N . GLY A 1 196 ? 1.943 1.548 4.397 1.00 91.31 196 GLY A N 1
ATOM 1604 C CA . GLY A 1 196 ? 2.174 0.297 3.689 1.00 91.31 196 GLY A CA 1
ATOM 1605 C C . GLY A 1 196 ? 0.949 -0.609 3.691 1.00 91.31 196 GLY A C 1
ATOM 1606 O O . GLY A 1 196 ? -0.040 -0.400 4.398 1.00 91.31 196 GLY A O 1
ATOM 1607 N N . CYS A 1 197 ? 0.986 -1.601 2.811 1.00 88.88 197 CYS A N 1
ATOM 1608 C CA . CYS A 1 197 ? -0.075 -2.585 2.681 1.00 88.88 197 CYS A CA 1
ATOM 1609 C C . CYS A 1 197 ? 0.499 -3.849 2.059 1.00 88.88 197 CYS A C 1
ATOM 1611 O O . CYS A 1 197 ? 0.958 -3.844 0.917 1.00 88.88 197 CYS A O 1
ATOM 1613 N N . TRP A 1 198 ? 0.387 -4.962 2.772 1.00 83.75 198 TRP A N 1
ATOM 1614 C CA . TRP A 1 198 ? 0.857 -6.253 2.280 1.00 83.75 198 TRP A CA 1
ATOM 1615 C C . TRP A 1 198 ? -0.244 -7.024 1.531 1.00 83.75 198 TRP A C 1
ATOM 1617 O O . TRP A 1 198 ? -0.065 -8.173 1.149 1.00 83.75 198 TRP A O 1
ATOM 1627 N N . GLY A 1 199 ? -1.391 -6.385 1.269 1.00 81.12 199 GLY A N 1
ATOM 1628 C CA . GLY A 1 199 ? -2.556 -6.995 0.628 1.00 81.12 199 GLY A CA 1
ATOM 1629 C C . GLY A 1 199 ? -2.349 -7.474 -0.814 1.00 81.12 199 GLY A C 1
ATOM 1630 O O . GLY A 1 199 ? -3.186 -8.237 -1.291 1.00 81.12 199 GLY A O 1
ATOM 1631 N N . SER A 1 200 ? -1.261 -7.048 -1.473 1.00 82.06 200 SER A N 1
ATOM 1632 C CA . SER A 1 200 ? -0.768 -7.510 -2.786 1.00 82.06 200 SER A CA 1
ATOM 1633 C C . SER A 1 200 ? -1.784 -7.456 -3.942 1.00 82.06 200 SER A C 1
ATOM 1635 O O . SER A 1 200 ? -1.689 -8.215 -4.904 1.00 82.06 200 SER A O 1
ATOM 1637 N N . CYS A 1 201 ? -2.767 -6.556 -3.882 1.00 91.12 201 CYS A N 1
ATOM 1638 C CA . CYS A 1 201 ? -3.762 -6.414 -4.946 1.00 91.12 201 CYS A CA 1
ATOM 1639 C C . CYS A 1 201 ? -3.076 -5.984 -6.250 1.00 91.12 201 CYS A C 1
ATOM 1641 O O . CYS A 1 201 ? -2.278 -5.044 -6.251 1.00 91.12 201 CYS A O 1
ATOM 1643 N N . SER A 1 202 ? -3.386 -6.646 -7.365 1.00 93.12 202 SER A N 1
ATOM 1644 C CA . SER A 1 202 ? -2.616 -6.498 -8.611 1.00 93.12 202 SER A CA 1
ATOM 1645 C C . SER A 1 202 ? -2.730 -5.106 -9.248 1.00 93.12 202 SER A C 1
ATOM 1647 O O . SER A 1 202 ? -1.901 -4.742 -10.080 1.00 93.12 202 SER A O 1
ATOM 1649 N N . PHE A 1 203 ? -3.739 -4.326 -8.859 1.00 94.25 203 PHE A N 1
ATOM 1650 C CA . PHE A 1 203 ? -4.023 -2.967 -9.330 1.00 94.25 203 PHE A CA 1
ATOM 1651 C C . PHE A 1 203 ? -3.556 -1.870 -8.363 1.00 94.25 203 PHE A C 1
ATOM 1653 O O . PHE A 1 203 ? -3.560 -0.697 -8.726 1.00 94.25 203 PHE A O 1
ATOM 1660 N N . CYS A 1 204 ? -3.186 -2.223 -7.128 1.00 92.69 204 CYS A N 1
ATOM 1661 C CA . CYS A 1 204 ? -2.883 -1.251 -6.083 1.00 92.69 204 CYS A CA 1
ATOM 1662 C C . CYS A 1 204 ? -1.406 -0.844 -6.116 1.00 92.69 204 CYS A C 1
ATOM 1664 O O . CYS A 1 204 ? -0.516 -1.693 -6.136 1.00 92.69 204 CYS A O 1
ATOM 1666 N N . ILE A 1 205 ? -1.148 0.466 -6.077 1.00 91.19 205 ILE A N 1
ATOM 1667 C CA . ILE A 1 205 ? 0.209 1.026 -6.062 1.00 91.19 205 ILE A CA 1
ATOM 1668 C C . ILE A 1 205 ? 0.816 1.098 -4.659 1.00 91.19 205 ILE A C 1
ATOM 1670 O O . ILE A 1 205 ? 2.035 1.134 -4.541 1.00 91.19 205 ILE A O 1
ATOM 1674 N N . ILE A 1 206 ? 0.005 1.086 -3.593 1.00 90.94 206 ILE A N 1
ATOM 1675 C CA . ILE A 1 206 ? 0.471 1.273 -2.205 1.00 90.94 206 ILE A CA 1
ATOM 1676 C C . ILE A 1 206 ? 1.703 0.421 -1.857 1.00 90.94 206 ILE A C 1
ATOM 1678 O O . ILE A 1 206 ? 2.654 0.998 -1.334 1.00 90.94 206 ILE A O 1
ATOM 1682 N N . PRO A 1 207 ? 1.775 -0.883 -2.201 1.00 86.38 207 PRO A N 1
ATOM 1683 C CA . PRO A 1 207 ? 2.950 -1.685 -1.872 1.00 86.38 207 PRO A CA 1
ATOM 1684 C C . PRO A 1 207 ? 4.242 -1.233 -2.575 1.00 86.38 207 PRO A C 1
ATOM 1686 O O . PRO A 1 207 ? 5.330 -1.530 -2.095 1.00 86.38 207 PRO A O 1
ATOM 1689 N N . LEU A 1 208 ? 4.129 -0.535 -3.711 1.00 84.31 208 LEU A N 1
ATOM 1690 C CA . LEU A 1 208 ? 5.259 0.005 -4.473 1.00 84.31 208 LEU A CA 1
ATOM 1691 C C . LEU A 1 208 ? 5.726 1.370 -3.947 1.00 84.31 208 LEU A C 1
ATOM 1693 O O . LEU A 1 208 ? 6.896 1.702 -4.101 1.00 84.31 208 LEU A O 1
ATOM 1697 N N . VAL A 1 209 ? 4.830 2.166 -3.347 1.00 87.56 209 VAL A N 1
ATOM 1698 C CA . VAL A 1 209 ? 5.149 3.534 -2.886 1.00 87.56 209 VAL A CA 1
ATOM 1699 C C . VAL A 1 209 ? 5.325 3.663 -1.376 1.00 87.56 209 VAL A C 1
ATOM 1701 O O . VAL A 1 209 ? 6.110 4.491 -0.945 1.00 87.56 209 VAL A O 1
ATOM 1704 N N . GLN A 1 210 ? 4.624 2.864 -0.572 1.00 88.88 210 GLN A N 1
ATOM 1705 C CA . GLN A 1 210 ? 4.727 2.878 0.896 1.00 88.88 210 GLN A CA 1
ATOM 1706 C C . GLN A 1 210 ? 5.397 1.619 1.461 1.00 88.88 210 GLN A C 1
ATOM 1708 O O . GLN A 1 210 ? 5.599 1.526 2.669 1.00 88.88 210 GLN A O 1
ATOM 1713 N N . GLY A 1 211 ? 5.733 0.656 0.601 1.00 83.94 211 GLY A N 1
ATOM 1714 C CA . GLY A 1 211 ? 6.300 -0.628 0.995 1.00 83.94 211 GLY A CA 1
ATOM 1715 C C . GLY A 1 211 ? 5.250 -1.724 1.177 1.00 83.94 211 GLY A C 1
ATOM 1716 O O . GLY A 1 211 ? 4.061 -1.480 1.420 1.00 83.94 211 GLY A O 1
ATOM 1717 N N . LYS A 1 212 ? 5.714 -2.967 1.009 1.00 80.94 212 LYS A N 1
ATOM 1718 C CA . LYS A 1 212 ? 4.888 -4.164 1.167 1.00 80.94 212 LYS A CA 1
ATOM 1719 C C . LYS A 1 212 ? 4.596 -4.466 2.626 1.00 80.94 212 LYS A C 1
ATOM 1721 O O . LYS A 1 212 ? 3.520 -4.971 2.879 1.00 80.94 212 LYS A O 1
ATOM 1726 N N . GLU A 1 213 ? 5.487 -4.198 3.572 1.00 86.50 213 GLU A N 1
ATOM 1727 C CA . GLU A 1 213 ? 5.181 -4.410 4.991 1.00 86.50 213 GLU A CA 1
ATOM 1728 C C . GLU A 1 213 ? 4.431 -3.211 5.582 1.00 86.50 213 GLU A C 1
ATOM 1730 O O . GLU A 1 213 ? 4.389 -2.132 4.991 1.00 86.50 213 GLU A O 1
ATOM 1735 N N . VAL A 1 214 ? 3.806 -3.407 6.743 1.00 91.69 214 VAL A N 1
ATOM 1736 C CA . VAL A 1 214 ? 3.084 -2.339 7.439 1.00 91.69 214 VAL A CA 1
ATOM 1737 C C . VAL A 1 214 ? 4.002 -1.718 8.484 1.00 91.69 214 VAL A C 1
ATOM 1739 O O . VAL A 1 214 ? 4.272 -2.326 9.519 1.00 91.69 214 VAL A O 1
ATOM 1742 N N . ALA A 1 215 ? 4.452 -0.491 8.229 1.00 94.25 215 ALA A N 1
ATOM 1743 C CA . ALA A 1 215 ? 5.096 0.337 9.241 1.00 94.25 215 ALA A CA 1
ATOM 1744 C C . ALA A 1 215 ? 4.012 0.866 10.187 1.00 94.25 215 ALA A C 1
ATOM 1746 O O . ALA A 1 215 ? 3.123 1.602 9.750 1.00 94.25 215 ALA A O 1
ATOM 1747 N N . LYS A 1 216 ? 4.057 0.498 11.469 1.00 95.75 216 LYS A N 1
ATOM 1748 C CA . LYS A 1 216 ? 3.112 0.990 12.483 1.00 95.75 216 LYS A CA 1
ATOM 1749 C C . LYS A 1 216 ? 3.754 2.037 13.388 1.00 95.75 216 LYS A C 1
ATOM 1751 O O . LYS A 1 216 ? 4.960 2.009 13.602 1.00 95.75 216 LYS A O 1
ATOM 1756 N N . ARG A 1 217 ? 2.931 2.931 13.929 1.00 97.81 217 ARG A N 1
ATOM 1757 C CA . ARG A 1 217 ? 3.256 3.753 15.104 1.00 97.81 217 ARG A CA 1
ATOM 1758 C C . ARG A 1 217 ? 2.908 3.005 16.382 1.00 97.81 217 ARG A C 1
ATOM 1760 O O . ARG A 1 217 ? 2.012 2.159 16.347 1.00 97.81 217 ARG A O 1
ATOM 1767 N N . SER A 1 218 ? 3.543 3.357 17.494 1.00 98.12 218 SER A N 1
ATOM 1768 C CA . SER A 1 218 ? 3.160 2.832 18.805 1.00 98.12 218 SER A CA 1
ATOM 1769 C C . SER A 1 218 ? 1.795 3.362 19.243 1.00 98.12 218 SER A C 1
ATOM 1771 O O . SER A 1 218 ? 1.316 4.412 18.793 1.00 98.12 218 SER A O 1
ATOM 1773 N N . LYS A 1 219 ? 1.167 2.637 20.170 1.00 98.06 219 LYS A N 1
ATOM 1774 C CA . LYS A 1 219 ? -0.083 3.060 20.806 1.00 98.06 219 LYS A CA 1
ATOM 1775 C C . LYS A 1 219 ? 0.106 4.392 21.533 1.00 98.06 219 LYS A C 1
ATOM 1777 O O . LYS A 1 219 ? -0.733 5.279 21.421 1.00 98.06 219 LYS A O 1
ATOM 1782 N N . GLU A 1 220 ? 1.227 4.543 22.228 1.00 98.25 220 GLU A N 1
ATOM 1783 C CA . GLU A 1 220 ? 1.585 5.710 23.031 1.00 98.25 220 GLU A CA 1
ATOM 1784 C C . GLU A 1 220 ? 1.722 6.963 22.154 1.00 98.25 220 GLU A C 1
ATOM 1786 O O . GLU A 1 220 ? 1.189 8.021 22.486 1.00 98.25 220 GLU A O 1
ATOM 1791 N N . SER A 1 221 ? 2.372 6.830 20.996 1.00 98.25 221 SER A N 1
ATOM 1792 C CA . SER A 1 221 ? 2.509 7.894 19.995 1.00 98.25 221 SER A CA 1
ATOM 1793 C C . SER A 1 221 ? 1.161 8.370 19.454 1.00 98.25 221 SER A C 1
ATOM 1795 O O . SER A 1 221 ? 0.926 9.575 19.343 1.00 98.25 221 SER A O 1
ATOM 1797 N N . ILE A 1 222 ? 0.258 7.437 19.138 1.00 98.25 222 ILE A N 1
ATOM 1798 C CA . ILE A 1 222 ? -1.078 7.750 18.612 1.00 98.25 222 ILE A CA 1
ATOM 1799 C C . ILE A 1 222 ? -1.938 8.419 19.689 1.00 98.25 222 ILE A C 1
ATOM 1801 O O . ILE A 1 222 ? -2.551 9.455 19.433 1.00 98.25 222 ILE A O 1
ATOM 1805 N N . VAL A 1 223 ? -1.957 7.862 20.903 1.00 97.69 223 VAL A N 1
ATOM 1806 C CA . VAL A 1 223 ? -2.725 8.404 22.032 1.00 97.69 223 VAL A CA 1
ATOM 1807 C C . VAL A 1 223 ? -2.262 9.817 22.382 1.00 97.69 223 VAL A C 1
ATOM 1809 O O . VAL A 1 223 ? -3.096 10.712 22.496 1.00 97.69 223 VAL A O 1
ATOM 1812 N N . LYS A 1 224 ? -0.949 10.059 22.453 1.00 97.00 224 LYS A N 1
ATOM 1813 C CA . LYS A 1 224 ? -0.399 11.393 22.732 1.00 97.00 224 LYS A CA 1
ATOM 1814 C C . LYS A 1 224 ? -0.846 12.436 21.704 1.00 97.00 224 LYS A C 1
ATOM 1816 O O . LYS A 1 224 ? -1.114 13.588 22.052 1.00 97.00 224 LYS A O 1
ATOM 1821 N N . GLU A 1 225 ? -0.928 12.056 20.432 1.00 96.06 225 GLU A N 1
ATOM 1822 C CA . GLU A 1 225 ? -1.427 12.946 19.385 1.00 96.06 225 GLU A CA 1
ATOM 1823 C C . GLU A 1 225 ? -2.920 13.262 19.562 1.00 96.06 225 GLU A C 1
ATOM 1825 O O . GLU A 1 225 ? -3.310 14.422 19.429 1.00 96.06 225 GLU A O 1
ATOM 1830 N N . ILE A 1 226 ? -3.741 12.269 19.924 1.00 95.25 226 ILE A N 1
ATOM 1831 C CA . ILE A 1 226 ? -5.168 12.462 20.240 1.00 95.25 226 ILE A CA 1
ATOM 1832 C C . ILE A 1 226 ? -5.335 13.420 21.423 1.00 95.25 226 ILE A C 1
ATOM 1834 O O . ILE A 1 226 ? -6.087 14.389 21.327 1.00 95.25 226 ILE A O 1
ATOM 1838 N N . GLU A 1 227 ? -4.601 13.195 22.514 1.00 94.50 227 GLU A N 1
ATOM 1839 C CA . GLU A 1 227 ? -4.628 14.067 23.694 1.00 94.50 227 GLU A CA 1
ATOM 1840 C C . GLU A 1 227 ? -4.219 15.505 23.347 1.00 94.50 227 GLU A C 1
ATOM 1842 O O . GLU A 1 227 ? -4.836 16.460 23.823 1.00 94.50 227 GLU A O 1
ATOM 1847 N N . THR A 1 228 ? -3.221 15.671 22.472 1.00 93.31 228 THR A N 1
ATOM 1848 C CA . THR A 1 228 ? -2.776 16.987 21.989 1.00 93.31 228 THR A CA 1
ATOM 1849 C C . THR A 1 228 ? -3.868 17.688 21.181 1.00 93.31 228 THR A C 1
ATOM 1851 O O . THR A 1 228 ? -4.117 18.875 21.385 1.00 93.31 228 THR A O 1
ATOM 1854 N N . LEU A 1 229 ? -4.555 16.970 20.287 1.00 91.88 229 LEU A N 1
ATOM 1855 C CA . LEU A 1 229 ? -5.677 17.524 19.524 1.00 91.88 229 LEU A CA 1
ATOM 1856 C C . LEU A 1 229 ? -6.810 17.970 20.454 1.00 91.88 229 LEU A C 1
ATOM 1858 O O . LEU A 1 229 ? -7.289 19.097 20.334 1.00 91.88 229 LEU A O 1
ATOM 1862 N N . TYR A 1 230 ? -7.180 17.142 21.432 1.00 90.94 230 TYR A N 1
ATOM 1863 C CA . TYR A 1 230 ? -8.203 17.501 22.414 1.00 90.94 230 TYR A CA 1
ATOM 1864 C C . TYR A 1 230 ? -7.792 18.672 23.312 1.00 90.94 230 TYR A C 1
ATOM 1866 O O . TYR A 1 230 ? -8.611 19.545 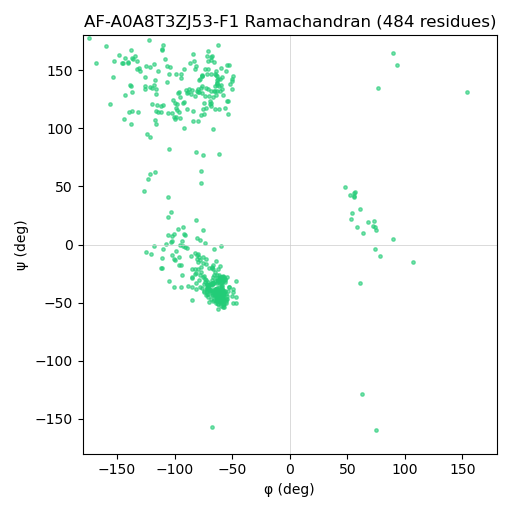23.597 1.00 90.94 230 TYR A O 1
ATOM 1874 N N . ALA A 1 231 ? -6.523 18.747 23.722 1.00 90.12 231 ALA A N 1
ATOM 1875 C CA . ALA A 1 231 ? -5.999 19.890 24.470 1.00 90.12 231 ALA A CA 1
ATOM 1876 C C . ALA A 1 231 ? -6.060 21.195 23.655 1.00 90.12 231 ALA A C 1
ATOM 1878 O O . ALA A 1 231 ? -6.309 22.259 24.219 1.00 90.12 231 ALA A O 1
ATOM 1879 N N . ASN A 1 232 ? -5.912 21.106 22.331 1.00 89.12 232 ASN A N 1
ATOM 1880 C CA . ASN A 1 232 ? -6.048 22.232 21.405 1.00 89.12 232 ASN A CA 1
ATOM 1881 C C . ASN A 1 232 ? -7.510 22.580 21.064 1.00 89.12 232 ASN A C 1
ATOM 1883 O O . ASN A 1 232 ? -7.754 23.457 20.237 1.00 89.12 232 ASN A O 1
ATOM 1887 N N . GLY A 1 233 ? -8.485 21.931 21.708 1.00 87.62 233 GLY A N 1
ATOM 1888 C CA . GLY A 1 233 ? -9.908 22.230 21.559 1.00 87.62 233 GLY A CA 1
ATOM 1889 C C . GLY A 1 233 ? -10.611 21.459 20.444 1.00 87.62 233 GLY A C 1
ATOM 1890 O O . GLY A 1 233 ? -11.799 21.702 20.217 1.00 87.62 233 GLY A O 1
ATOM 1891 N N . GLU A 1 234 ? -9.928 20.522 19.777 1.00 88.19 234 GLU A N 1
ATOM 1892 C CA . GLU A 1 234 ? -10.597 19.603 18.860 1.00 88.19 234 GLU A CA 1
ATOM 1893 C C . GLU A 1 234 ? -11.591 18.733 19.624 1.00 88.19 234 GLU A C 1
ATOM 1895 O O . GLU A 1 234 ? -11.378 18.351 20.774 1.00 88.19 234 GLU A O 1
ATOM 1900 N N . LYS A 1 235 ? -12.700 18.412 18.968 1.00 84.19 235 LYS A N 1
ATOM 1901 C CA . LYS A 1 235 ? -13.810 17.675 19.590 1.00 84.19 235 LYS A CA 1
ATOM 1902 C C . LYS A 1 235 ? -13.963 16.269 19.035 1.00 84.19 235 LYS A C 1
ATOM 1904 O O . LYS A 1 235 ? -14.557 15.405 19.667 1.00 84.19 235 LYS A O 1
ATOM 1909 N N . LYS A 1 236 ? -13.416 16.036 17.842 1.00 87.50 236 LYS A N 1
ATOM 1910 C CA . LYS A 1 236 ? -13.618 14.813 17.075 1.00 87.50 236 LYS A CA 1
ATOM 1911 C C . LYS A 1 236 ? -12.327 14.353 16.421 1.00 87.50 236 LYS A C 1
ATOM 1913 O O . LYS A 1 236 ? -11.637 15.143 15.782 1.00 87.50 236 LYS A O 1
ATOM 1918 N N . ILE A 1 237 ? -12.082 13.048 16.485 1.00 92.50 237 ILE A N 1
ATOM 1919 C CA . ILE A 1 237 ? -11.068 12.368 15.676 1.00 92.50 237 ILE A CA 1
ATOM 1920 C C . ILE A 1 237 ? -11.770 11.745 14.470 1.00 92.50 237 ILE A C 1
ATOM 1922 O O . ILE A 1 237 ? -12.654 10.900 14.619 1.00 92.50 237 ILE A O 1
ATOM 1926 N N . ASN A 1 238 ? -11.431 12.216 13.270 1.00 90.44 238 ASN A N 1
ATOM 1927 C CA . ASN A 1 238 ? -12.187 11.880 12.063 1.00 90.44 238 ASN A CA 1
ATOM 1928 C C . ASN A 1 238 ? -11.889 10.492 11.497 1.00 90.44 238 ASN A C 1
ATOM 1930 O O . ASN A 1 238 ? -12.750 9.967 10.792 1.00 90.44 238 ASN A O 1
ATOM 1934 N N . ASP A 1 239 ? -10.693 9.951 11.742 1.00 94.00 239 ASP A N 1
ATOM 1935 C CA . ASP A 1 239 ? -10.292 8.609 11.315 1.00 94.00 239 ASP A CA 1
ATOM 1936 C C . ASP A 1 239 ? -8.988 8.163 11.992 1.00 94.00 239 ASP A C 1
ATOM 1938 O O . ASP A 1 239 ? -8.144 8.994 12.343 1.00 94.00 239 ASP A O 1
ATOM 1942 N N . LEU A 1 240 ? -8.797 6.844 12.081 1.00 95.81 240 LEU A N 1
ATOM 1943 C CA . LEU A 1 240 ? -7.477 6.230 12.208 1.00 95.81 240 LEU A CA 1
ATOM 1944 C C . LEU A 1 240 ? -7.052 5.718 10.831 1.00 95.81 240 LEU A C 1
ATOM 1946 O O . LEU A 1 240 ? -7.591 4.739 10.316 1.00 95.81 240 LEU A O 1
ATOM 1950 N N . THR A 1 241 ? -6.088 6.396 10.225 1.00 94.19 241 THR A N 1
ATOM 1951 C CA . THR A 1 241 ? -5.739 6.213 8.821 1.00 94.19 241 THR A CA 1
ATOM 1952 C C . THR A 1 241 ? -4.631 5.183 8.634 1.00 94.19 241 THR A C 1
ATOM 1954 O O . THR A 1 241 ? -3.512 5.331 9.130 1.00 94.19 241 THR A O 1
ATOM 1957 N N . LEU A 1 242 ? -4.952 4.154 7.853 1.00 94.56 242 LEU A N 1
ATOM 1958 C CA . LEU A 1 242 ? -4.050 3.137 7.314 1.00 94.56 242 LEU A CA 1
ATOM 1959 C C . LEU A 1 242 ? -4.688 2.608 6.014 1.00 94.56 242 LEU A C 1
ATOM 1961 O O . LEU A 1 242 ? -5.913 2.474 5.981 1.00 94.56 242 LEU A O 1
ATOM 1965 N N . PRO A 1 243 ? -3.930 2.254 4.951 1.00 91.44 243 PRO A N 1
ATOM 1966 C CA . PRO A 1 243 ? -4.527 1.754 3.706 1.00 91.44 243 PRO A CA 1
ATOM 1967 C C . PRO A 1 243 ? -5.464 0.552 3.895 1.00 91.44 243 PRO A C 1
ATOM 1969 O O . PRO A 1 243 ? -6.381 0.334 3.107 1.00 91.44 243 PRO A O 1
ATOM 1972 N N . THR A 1 244 ? -5.234 -0.255 4.929 1.00 91.50 244 THR A N 1
ATOM 1973 C CA . THR A 1 244 ? -6.155 -1.301 5.372 1.00 91.50 244 THR A CA 1
ATOM 1974 C C . THR A 1 244 ? -6.107 -1.377 6.887 1.00 91.50 244 THR A C 1
ATOM 1976 O O . THR A 1 244 ? -5.125 -1.862 7.445 1.00 91.50 244 THR A O 1
ATOM 1979 N N . LEU A 1 245 ? -7.165 -0.916 7.552 1.00 94.31 245 LEU A N 1
ATOM 1980 C CA . LEU A 1 245 ? -7.165 -0.695 8.998 1.00 94.31 245 LEU A CA 1
ATOM 1981 C C . LEU A 1 245 ? -6.837 -1.967 9.800 1.00 94.31 245 LEU A C 1
ATOM 1983 O O . LEU A 1 245 ? -5.974 -1.947 10.674 1.00 94.31 245 LEU A O 1
ATOM 1987 N N . ASN A 1 246 ? -7.443 -3.102 9.448 1.00 93.06 246 ASN A N 1
ATOM 1988 C CA . ASN A 1 246 ? -7.216 -4.386 10.120 1.00 93.06 246 ASN A CA 1
ATOM 1989 C C . ASN A 1 246 ? -5.872 -5.062 9.775 1.00 93.06 246 ASN A C 1
ATOM 1991 O O . ASN A 1 246 ? -5.674 -6.227 10.096 1.00 93.06 246 ASN A O 1
ATOM 1995 N N . MET A 1 247 ? -4.942 -4.349 9.131 1.00 92.75 247 MET A N 1
ATOM 1996 C CA . MET A 1 247 ? -3.548 -4.781 8.978 1.00 92.75 247 MET A CA 1
ATOM 1997 C C . MET A 1 247 ? -2.587 -4.054 9.925 1.00 92.75 247 MET A C 1
ATOM 1999 O O . MET A 1 247 ? -1.384 -4.306 9.858 1.00 92.75 247 MET A O 1
ATOM 2003 N N . TYR A 1 248 ? -3.072 -3.167 10.798 1.00 95.19 248 TYR A N 1
ATOM 2004 C CA . TYR A 1 248 ? -2.226 -2.470 11.768 1.00 95.19 248 TYR A CA 1
ATOM 2005 C C . TYR A 1 248 ? -1.414 -3.470 12.610 1.00 95.19 248 TYR A C 1
ATOM 2007 O O . TYR A 1 248 ? -1.966 -4.405 13.186 1.00 95.19 248 TYR A O 1
ATOM 2015 N N . GLY A 1 249 ? -0.085 -3.317 12.596 1.00 91.75 249 GLY A N 1
ATOM 2016 C CA . GLY A 1 249 ? 0.873 -4.211 13.259 1.00 91.75 249 GLY A CA 1
ATOM 2017 C C . GLY A 1 249 ? 1.095 -5.576 12.593 1.00 91.75 249 GLY A C 1
ATOM 2018 O O . GLY A 1 249 ? 1.946 -6.339 13.047 1.00 91.75 249 GLY A O 1
ATOM 2019 N N . SER A 1 250 ? 0.364 -5.910 11.526 1.00 90.62 250 SER A N 1
ATOM 2020 C CA . SER A 1 250 ? 0.540 -7.183 10.818 1.00 90.62 250 SER A CA 1
ATOM 2021 C C . SER A 1 250 ? 1.849 -7.208 10.029 1.00 90.62 250 SER A C 1
ATOM 2023 O O . SER A 1 250 ? 2.268 -6.198 9.466 1.00 90.62 250 SER A O 1
ATOM 2025 N N . LYS A 1 251 ? 2.471 -8.386 9.930 1.00 89.38 251 LYS A N 1
ATOM 2026 C CA . LYS A 1 251 ? 3.761 -8.576 9.249 1.00 89.38 251 LYS A CA 1
ATOM 2027 C C . LYS A 1 251 ? 3.797 -9.842 8.399 1.00 89.38 251 LYS A C 1
ATOM 2029 O O . LYS A 1 251 ? 2.945 -10.727 8.508 1.00 89.38 251 LYS A O 1
ATOM 2034 N N . CYS A 1 252 ? 4.818 -9.934 7.554 1.00 87.62 252 CYS A N 1
ATOM 2035 C CA . CYS A 1 252 ? 5.106 -11.122 6.760 1.00 87.62 252 CYS A CA 1
ATOM 2036 C C . CYS A 1 252 ? 6.224 -11.935 7.429 1.00 87.62 252 CYS A C 1
ATOM 2038 O O . CYS A 1 252 ? 7.339 -11.451 7.589 1.00 87.62 252 CYS A O 1
ATOM 2040 N N . GLY A 1 253 ? 5.953 -13.196 7.769 1.00 89.44 253 GLY A N 1
ATOM 2041 C CA . GLY A 1 253 ? 6.904 -14.093 8.438 1.00 89.44 253 GLY A CA 1
ATOM 2042 C C . GLY A 1 253 ? 8.137 -14.485 7.610 1.00 89.44 253 GLY A C 1
ATOM 2043 O O . GLY A 1 253 ? 9.012 -15.181 8.119 1.00 89.44 253 GLY A O 1
ATOM 2044 N N . LEU A 1 254 ? 8.224 -14.056 6.345 1.00 88.69 254 LEU A N 1
ATOM 2045 C CA . LEU A 1 254 ? 9.418 -14.237 5.513 1.00 88.69 254 LEU A CA 1
ATOM 2046 C C . LEU A 1 254 ? 10.496 -13.170 5.768 1.00 88.69 254 LEU A C 1
ATOM 2048 O O . LEU A 1 254 ? 11.665 -13.423 5.479 1.00 88.69 254 LEU A O 1
ATOM 2052 N N . TYR A 1 255 ? 10.128 -12.010 6.322 1.00 89.19 255 TYR A N 1
ATOM 2053 C CA . TYR A 1 255 ? 11.072 -10.981 6.766 1.00 89.19 255 TYR A CA 1
ATOM 2054 C C . TYR A 1 255 ? 11.606 -11.361 8.151 1.00 89.19 255 TYR A C 1
ATOM 2056 O O . TYR A 1 255 ? 11.122 -10.903 9.184 1.00 89.19 255 TYR A O 1
ATOM 2064 N N . LYS A 1 256 ? 12.569 -12.286 8.173 1.00 89.69 256 LYS A N 1
ATOM 2065 C CA . LYS A 1 256 ? 13.097 -12.903 9.406 1.00 89.69 256 LYS A CA 1
ATOM 2066 C C . LYS A 1 256 ? 14.609 -12.777 9.573 1.00 89.69 256 LYS A C 1
ATOM 2068 O O . LYS A 1 256 ? 15.143 -13.164 10.608 1.00 89.69 256 LYS A O 1
ATOM 2073 N N . HIS A 1 257 ? 15.313 -12.262 8.568 1.00 92.62 257 HIS A N 1
ATOM 2074 C CA . HIS A 1 257 ? 16.762 -12.101 8.630 1.00 92.62 257 HIS A CA 1
ATOM 2075 C C . HIS A 1 257 ? 17.100 -10.711 9.156 1.00 92.62 257 HIS A C 1
ATOM 2077 O O . HIS A 1 257 ? 17.037 -9.743 8.406 1.00 92.62 257 HIS A O 1
ATOM 2083 N N . ALA A 1 258 ? 17.431 -10.624 10.442 1.00 94.12 258 ALA A N 1
ATOM 2084 C CA . ALA A 1 258 ? 17.796 -9.366 11.078 1.00 94.12 258 ALA A CA 1
ATOM 2085 C C . ALA A 1 258 ? 19.075 -8.770 10.465 1.00 94.12 258 ALA A C 1
ATOM 2087 O O . ALA A 1 258 ? 20.051 -9.479 10.204 1.00 94.12 258 ALA A O 1
ATOM 2088 N N . LYS A 1 259 ? 19.064 -7.453 10.281 1.00 94.06 259 LYS A N 1
ATOM 2089 C CA . LYS A 1 259 ? 20.185 -6.630 9.835 1.00 94.06 259 LYS A CA 1
ATOM 2090 C C . LYS A 1 259 ? 20.205 -5.364 10.684 1.00 94.06 259 LYS A C 1
ATOM 2092 O O . LYS A 1 259 ? 19.175 -4.717 10.853 1.00 94.06 259 LYS A O 1
ATOM 2097 N N . VAL A 1 260 ? 21.373 -5.013 11.210 1.00 95.25 260 VAL A N 1
ATOM 2098 C CA . VAL A 1 260 ? 21.564 -3.740 11.912 1.00 95.25 260 VAL A CA 1
ATOM 2099 C C . VAL A 1 260 ? 21.946 -2.677 10.892 1.00 95.25 260 VAL A C 1
ATOM 2101 O O . VAL A 1 260 ? 22.782 -2.916 10.018 1.00 95.25 260 VAL A O 1
ATOM 2104 N N . MET A 1 261 ? 21.317 -1.512 10.984 1.00 93.88 261 MET A N 1
ATOM 2105 C CA . MET A 1 261 ? 21.687 -0.342 10.199 1.00 93.88 261 MET A CA 1
ATOM 2106 C C . MET A 1 261 ? 21.496 0.931 11.013 1.00 93.88 261 MET A C 1
ATOM 2108 O O . MET A 1 261 ? 20.692 0.974 11.938 1.00 93.88 261 MET A O 1
ATOM 2112 N N . PHE A 1 262 ? 22.223 1.980 10.652 1.00 94.06 262 PHE A N 1
ATOM 2113 C CA . PHE A 1 262 ? 22.038 3.293 11.250 1.00 94.06 262 PHE A CA 1
ATOM 2114 C C . PHE A 1 262 ? 20.825 3.996 10.632 1.00 94.06 262 PHE A C 1
ATOM 2116 O O . PHE A 1 262 ? 20.700 4.062 9.406 1.00 94.06 262 PHE A O 1
ATOM 2123 N N . SER A 1 263 ? 19.947 4.533 11.475 1.00 96.06 263 SER A N 1
ATOM 2124 C CA . SER A 1 263 ? 18.822 5.357 11.048 1.00 96.06 263 SER A CA 1
ATOM 2125 C C . SER A 1 263 ? 19.166 6.842 11.217 1.00 96.06 263 SER A C 1
ATOM 2127 O O . SER A 1 263 ? 19.273 7.308 12.356 1.00 96.06 263 SER A O 1
ATOM 2129 N N . PRO A 1 264 ? 19.209 7.632 10.128 1.00 94.94 264 PRO A N 1
ATOM 2130 C CA . PRO A 1 264 ? 19.393 9.078 10.224 1.00 94.94 264 PRO A CA 1
ATOM 2131 C C . PRO A 1 264 ? 18.145 9.811 10.748 1.00 94.94 264 PRO A C 1
ATOM 2133 O O . PRO A 1 264 ? 18.235 10.985 11.086 1.00 94.94 264 PRO A O 1
ATOM 2136 N N . ILE A 1 265 ? 16.984 9.145 10.823 1.00 96.19 265 ILE A N 1
ATOM 2137 C CA . ILE A 1 265 ? 15.728 9.738 11.312 1.00 96.19 265 ILE A CA 1
ATOM 2138 C C . ILE A 1 265 ? 15.810 9.983 12.823 1.00 96.19 265 ILE A C 1
ATOM 2140 O O . ILE A 1 265 ? 15.521 11.077 13.291 1.00 96.19 265 ILE A O 1
ATOM 2144 N N . ILE A 1 266 ? 16.224 8.957 13.570 1.00 96.50 266 ILE A N 1
ATOM 2145 C CA . ILE A 1 266 ? 16.344 8.988 15.038 1.00 96.50 266 ILE A CA 1
ATOM 2146 C C . ILE A 1 266 ? 17.792 9.032 15.546 1.00 96.50 266 ILE A C 1
ATOM 2148 O O . ILE A 1 266 ? 17.999 9.070 16.751 1.00 96.50 266 ILE A O 1
ATOM 2152 N N . ASN A 1 267 ? 18.787 9.044 14.650 1.00 95.25 267 ASN A N 1
ATOM 2153 C CA . ASN A 1 267 ? 20.215 9.069 14.990 1.00 95.25 267 ASN A CA 1
ATOM 2154 C C . ASN A 1 267 ? 20.648 7.900 15.910 1.00 95.25 267 ASN A C 1
ATOM 2156 O O . ASN A 1 267 ? 21.435 8.076 16.838 1.00 95.25 267 ASN A O 1
ATOM 2160 N N . GLU A 1 268 ? 20.128 6.698 15.648 1.00 95.94 268 GLU A N 1
ATOM 2161 C CA . GLU A 1 268 ? 20.388 5.468 16.412 1.00 95.94 268 GLU A CA 1
ATOM 2162 C C . GLU A 1 268 ? 20.598 4.273 15.467 1.00 95.94 268 GLU A C 1
ATOM 2164 O O . GLU A 1 268 ? 20.158 4.283 14.312 1.00 95.94 268 GLU A O 1
ATOM 2169 N N . GLU A 1 269 ? 21.231 3.210 15.966 1.00 97.19 269 GLU A N 1
ATOM 2170 C CA . GLU A 1 269 ? 21.200 1.904 15.305 1.00 97.19 269 GLU A CA 1
ATOM 2171 C C . GLU A 1 269 ? 19.823 1.249 15.468 1.00 97.19 269 GLU A C 1
ATOM 2173 O O . GLU A 1 269 ? 19.246 1.202 16.555 1.00 97.19 269 GLU A O 1
ATOM 2178 N N . ILE A 1 270 ? 19.305 0.708 14.371 1.00 96.44 270 ILE A N 1
ATOM 2179 C CA . ILE A 1 270 ? 18.024 0.012 14.306 1.00 96.44 270 ILE A CA 1
ATOM 2180 C C . ILE A 1 270 ? 18.206 -1.392 13.739 1.00 96.44 270 ILE A C 1
ATOM 2182 O O . ILE A 1 270 ? 19.119 -1.663 12.958 1.00 96.44 270 ILE A O 1
ATOM 2186 N N . THR A 1 271 ? 17.297 -2.291 14.113 1.00 96.12 271 THR A N 1
ATOM 2187 C CA . THR A 1 271 ? 17.191 -3.615 13.496 1.00 96.12 271 THR A CA 1
ATOM 2188 C C . THR A 1 271 ? 16.090 -3.596 12.447 1.00 96.12 271 THR A C 1
ATOM 2190 O O . THR A 1 271 ? 14.928 -3.345 12.766 1.00 96.12 271 THR A O 1
ATOM 2193 N N . VAL A 1 272 ? 16.460 -3.897 11.209 1.00 93.31 272 VAL A N 1
ATOM 2194 C CA . VAL A 1 272 ? 15.543 -4.136 10.091 1.00 93.31 272 VAL A CA 1
ATOM 2195 C C . VAL A 1 272 ? 15.595 -5.607 9.690 1.00 93.31 272 VAL A C 1
ATOM 2197 O O . VAL A 1 272 ? 16.464 -6.355 10.145 1.00 93.31 272 VAL A O 1
ATOM 2200 N N . TYR A 1 273 ? 14.656 -6.040 8.855 1.00 92.12 273 TYR A N 1
ATOM 2201 C CA . TYR A 1 273 ? 14.531 -7.439 8.468 1.00 92.12 273 TYR A CA 1
ATOM 2202 C C . TYR A 1 273 ? 14.544 -7.579 6.954 1.00 92.12 273 TYR A C 1
ATOM 2204 O O . TYR A 1 273 ? 13.839 -6.864 6.252 1.00 92.12 273 TYR A O 1
ATOM 2212 N N . ASP A 1 274 ? 15.329 -8.531 6.466 1.00 90.00 274 ASP A N 1
ATOM 2213 C CA . ASP A 1 274 ? 15.381 -8.913 5.063 1.00 90.00 274 ASP A CA 1
ATOM 2214 C C . ASP A 1 274 ? 14.533 -10.163 4.802 1.00 90.00 274 ASP A C 1
ATOM 2216 O O . ASP A 1 274 ? 14.477 -11.108 5.605 1.00 90.00 274 ASP A O 1
ATOM 2220 N N . LYS A 1 275 ? 13.950 -10.201 3.604 1.00 85.62 275 LYS A N 1
ATOM 2221 C CA . LYS A 1 275 ? 13.363 -11.393 3.003 1.00 85.62 275 LYS A CA 1
ATOM 2222 C C . LYS A 1 275 ? 14.391 -12.033 2.068 1.00 85.62 275 LYS A C 1
ATOM 2224 O O . LYS A 1 275 ? 14.730 -11.469 1.036 1.00 85.62 275 LYS A O 1
ATOM 2229 N N . LYS A 1 276 ? 14.871 -13.235 2.405 1.00 78.38 276 LYS A N 1
ATOM 2230 C CA . LYS A 1 276 ? 15.803 -14.007 1.548 1.00 78.38 276 LYS A CA 1
ATOM 2231 C C . LYS A 1 276 ? 15.137 -15.142 0.774 1.00 78.38 276 LYS A C 1
ATOM 2233 O O . LYS A 1 276 ? 15.756 -15.754 -0.089 1.00 78.38 276 LYS A O 1
ATOM 2238 N N . GLU A 1 277 ? 13.877 -15.430 1.080 1.00 77.75 277 GLU A N 1
ATOM 2239 C CA . GLU A 1 277 ? 13.108 -16.477 0.415 1.00 77.75 277 GLU A CA 1
ATOM 2240 C C . GLU A 1 277 ? 12.261 -15.880 -0.708 1.00 77.75 277 GLU A C 1
ATOM 2242 O O . GLU A 1 277 ? 11.529 -14.908 -0.504 1.00 77.75 277 GLU A O 1
ATOM 2247 N N . TYR A 1 278 ? 12.318 -16.487 -1.892 1.00 74.81 278 TYR A N 1
ATOM 2248 C CA . TYR A 1 278 ? 11.431 -16.138 -2.997 1.00 74.81 278 TYR A CA 1
ATOM 2249 C C . TYR A 1 278 ? 9.963 -16.328 -2.587 1.00 74.81 278 TYR A C 1
ATOM 2251 O O . TYR A 1 278 ? 9.593 -17.358 -2.025 1.00 74.81 278 TYR A O 1
ATOM 2259 N N . CYS A 1 279 ? 9.097 -15.356 -2.894 1.00 75.38 279 CYS A N 1
ATOM 2260 C CA . CYS A 1 279 ? 7.657 -15.539 -2.721 1.00 75.38 279 CYS A CA 1
ATOM 2261 C C . CYS A 1 279 ? 6.869 -14.851 -3.839 1.00 75.38 279 CYS A C 1
ATOM 2263 O O . CYS A 1 279 ? 7.060 -13.671 -4.125 1.00 75.38 279 CYS A O 1
ATOM 2265 N N . ASN A 1 280 ? 5.972 -15.619 -4.453 1.00 68.31 280 ASN A N 1
ATOM 2266 C CA . ASN A 1 280 ? 5.113 -15.248 -5.577 1.00 68.31 280 ASN A CA 1
ATOM 2267 C C . ASN A 1 280 ? 3.666 -14.964 -5.128 1.00 68.31 280 ASN A C 1
ATOM 2269 O O . ASN A 1 280 ? 2.724 -15.219 -5.872 1.00 68.31 280 ASN A O 1
ATOM 2273 N N . GLN A 1 281 ? 3.482 -14.532 -3.878 1.00 62.12 281 GLN A N 1
ATOM 2274 C CA . GLN A 1 281 ? 2.252 -14.824 -3.149 1.00 62.12 281 GLN A CA 1
ATOM 2275 C C . GLN A 1 281 ? 1.022 -13.979 -3.489 1.00 62.12 281 GLN A C 1
ATOM 2277 O O . GLN A 1 281 ? 1.058 -12.749 -3.592 1.00 62.12 281 GLN A O 1
ATOM 2282 N N . GLN A 1 282 ? -0.103 -14.692 -3.466 1.00 69.31 282 GLN A N 1
ATOM 2283 C CA . GLN A 1 282 ? -1.412 -14.206 -3.058 1.00 69.31 282 GLN A CA 1
ATOM 2284 C C . GLN A 1 282 ? -1.425 -14.087 -1.526 1.00 69.31 282 GLN A C 1
ATOM 2286 O O . GLN A 1 282 ? -1.298 -15.071 -0.801 1.00 69.31 282 GLN A O 1
ATOM 2291 N N . CYS A 1 283 ? -1.489 -12.856 -1.019 1.00 72.25 283 CYS A N 1
ATOM 2292 C CA . CYS A 1 283 ? -1.379 -12.578 0.417 1.00 72.25 283 CYS A CA 1
ATOM 2293 C C . CYS A 1 283 ? -2.672 -12.893 1.197 1.00 72.25 283 CYS A C 1
ATOM 2295 O O . CYS A 1 283 ? -2.636 -13.096 2.413 1.00 72.25 283 CYS A O 1
ATOM 2297 N N . ALA A 1 284 ? -3.809 -12.986 0.500 1.00 65.12 284 ALA A N 1
ATOM 2298 C CA . ALA A 1 284 ? -5.054 -13.515 1.050 1.00 65.12 284 ALA A CA 1
ATOM 2299 C C . ALA A 1 284 ? -4.910 -15.027 1.320 1.00 65.12 284 ALA A C 1
ATOM 2301 O O . ALA A 1 284 ? -4.574 -15.779 0.413 1.00 65.12 284 ALA A O 1
ATOM 2302 N N . GLY A 1 285 ? -5.115 -15.467 2.566 1.00 69.94 285 GLY A N 1
ATOM 2303 C CA . GLY A 1 285 ? -4.978 -16.876 2.974 1.00 69.94 285 GLY A CA 1
ATOM 2304 C C . GLY A 1 285 ? -3.531 -17.374 3.099 1.00 69.94 285 GLY A C 1
ATOM 2305 O O . GLY A 1 285 ? -3.287 -18.574 3.190 1.00 69.94 285 GLY A O 1
ATOM 2306 N N . CYS A 1 286 ? -2.547 -16.472 3.091 1.00 81.25 286 CYS A N 1
ATOM 2307 C CA . CYS A 1 286 ? -1.139 -16.847 3.152 1.00 81.25 286 CYS A CA 1
ATOM 2308 C C . CYS A 1 286 ? -0.740 -17.453 4.514 1.00 81.25 286 CYS A C 1
ATOM 2310 O O . CYS A 1 286 ? -0.950 -16.837 5.554 1.00 81.25 286 CYS A O 1
ATOM 2312 N N . LYS A 1 287 ? -0.036 -18.596 4.500 1.00 85.00 287 LYS A N 1
ATOM 2313 C CA . LYS A 1 287 ? 0.494 -19.266 5.707 1.00 85.00 287 LYS A CA 1
ATOM 2314 C C . LYS A 1 287 ? 1.603 -18.512 6.457 1.00 85.00 287 LYS A C 1
ATOM 2316 O O . LYS A 1 287 ? 1.859 -18.810 7.614 1.00 85.00 287 LYS A O 1
ATOM 2321 N N . TYR A 1 288 ? 2.294 -17.578 5.799 1.00 87.19 288 TYR A N 1
ATOM 2322 C CA . TYR A 1 288 ? 3.323 -16.731 6.426 1.00 87.19 288 TYR A CA 1
ATOM 2323 C C . TYR A 1 288 ? 2.754 -15.397 6.925 1.00 87.19 288 TYR A C 1
ATOM 2325 O O . TYR A 1 288 ? 3.512 -14.546 7.391 1.00 87.19 288 TYR A O 1
ATOM 2333 N N . ARG A 1 289 ? 1.440 -15.179 6.801 1.00 86.94 289 ARG A N 1
ATOM 2334 C CA . ARG A 1 289 ? 0.766 -14.021 7.384 1.00 86.94 289 ARG A CA 1
ATOM 2335 C C . ARG A 1 289 ? 0.877 -14.099 8.903 1.00 86.94 289 ARG A C 1
ATOM 2337 O O . ARG A 1 289 ? 0.472 -15.091 9.498 1.00 86.94 289 ARG A O 1
ATOM 2344 N N . VAL A 1 290 ? 1.340 -13.018 9.517 1.00 90.19 290 VAL A N 1
ATOM 2345 C CA . VAL A 1 290 ? 1.279 -12.837 10.967 1.00 90.19 290 VAL A CA 1
ATOM 2346 C C . VAL A 1 290 ? 0.383 -11.638 11.240 1.00 90.19 290 VAL A C 1
ATOM 2348 O O . VAL A 1 290 ? 0.776 -10.496 10.998 1.00 90.19 290 VAL A O 1
ATOM 2351 N N . LEU A 1 291 ? -0.844 -11.912 11.681 1.00 90.44 291 LEU A N 1
ATOM 2352 C CA . LEU A 1 291 ? -1.784 -10.881 12.114 1.00 90.44 291 LEU A CA 1
ATOM 2353 C C . LEU A 1 291 ? -1.391 -10.375 13.497 1.00 90.44 291 LEU A C 1
ATOM 2355 O O . LEU A 1 291 ? -0.884 -11.137 14.317 1.00 90.44 291 LEU A O 1
ATOM 2359 N N . SER A 1 292 ? -1.615 -9.087 13.725 1.00 92.12 292 SER A N 1
ATOM 2360 C CA . SER A 1 292 ? -1.406 -8.467 15.029 1.00 92.12 292 SER A CA 1
ATOM 2361 C C . SER A 1 292 ? -2.739 -8.196 15.712 1.00 92.12 292 SER A C 1
ATOM 2363 O O . SER A 1 292 ? -3.734 -7.873 15.057 1.00 92.12 292 SER A O 1
ATOM 2365 N N . ASP A 1 293 ? -2.725 -8.296 17.036 1.00 92.50 293 ASP A N 1
ATOM 2366 C CA . ASP A 1 293 ? -3.833 -7.901 17.895 1.00 92.50 293 ASP A CA 1
ATOM 2367 C C . ASP A 1 293 ? -3.746 -6.427 18.323 1.00 92.50 293 ASP A C 1
ATOM 2369 O O . ASP A 1 293 ? -4.680 -5.941 18.950 1.00 92.50 293 ASP A O 1
ATOM 2373 N N . ASP A 1 294 ? -2.685 -5.693 17.951 1.00 95.69 294 ASP A N 1
ATOM 2374 C CA . ASP A 1 294 ? -2.349 -4.348 18.459 1.00 95.69 294 ASP A CA 1
ATOM 2375 C C . ASP A 1 294 ? -3.440 -3.285 18.249 1.00 95.69 294 ASP A C 1
ATOM 2377 O O . ASP A 1 294 ? -3.526 -2.326 19.018 1.00 95.69 294 ASP A O 1
ATOM 2381 N N . LEU A 1 295 ? -4.292 -3.428 17.226 1.00 97.19 295 LEU A N 1
ATOM 2382 C CA . LEU A 1 295 ? -5.360 -2.454 16.978 1.00 97.19 295 LEU A CA 1
ATOM 2383 C C . LEU A 1 295 ? -6.423 -2.490 18.081 1.00 97.19 295 LEU A C 1
ATOM 2385 O O . LEU A 1 295 ? -6.982 -1.456 18.432 1.00 97.19 295 LEU A O 1
ATOM 2389 N N . TYR A 1 296 ? -6.702 -3.667 18.643 1.00 97.50 296 TYR A N 1
ATOM 2390 C CA . TYR A 1 296 ? -7.710 -3.818 19.688 1.00 97.50 296 TYR A CA 1
ATOM 2391 C C . TYR A 1 296 ? -7.361 -3.026 20.968 1.00 97.50 296 TYR A C 1
ATOM 2393 O O . TYR A 1 296 ? -8.165 -2.174 21.350 1.00 97.50 296 TYR A O 1
ATOM 2401 N N . PRO A 1 297 ? -6.184 -3.212 21.610 1.00 97.75 297 PRO A N 1
ATOM 2402 C CA . PRO A 1 297 ? -5.805 -2.436 22.787 1.00 97.75 297 PRO A CA 1
ATOM 2403 C C . PRO A 1 297 ? -5.591 -0.950 22.473 1.00 97.75 297 PRO A C 1
ATOM 2405 O O . PRO A 1 297 ? -5.772 -0.122 23.361 1.00 97.75 297 PRO A O 1
ATOM 2408 N N . LEU A 1 298 ? -5.237 -0.584 21.233 1.00 97.94 298 LEU A N 1
ATOM 2409 C CA . LEU A 1 298 ? -5.226 0.819 20.816 1.00 97.94 298 LEU A CA 1
ATOM 2410 C C . LEU A 1 298 ? -6.635 1.427 20.880 1.00 97.94 298 LEU A C 1
ATOM 2412 O O . LEU A 1 298 ? -6.806 2.489 21.470 1.00 97.94 298 LEU A O 1
ATOM 2416 N N . LEU A 1 299 ? -7.645 0.754 20.320 1.00 97.38 299 LEU A N 1
ATOM 2417 C CA . LEU A 1 299 ? -9.031 1.232 20.364 1.00 97.38 299 LEU A CA 1
ATOM 2418 C C . LEU A 1 299 ? -9.574 1.314 21.800 1.00 97.38 299 LEU A C 1
ATOM 2420 O O . LEU A 1 299 ? -10.285 2.262 22.116 1.00 97.38 299 LEU A O 1
ATOM 2424 N N . GLU A 1 300 ? -9.223 0.365 22.675 1.00 97.19 300 GLU A N 1
ATOM 2425 C CA . GLU A 1 300 ? -9.579 0.437 24.103 1.00 97.19 300 GLU A CA 1
ATOM 2426 C C . GLU A 1 300 ? -8.934 1.634 24.809 1.00 97.19 300 GLU A C 1
ATOM 2428 O O . GLU A 1 300 ? -9.566 2.277 25.642 1.00 97.19 300 GLU A O 1
ATOM 2433 N N . GLU A 1 301 ? -7.681 1.956 24.493 1.00 97.31 301 GLU A N 1
ATOM 2434 C CA . GLU A 1 301 ? -7.014 3.09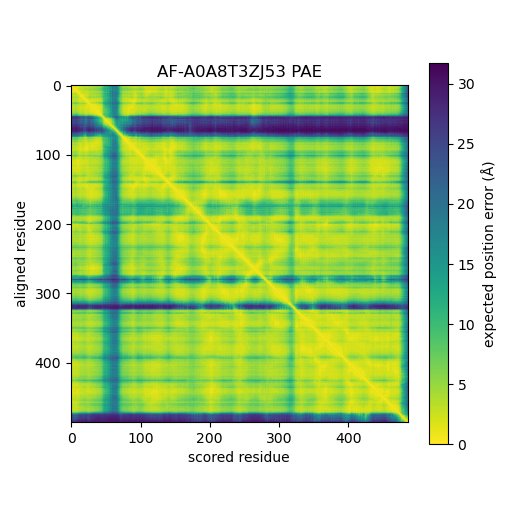9 25.115 1.00 97.31 301 GLU A CA 1
ATOM 2435 C C . GLU A 1 301 ? -7.591 4.431 24.626 1.00 97.31 301 GLU A C 1
ATOM 2437 O O . GLU A 1 301 ? -7.805 5.343 25.423 1.00 97.31 301 GLU A O 1
ATOM 2442 N N . ILE A 1 302 ? -7.922 4.527 23.336 1.00 96.06 302 ILE A N 1
ATOM 2443 C CA . ILE A 1 302 ? -8.582 5.712 22.776 1.00 96.06 302 ILE A CA 1
ATOM 2444 C C . ILE A 1 302 ? -9.945 5.940 23.436 1.00 96.06 302 ILE A C 1
ATOM 2446 O O . ILE A 1 302 ? -10.259 7.073 23.790 1.00 96.06 302 ILE A O 1
ATOM 2450 N N . GLU A 1 303 ? -10.724 4.883 23.655 1.00 94.44 303 GLU A N 1
ATOM 2451 C CA . GLU A 1 303 ? -12.017 4.956 24.345 1.00 94.44 303 GLU A CA 1
ATOM 2452 C C . GLU A 1 303 ? -11.876 5.523 25.768 1.00 94.44 303 GLU A C 1
ATOM 2454 O O . GLU A 1 303 ? -12.617 6.428 26.153 1.00 94.44 303 GLU A O 1
ATOM 2459 N N . LYS A 1 304 ? -10.864 5.084 26.533 1.00 94.06 304 LYS A N 1
ATOM 2460 C CA . LYS A 1 304 ? -10.578 5.645 27.868 1.00 94.06 304 LYS A CA 1
ATOM 2461 C C . LYS A 1 304 ? -10.217 7.126 27.809 1.00 94.06 304 LYS A C 1
ATOM 2463 O O . LYS A 1 304 ? -10.677 7.908 28.642 1.00 94.06 304 LYS A O 1
ATOM 2468 N N . VAL A 1 305 ? -9.385 7.516 26.842 1.00 93.31 305 VAL A N 1
ATOM 2469 C CA . VAL A 1 305 ? -9.009 8.920 26.636 1.00 93.31 305 VAL A CA 1
ATOM 2470 C C . VAL A 1 305 ? -10.258 9.741 26.325 1.00 93.31 305 VAL A C 1
ATOM 2472 O O . VAL A 1 305 ? -10.488 10.766 26.961 1.00 93.31 305 VAL A O 1
ATOM 2475 N N . GLN A 1 306 ? -11.111 9.268 25.420 1.00 90.88 306 GLN A N 1
ATOM 2476 C CA . GLN A 1 306 ? -12.360 9.938 25.054 1.00 90.88 306 GLN A CA 1
ATOM 2477 C C . GLN A 1 306 ? -13.290 10.131 26.249 1.00 90.88 306 GLN A C 1
ATOM 2479 O O . GLN A 1 306 ? -13.753 11.250 26.481 1.00 90.88 306 GLN A O 1
ATOM 2484 N N . GLN A 1 307 ? -13.475 9.090 27.061 1.00 89.38 307 GLN A N 1
ATOM 2485 C CA . GLN A 1 307 ? -14.294 9.155 28.269 1.00 89.38 307 GLN A CA 1
ATOM 2486 C C . GLN A 1 307 ? -13.766 10.197 29.269 1.00 89.38 307 GLN A C 1
ATOM 2488 O O . GLN A 1 307 ? -14.512 11.065 29.719 1.00 89.38 307 GLN A O 1
ATOM 2493 N N . LYS A 1 308 ? -12.456 10.191 29.541 1.00 88.94 308 LYS A N 1
ATOM 2494 C CA . LYS A 1 308 ? -11.807 11.160 30.440 1.00 88.94 308 LYS A CA 1
ATOM 2495 C C . LYS A 1 308 ? -11.962 12.607 29.960 1.00 88.94 308 LYS A C 1
ATOM 2497 O O . LYS A 1 308 ? -12.100 13.524 30.770 1.00 88.94 308 LYS A O 1
ATOM 2502 N N . TYR A 1 309 ? -11.889 12.842 28.650 1.00 85.25 309 TYR A N 1
ATOM 2503 C CA . TYR A 1 309 ? -12.072 14.183 28.087 1.00 85.25 309 TYR A CA 1
ATOM 2504 C C . TYR A 1 309 ? -13.534 14.634 28.106 1.00 85.25 309 TYR A C 1
ATOM 2506 O O . TYR A 1 309 ? -13.787 15.825 28.295 1.00 85.25 309 TYR A O 1
ATOM 2514 N N . LYS A 1 310 ? -14.483 13.707 27.955 1.00 82.62 310 LYS A N 1
ATOM 2515 C CA . LYS A 1 310 ? -15.918 13.981 28.072 1.00 82.62 310 LYS A CA 1
ATOM 2516 C C . LYS A 1 310 ? -16.288 14.436 29.485 1.00 82.62 310 LYS A C 1
ATOM 2518 O O . LYS A 1 310 ? -16.827 15.527 29.640 1.00 82.62 310 LYS A O 1
ATOM 2523 N N . GLU A 1 311 ? -15.868 13.688 30.505 1.00 84.12 311 GLU A N 1
ATOM 2524 C CA . GLU A 1 311 ? -16.109 14.013 31.923 1.00 84.12 311 GLU A CA 1
ATOM 2525 C C . GLU A 1 311 ? -15.599 15.416 32.288 1.00 84.12 311 GLU A C 1
ATOM 2527 O O . GLU A 1 311 ? -16.348 16.251 32.794 1.00 84.12 311 GLU A O 1
ATOM 2532 N N . LYS A 1 312 ? -14.355 15.739 31.908 1.00 80.56 312 LYS A N 1
ATOM 2533 C CA . LYS A 1 312 ? -13.775 17.076 32.124 1.00 80.56 312 LYS A CA 1
ATOM 2534 C C . LYS A 1 312 ? -14.545 18.206 31.441 1.00 80.56 312 LYS A C 1
ATOM 2536 O O . LYS A 1 312 ? -14.438 19.361 31.850 1.00 80.56 312 LYS A O 1
ATOM 2541 N N . ARG A 1 313 ? -15.241 17.939 30.337 1.00 74.88 313 ARG A N 1
ATOM 2542 C CA . ARG A 1 313 ? -15.998 18.964 29.605 1.00 74.88 313 ARG A CA 1
ATOM 2543 C C . ARG A 1 313 ? -17.383 19.180 30.178 1.00 74.88 313 ARG A C 1
ATOM 2545 O O . ARG A 1 313 ? -17.829 20.330 30.212 1.00 74.88 313 ARG A O 1
ATOM 2552 N N . ASP A 1 314 ? -18.010 18.104 30.631 1.00 74.19 314 ASP A N 1
ATOM 2553 C CA . ASP A 1 314 ? -19.295 18.148 31.318 1.00 74.19 314 ASP A CA 1
ATOM 2554 C C . ASP A 1 314 ? -19.161 18.933 32.634 1.00 74.19 314 ASP A C 1
ATOM 2556 O O . ASP A 1 314 ? -19.962 19.832 32.889 1.00 74.19 314 ASP A O 1
ATOM 2560 N N . GLU A 1 315 ? -18.067 18.733 33.382 1.00 72.50 315 GLU A N 1
ATOM 2561 C CA . GLU A 1 315 ? -17.711 19.546 34.562 1.00 72.50 315 GLU A CA 1
ATOM 2562 C C . GLU A 1 315 ? -17.569 21.049 34.253 1.00 72.50 315 GLU A C 1
ATOM 2564 O O . GLU A 1 315 ? -17.876 21.898 35.088 1.00 72.50 315 GLU A O 1
ATOM 2569 N N . ASN A 1 316 ? -17.135 21.398 33.039 1.00 69.25 316 ASN A N 1
ATOM 2570 C CA . ASN A 1 316 ? -16.925 22.781 32.602 1.00 69.25 316 ASN A CA 1
ATOM 2571 C C . ASN A 1 316 ? -18.155 23.410 31.912 1.00 69.25 316 ASN A C 1
ATOM 2573 O O . ASN A 1 316 ? -18.038 24.487 31.321 1.00 69.25 316 ASN A O 1
ATOM 2577 N N . GLY A 1 317 ? -19.323 22.753 31.936 1.00 59.75 317 GLY A N 1
ATOM 2578 C CA . GLY A 1 317 ? -20.582 23.298 31.408 1.00 59.75 317 GLY A CA 1
ATOM 2579 C C . GLY A 1 317 ? -20.635 23.466 29.882 1.00 59.75 317 GLY A C 1
ATOM 2580 O O . GLY A 1 317 ? -21.454 24.231 29.376 1.00 59.75 317 GLY A O 1
ATOM 2581 N N . LYS A 1 318 ? -19.770 22.772 29.126 1.00 58.09 318 LYS A N 1
ATOM 2582 C CA . LYS A 1 318 ? -19.691 22.831 27.647 1.00 58.09 318 LYS A CA 1
ATOM 2583 C C . LYS A 1 318 ? -20.277 21.577 26.979 1.00 58.09 318 LYS A C 1
ATOM 2585 O O . LYS A 1 318 ? -19.682 21.050 26.028 1.00 58.09 318 LYS A O 1
ATOM 2590 N N . GLY A 1 319 ? -21.404 21.094 27.504 1.00 50.69 319 GLY A N 1
ATOM 2591 C CA . GLY A 1 319 ? -22.088 19.882 27.050 1.00 50.69 319 GLY A CA 1
ATOM 2592 C C . GLY A 1 319 ? -22.820 20.092 25.723 1.00 50.69 319 GLY A C 1
ATOM 2593 O O . GLY A 1 319 ? -23.678 20.963 25.604 1.00 50.69 319 GLY A O 1
ATOM 2594 N N . GLY A 1 320 ? -22.470 19.293 24.720 1.00 48.47 320 GLY A N 1
ATOM 2595 C CA . GLY A 1 320 ? -23.186 19.172 23.452 1.00 48.47 320 GLY A CA 1
ATOM 2596 C C . GLY A 1 320 ? -23.102 17.729 22.958 1.00 48.47 320 GLY A C 1
ATOM 2597 O O . GLY A 1 320 ? -22.187 17.005 23.347 1.00 48.47 320 GLY A O 1
ATOM 2598 N N . GLU A 1 321 ? -24.054 17.302 22.126 1.00 49.59 321 GLU A N 1
ATOM 2599 C CA . GLU A 1 321 ? -24.027 15.978 21.490 1.00 49.59 321 GLU A CA 1
ATOM 2600 C C . GLU A 1 321 ? -22.776 15.851 20.611 1.00 49.59 321 GLU A C 1
ATOM 2602 O O . GLU A 1 321 ? -22.619 16.600 19.645 1.00 49.59 321 GLU A O 1
ATOM 2607 N N . GLU A 1 322 ? -21.862 14.928 20.925 1.00 54.38 322 GLU A N 1
ATOM 2608 C CA . GLU A 1 322 ? -20.593 14.839 20.200 1.00 54.38 322 GLU A CA 1
ATOM 2609 C C . GLU A 1 322 ? -20.300 13.458 19.627 1.00 54.38 322 GLU A C 1
ATOM 2611 O O . GLU A 1 322 ? -20.480 12.419 20.256 1.00 54.38 322 GLU A O 1
ATOM 2616 N N . LYS A 1 323 ? -19.830 13.485 18.376 1.00 55.31 323 LYS A N 1
ATOM 2617 C CA . LYS A 1 323 ? -19.338 12.325 17.641 1.00 55.31 323 LYS A CA 1
ATOM 2618 C C . LYS A 1 323 ? -17.874 12.103 18.017 1.00 55.31 323 LYS A C 1
ATOM 2620 O O . LYS A 1 323 ? -17.034 12.943 17.701 1.00 55.31 323 LYS A O 1
ATOM 2625 N N . GLU A 1 324 ? -17.623 10.968 18.660 1.00 81.12 324 GLU A N 1
ATOM 2626 C CA . GLU A 1 324 ? -16.326 10.426 19.080 1.00 81.12 324 GLU A CA 1
ATOM 2627 C C . GLU A 1 324 ? -15.455 10.010 17.870 1.00 81.12 324 GLU A C 1
ATOM 2629 O O . GLU A 1 324 ? -15.620 10.512 16.752 1.00 81.12 324 GLU A O 1
ATOM 2634 N N . LEU A 1 325 ? -14.495 9.104 18.083 1.00 91.06 325 LEU A N 1
ATOM 2635 C CA . LEU A 1 325 ? -13.689 8.526 17.009 1.00 91.06 325 LEU A CA 1
ATOM 2636 C C . LEU A 1 325 ? -14.622 7.854 15.995 1.00 91.06 325 LEU A C 1
ATOM 2638 O O . LEU A 1 325 ? -15.430 7.003 16.357 1.00 91.06 325 LEU A O 1
ATOM 2642 N N . GLU A 1 326 ? -14.464 8.192 14.718 1.00 90.44 326 GLU A N 1
ATOM 2643 C CA . GLU A 1 326 ? -15.160 7.515 13.626 1.00 90.44 326 GLU A CA 1
ATOM 2644 C C . GLU A 1 326 ? -14.149 6.788 12.739 1.00 90.44 326 GLU A C 1
ATOM 2646 O O . GLU A 1 326 ? -13.344 7.419 12.065 1.00 90.44 326 GLU A O 1
ATOM 2651 N N . LEU A 1 327 ? -14.196 5.457 12.702 1.00 92.75 327 LEU A N 1
ATOM 2652 C CA . LEU A 1 327 ? -13.371 4.671 11.787 1.00 92.75 327 LEU A CA 1
ATOM 2653 C C . LEU A 1 327 ? -13.974 4.721 10.380 1.00 92.75 327 LEU A C 1
ATOM 2655 O O . LEU A 1 327 ? -15.051 4.172 10.119 1.00 92.75 327 LEU A O 1
ATOM 2659 N N . ARG A 1 328 ? -13.258 5.390 9.473 1.00 87.88 328 ARG A N 1
ATOM 2660 C CA . ARG A 1 328 ? -13.631 5.608 8.067 1.00 87.88 328 ARG A CA 1
ATOM 2661 C C . ARG A 1 328 ? -12.726 4.870 7.091 1.00 87.88 328 ARG A C 1
ATOM 2663 O O . ARG A 1 328 ? -13.127 4.707 5.934 1.00 87.88 328 ARG A O 1
ATOM 2670 N N . SER A 1 329 ? -11.525 4.489 7.517 1.00 86.00 329 SER A N 1
ATOM 2671 C CA . SER A 1 329 ? -10.614 3.653 6.739 1.00 86.00 329 SER A CA 1
ATOM 2672 C C . SER A 1 329 ? -11.218 2.272 6.467 1.00 86.00 329 SER A C 1
ATOM 2674 O O . SER A 1 329 ? -11.907 1.694 7.307 1.00 86.00 329 SER A O 1
ATOM 2676 N N . ALA A 1 330 ? -10.975 1.743 5.266 1.00 86.88 330 ALA A N 1
ATOM 2677 C CA . ALA A 1 330 ? -11.533 0.462 4.845 1.00 86.88 330 ALA A CA 1
ATOM 2678 C C . ALA A 1 330 ? -10.838 -0.726 5.532 1.00 86.88 330 ALA A C 1
ATOM 2680 O O . ALA A 1 330 ? -9.638 -0.685 5.832 1.00 86.88 330 ALA A O 1
ATOM 2681 N N . ILE A 1 331 ? -11.588 -1.814 5.716 1.00 93.06 331 ILE A N 1
ATOM 2682 C CA . ILE A 1 331 ? -11.059 -3.111 6.159 1.00 93.06 331 ILE A CA 1
ATOM 2683 C C . ILE A 1 331 ? -11.026 -4.120 5.006 1.00 93.06 331 ILE A C 1
ATOM 2685 O O . ILE A 1 331 ? -11.820 -4.060 4.063 1.00 93.06 331 ILE A O 1
ATOM 2689 N N . ARG A 1 332 ? -10.115 -5.089 5.099 1.00 91.50 332 ARG A N 1
ATOM 2690 C CA . ARG A 1 332 ? -10.077 -6.267 4.226 1.00 91.50 332 ARG A CA 1
ATOM 2691 C C . ARG A 1 332 ? -11.023 -7.332 4.770 1.00 91.50 332 ARG A C 1
ATOM 2693 O O . ARG A 1 332 ? -10.721 -7.967 5.783 1.00 91.50 332 ARG A O 1
ATOM 2700 N N . HIS A 1 333 ? -12.152 -7.496 4.084 1.00 92.94 333 HIS A N 1
ATOM 2701 C CA . HIS A 1 333 ? -13.251 -8.394 4.448 1.00 92.94 333 HIS A CA 1
ATOM 2702 C C . HIS A 1 333 ? -12.820 -9.870 4.549 1.00 92.94 333 HIS A C 1
ATOM 2704 O O . HIS A 1 333 ? -13.305 -10.600 5.401 1.00 92.94 333 HIS A O 1
ATOM 2710 N N . ASP A 1 334 ? -11.854 -10.294 3.738 1.00 90.44 334 ASP A N 1
ATOM 2711 C CA . ASP A 1 334 ? -11.307 -11.653 3.721 1.00 90.44 334 ASP A CA 1
ATOM 2712 C C . ASP A 1 334 ? -10.340 -11.935 4.883 1.00 90.44 334 ASP A C 1
ATOM 2714 O O . ASP A 1 334 ? -10.136 -13.084 5.259 1.00 90.44 334 ASP A O 1
ATOM 2718 N N . ILE A 1 335 ? -9.728 -10.895 5.459 1.00 90.81 335 ILE A N 1
ATOM 2719 C CA . ILE A 1 335 ? -8.753 -11.024 6.555 1.00 90.81 335 ILE A CA 1
ATOM 2720 C C . ILE A 1 335 ? -9.424 -10.859 7.915 1.00 90.81 335 ILE A C 1
ATOM 2722 O O . ILE A 1 335 ? -9.058 -11.533 8.873 1.00 90.81 335 ILE A O 1
ATOM 2726 N N . ILE A 1 336 ? -10.419 -9.974 8.010 1.00 92.56 336 ILE A N 1
ATOM 2727 C CA . ILE A 1 336 ? -11.086 -9.674 9.281 1.00 92.56 336 ILE A CA 1
ATOM 2728 C C . ILE A 1 336 ? -11.804 -10.901 9.877 1.00 92.56 336 ILE A C 1
ATOM 2730 O O . ILE A 1 336 ? -12.015 -10.963 11.087 1.00 92.56 336 ILE A O 1
ATOM 2734 N N . LEU A 1 337 ? -12.115 -11.907 9.051 1.00 92.44 337 LEU A N 1
ATOM 2735 C CA . LEU A 1 337 ? -12.680 -13.190 9.475 1.00 92.44 337 LEU A CA 1
ATOM 2736 C C . LEU A 1 337 ? -11.768 -13.974 10.433 1.00 92.44 337 LEU A C 1
ATOM 2738 O O . LEU A 1 337 ? -12.286 -14.672 11.304 1.00 92.44 337 LEU A O 1
ATOM 2742 N N . ASP A 1 338 ? -10.445 -13.798 10.344 1.00 91.44 338 ASP A N 1
ATOM 2743 C CA . ASP A 1 338 ? -9.469 -14.372 11.285 1.00 91.44 338 ASP A CA 1
ATOM 2744 C C . ASP A 1 338 ? -9.349 -13.541 12.581 1.00 91.44 338 ASP A C 1
ATOM 2746 O O . ASP A 1 338 ? -8.711 -13.960 13.543 1.00 91.44 338 ASP A O 1
ATOM 2750 N N . GLN A 1 339 ? -9.965 -12.354 12.630 1.00 93.44 339 GLN A N 1
ATOM 2751 C CA . GLN A 1 339 ? -9.872 -11.389 13.732 1.00 93.44 339 GLN A CA 1
ATOM 2752 C C . GLN A 1 339 ? -11.267 -10.986 14.235 1.00 93.44 339 GLN A C 1
ATOM 2754 O O . GLN A 1 339 ? -11.557 -9.811 14.469 1.00 93.44 339 GLN A O 1
ATOM 2759 N N . LYS A 1 340 ? -12.162 -11.961 14.437 1.00 95.38 340 LYS A N 1
ATOM 2760 C CA . LYS A 1 340 ? -13.573 -11.719 14.813 1.00 95.38 340 LYS A CA 1
ATOM 2761 C C . LYS A 1 340 ? -13.763 -10.883 16.086 1.00 95.38 340 LYS A C 1
ATOM 2763 O O . LYS A 1 340 ? -14.752 -10.155 16.203 1.00 95.38 340 LYS A O 1
ATOM 2768 N N . LYS A 1 341 ? -12.830 -10.975 17.043 1.00 96.3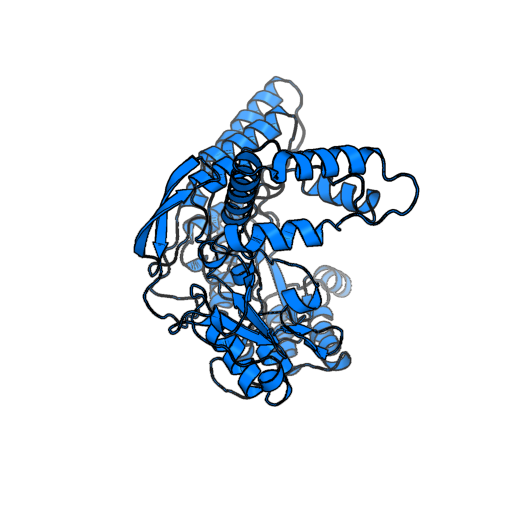1 341 LYS A N 1
ATOM 2769 C CA . LYS A 1 341 ? -12.816 -10.128 18.248 1.00 96.31 341 LYS A CA 1
ATOM 2770 C C . LYS A 1 341 ? -12.565 -8.661 17.884 1.00 96.31 341 LYS A C 1
ATOM 2772 O O . LYS A 1 341 ? -13.316 -7.785 18.306 1.00 96.31 341 LYS A O 1
ATOM 2777 N N . LEU A 1 342 ? -11.556 -8.406 17.051 1.00 96.94 342 LEU A N 1
ATOM 2778 C CA . LEU A 1 342 ? -11.259 -7.074 16.527 1.00 96.94 342 LEU A CA 1
ATOM 2779 C C . LEU A 1 342 ? -12.415 -6.531 15.686 1.00 96.94 342 LEU A C 1
ATOM 2781 O O . LEU A 1 342 ? -12.746 -5.357 15.812 1.00 96.94 342 LEU A O 1
ATOM 2785 N N . PHE A 1 343 ? -13.073 -7.375 14.887 1.00 96.94 343 PHE A N 1
ATOM 2786 C CA . PHE A 1 343 ? -14.215 -6.953 14.079 1.00 96.94 343 PHE A CA 1
ATOM 2787 C C . PHE A 1 343 ? -15.343 -6.353 14.922 1.00 96.94 343 PHE A C 1
ATOM 2789 O O . PHE A 1 343 ? -15.815 -5.255 14.632 1.00 96.94 343 PHE A O 1
ATOM 2796 N N . ARG A 1 344 ? -15.726 -7.035 16.011 1.00 96.62 344 ARG A N 1
ATOM 2797 C CA . ARG A 1 344 ? -16.731 -6.538 16.963 1.00 96.62 344 ARG A CA 1
ATOM 2798 C C . ARG A 1 344 ? -16.336 -5.180 17.538 1.00 96.62 344 ARG A C 1
ATOM 2800 O O . ARG A 1 344 ? -17.195 -4.306 17.627 1.00 96.62 344 ARG A O 1
ATOM 2807 N N . LYS A 1 345 ? -15.054 -4.989 17.873 1.00 96.56 345 LYS A N 1
ATOM 2808 C CA . LYS A 1 345 ? -14.542 -3.707 18.380 1.00 96.56 345 LYS A CA 1
ATOM 2809 C C . LYS A 1 345 ? -14.590 -2.618 17.311 1.00 96.56 345 LYS A C 1
ATOM 2811 O O . LYS A 1 345 ? -15.165 -1.575 17.572 1.00 96.56 345 LYS A O 1
ATOM 2816 N N . ILE A 1 346 ? -14.098 -2.869 16.094 1.00 95.75 346 ILE A N 1
ATOM 2817 C CA . ILE A 1 346 ? -14.166 -1.912 14.969 1.00 95.75 346 ILE A CA 1
ATOM 2818 C C . ILE A 1 346 ? -15.608 -1.474 14.706 1.00 95.75 346 ILE A C 1
ATOM 2820 O O . ILE A 1 346 ? -15.862 -0.287 14.509 1.00 95.75 346 ILE A O 1
ATOM 2824 N N . MET A 1 347 ? -16.555 -2.416 14.744 1.00 94.88 347 MET A N 1
ATOM 2825 C CA . MET A 1 347 ? -17.965 -2.115 14.523 1.00 94.88 347 MET A CA 1
ATOM 2826 C C . MET A 1 347 ? -18.503 -1.087 15.522 1.00 94.88 347 MET A C 1
ATOM 2828 O O . MET A 1 347 ? -19.368 -0.310 15.140 1.00 94.88 347 MET A O 1
ATOM 2832 N N . GLN A 1 348 ? -17.991 -1.007 16.752 1.00 93.25 348 GLN A N 1
ATOM 2833 C CA . GLN A 1 348 ? -18.427 -0.004 17.738 1.00 93.25 348 GLN A CA 1
ATOM 2834 C C . GLN A 1 348 ? -18.051 1.433 17.340 1.00 93.25 348 GLN A C 1
ATOM 2836 O O . GLN A 1 348 ? -18.788 2.354 17.667 1.00 93.25 348 GLN A O 1
ATOM 2841 N N . PHE A 1 349 ? -16.976 1.622 16.568 1.00 92.75 349 PHE A N 1
ATOM 2842 C CA . PHE A 1 349 ? -16.471 2.943 16.166 1.00 92.75 349 PHE A CA 1
ATOM 2843 C C . PHE A 1 349 ? -16.841 3.335 14.730 1.00 92.75 349 PHE A C 1
ATOM 2845 O O . PHE A 1 349 ? -16.324 4.319 14.203 1.00 92.75 349 PHE A O 1
ATOM 2852 N N . THR A 1 350 ? -17.687 2.563 14.042 1.00 90.94 350 THR A N 1
ATOM 2853 C CA . THR A 1 350 ? -18.069 2.861 12.656 1.00 90.94 350 THR A CA 1
ATOM 2854 C C . THR A 1 350 ? -19.568 3.081 12.518 1.00 90.94 350 THR A C 1
ATOM 2856 O O . THR A 1 350 ? -20.389 2.325 13.036 1.00 90.94 350 THR A O 1
ATOM 2859 N N . THR A 1 351 ? -19.932 4.131 11.788 1.00 88.56 351 THR A N 1
ATOM 2860 C CA . THR A 1 351 ? -21.320 4.417 11.398 1.00 88.56 351 THR A CA 1
ATOM 2861 C C . THR A 1 351 ? -21.673 3.724 10.083 1.00 88.56 351 THR A C 1
ATOM 2863 O O . THR A 1 351 ? -22.795 3.257 9.889 1.00 88.56 351 THR A O 1
ATOM 2866 N N . ARG A 1 352 ? -20.695 3.653 9.175 1.00 88.88 352 ARG A N 1
ATOM 2867 C CA . ARG A 1 352 ? -20.787 3.054 7.847 1.00 88.88 352 ARG A CA 1
ATOM 2868 C C . ARG A 1 352 ? -19.535 2.235 7.603 1.00 88.88 352 ARG A C 1
ATOM 2870 O O . ARG A 1 352 ? -18.441 2.789 7.484 1.00 88.88 352 ARG A O 1
ATOM 2877 N N . LEU A 1 353 ? -19.706 0.926 7.483 1.00 92.69 353 LEU A N 1
ATOM 2878 C CA . LEU A 1 353 ? -18.587 0.020 7.311 1.00 92.69 353 LEU A CA 1
ATOM 2879 C C . LEU A 1 353 ? -18.126 0.043 5.853 1.00 92.69 353 LEU A C 1
ATOM 2881 O O . LEU A 1 353 ? -18.786 -0.510 4.972 1.00 92.69 353 LEU A O 1
ATOM 2885 N N . LYS A 1 354 ? -16.980 0.677 5.598 1.00 91.81 354 LYS A N 1
ATOM 2886 C CA . LYS A 1 354 ? -16.361 0.664 4.272 1.00 91.81 354 LYS A CA 1
ATOM 2887 C C . LYS A 1 354 ? -15.553 -0.607 4.070 1.00 91.81 354 LYS A C 1
ATOM 2889 O O . LYS A 1 354 ? -14.653 -0.922 4.851 1.00 91.81 354 LYS A O 1
ATOM 2894 N N . ILE A 1 355 ? -15.832 -1.289 2.970 1.00 92.81 355 ILE A N 1
ATOM 2895 C CA . ILE A 1 355 ? -15.081 -2.461 2.533 1.00 92.81 355 ILE A CA 1
ATOM 2896 C C . ILE A 1 355 ? -14.751 -2.347 1.052 1.00 92.81 355 ILE A C 1
ATOM 2898 O O . ILE A 1 355 ? -15.427 -1.656 0.292 1.00 92.81 355 ILE A O 1
ATOM 2902 N N . ALA A 1 356 ? -13.725 -3.072 0.633 1.00 90.00 356 ALA A N 1
ATOM 2903 C CA . ALA A 1 356 ? -13.389 -3.218 -0.770 1.00 90.00 356 ALA A CA 1
ATOM 2904 C C . ALA A 1 356 ? -13.368 -4.722 -1.095 1.00 90.00 356 ALA A C 1
ATOM 2906 O O . ALA A 1 356 ? -12.397 -5.405 -0.743 1.00 90.00 356 ALA A O 1
ATOM 2907 N N . PRO A 1 357 ? -14.487 -5.267 -1.615 1.00 92.94 357 PRO A N 1
ATOM 2908 C CA . PRO A 1 357 ? -14.507 -6.556 -2.300 1.00 92.94 357 PRO A CA 1
ATOM 2909 C C . PRO A 1 357 ? -14.059 -6.428 -3.762 1.00 92.94 357 PRO A C 1
ATOM 2911 O O . PRO A 1 357 ? -13.553 -7.387 -4.333 1.00 92.94 357 PRO A O 1
ATOM 2914 N N . GLU A 1 358 ? -14.207 -5.226 -4.335 1.00 95.06 358 GLU A N 1
ATOM 2915 C CA . GLU A 1 358 ? -13.868 -4.812 -5.698 1.00 95.06 358 GLU A CA 1
ATOM 2916 C C . GLU A 1 358 ? -14.596 -5.541 -6.835 1.00 95.06 358 GLU A C 1
ATOM 2918 O O . GLU A 1 358 ? -14.887 -4.893 -7.839 1.00 95.06 358 GLU A O 1
ATOM 2923 N N . HIS A 1 359 ? -14.921 -6.827 -6.683 1.00 96.50 359 HIS A N 1
ATOM 2924 C CA . HIS A 1 359 ? -15.724 -7.635 -7.601 1.00 96.50 359 HIS A CA 1
ATOM 2925 C C . HIS A 1 359 ? -16.295 -8.878 -6.879 1.00 96.50 359 HIS A C 1
ATOM 2927 O O . HIS A 1 359 ? -15.895 -9.185 -5.760 1.00 96.50 359 HIS A O 1
ATOM 2933 N N . ILE A 1 360 ? -17.198 -9.627 -7.525 1.00 96.69 360 ILE A N 1
ATOM 2934 C CA . ILE A 1 360 ? -17.672 -10.957 -7.068 1.00 96.69 360 ILE A CA 1
ATOM 2935 C C . ILE A 1 360 ? -17.369 -12.117 -8.027 1.00 96.69 360 ILE A C 1
ATOM 2937 O O . ILE A 1 360 ? -17.753 -13.251 -7.759 1.00 96.69 360 ILE A O 1
ATOM 2941 N N . SER A 1 361 ? -16.750 -11.851 -9.179 1.00 97.19 361 SER A N 1
ATOM 2942 C CA . SER A 1 361 ? -16.487 -12.888 -10.183 1.00 97.19 361 SER A CA 1
ATOM 2943 C C . SER A 1 361 ? -15.139 -13.495 -9.845 1.00 97.19 361 SER A C 1
ATOM 2945 O O . SER A 1 361 ? -14.142 -12.774 -9.858 1.00 97.19 361 SER A O 1
ATOM 2947 N N . ASP A 1 362 ? -15.100 -14.785 -9.515 1.00 95.75 362 ASP A N 1
ATOM 2948 C CA . ASP A 1 362 ? -13.864 -15.451 -9.084 1.00 95.75 362 ASP A CA 1
ATOM 2949 C C . ASP A 1 362 ? -12.764 -15.381 -10.151 1.00 95.75 362 ASP A C 1
ATOM 2951 O O . ASP A 1 362 ? -11.591 -15.202 -9.819 1.00 95.75 362 ASP A O 1
ATOM 2955 N N . GLU A 1 363 ? -13.141 -15.404 -11.432 1.00 94.62 363 GLU A N 1
ATOM 2956 C CA . GLU A 1 363 ? -12.206 -15.230 -12.546 1.00 94.62 363 GLU A CA 1
ATOM 2957 C C . GLU A 1 363 ? -11.572 -13.834 -12.549 1.00 94.62 363 GLU A C 1
ATOM 2959 O O . GLU A 1 363 ? -10.357 -13.699 -12.715 1.00 94.62 363 GLU A O 1
ATOM 2964 N N . VAL A 1 364 ? -12.361 -12.788 -12.283 1.00 96.94 364 VAL A N 1
ATOM 2965 C CA . VAL A 1 364 ? -11.851 -11.413 -12.167 1.00 96.94 364 VAL A CA 1
ATOM 2966 C C . VAL A 1 364 ? -11.026 -11.253 -10.887 1.00 96.94 364 VAL A C 1
ATOM 2968 O O . VAL A 1 364 ? -9.913 -10.725 -10.922 1.00 96.94 364 VAL A O 1
ATOM 2971 N N . LEU A 1 365 ? -11.514 -11.770 -9.757 1.00 95.19 365 LEU A N 1
ATOM 2972 C CA . LEU A 1 365 ? -10.843 -11.712 -8.454 1.00 95.19 365 LEU A CA 1
ATOM 2973 C C . LEU A 1 365 ? -9.468 -12.398 -8.482 1.00 95.19 365 LEU A C 1
ATOM 2975 O O . LEU A 1 365 ? -8.510 -11.879 -7.896 1.00 95.19 365 LEU A O 1
ATOM 2979 N N . LYS A 1 366 ? -9.328 -13.495 -9.238 1.00 93.19 366 LYS A N 1
ATOM 2980 C CA . LYS A 1 366 ? -8.042 -14.149 -9.523 1.00 93.19 366 LYS A CA 1
ATOM 2981 C C . LYS A 1 366 ? -7.062 -13.184 -10.200 1.00 93.19 366 LYS A C 1
ATOM 2983 O O . LYS A 1 366 ? -5.924 -13.061 -9.745 1.00 93.19 366 LYS A O 1
ATOM 2988 N N . GLN A 1 367 ? -7.489 -12.440 -11.225 1.00 95.00 367 GLN A N 1
ATOM 2989 C CA . GLN A 1 367 ? -6.635 -11.435 -11.884 1.00 95.00 367 GLN A CA 1
ATOM 2990 C C . GLN A 1 367 ? -6.314 -10.244 -10.964 1.00 95.00 367 GLN A C 1
ATOM 2992 O O . GLN A 1 367 ? -5.233 -9.652 -11.045 1.00 95.00 367 GLN A O 1
ATOM 2997 N N . MET A 1 368 ? -7.221 -9.906 -10.046 1.00 94.12 368 MET A N 1
ATOM 2998 C CA . MET A 1 368 ? -7.057 -8.853 -9.035 1.00 94.12 368 MET A CA 1
ATOM 2999 C C . MET A 1 368 ? -6.133 -9.242 -7.867 1.00 94.12 368 MET A C 1
ATOM 3001 O O . MET A 1 368 ? -5.740 -8.372 -7.080 1.00 94.12 368 MET A O 1
ATOM 3005 N N . ASN A 1 369 ? -5.753 -10.521 -7.767 1.00 91.19 369 ASN A N 1
ATOM 3006 C CA . ASN A 1 369 ? -5.071 -11.115 -6.615 1.00 91.19 369 ASN A CA 1
ATOM 3007 C C . ASN A 1 369 ? -5.865 -10.932 -5.303 1.00 91.19 369 ASN A C 1
ATOM 3009 O O . ASN A 1 369 ? -5.325 -10.512 -4.274 1.00 91.19 369 ASN A O 1
ATOM 3013 N N . LYS A 1 370 ? -7.174 -11.193 -5.362 1.00 91.00 370 LYS A N 1
ATOM 3014 C CA . LYS A 1 370 ? -8.128 -11.089 -4.247 1.00 91.00 370 LYS A CA 1
ATOM 3015 C C . LYS A 1 370 ? -8.635 -12.468 -3.815 1.00 91.00 370 LYS A C 1
ATOM 3017 O O . LYS A 1 370 ? -8.356 -13.467 -4.475 1.00 91.00 370 LYS A O 1
ATOM 3022 N N . ALA A 1 371 ? -9.302 -12.525 -2.662 1.00 90.19 371 ALA A N 1
ATOM 3023 C CA . ALA A 1 371 ? -10.018 -13.722 -2.224 1.00 90.19 371 ALA A CA 1
ATOM 3024 C C . ALA A 1 371 ? -11.243 -13.970 -3.121 1.00 90.19 371 ALA A C 1
ATOM 3026 O O . ALA A 1 371 ? -11.683 -13.054 -3.812 1.00 90.19 371 ALA A O 1
ATOM 3027 N N . THR A 1 372 ? -11.772 -15.192 -3.116 1.00 93.50 372 THR A N 1
ATOM 3028 C CA . THR A 1 372 ? -12.971 -15.553 -3.888 1.00 93.50 372 THR A CA 1
ATOM 3029 C C . THR A 1 372 ? -14.230 -14.925 -3.299 1.00 93.50 372 THR A C 1
ATOM 3031 O O . THR A 1 372 ? -14.246 -14.502 -2.139 1.00 93.50 372 THR A O 1
ATOM 3034 N N . ARG A 1 373 ? -15.322 -14.945 -4.068 1.00 95.50 373 ARG A N 1
ATOM 3035 C CA . ARG A 1 373 ? -16.658 -14.521 -3.635 1.00 95.50 373 ARG A CA 1
ATOM 3036 C C . ARG A 1 373 ? -17.060 -15.152 -2.306 1.00 95.50 373 ARG A C 1
ATOM 3038 O O . ARG A 1 373 ? -17.621 -14.464 -1.462 1.00 95.50 373 ARG A O 1
ATOM 3045 N N . LYS A 1 374 ? -16.715 -16.426 -2.085 1.00 95.44 374 LYS A N 1
ATOM 3046 C CA . LYS A 1 374 ? -17.023 -17.133 -0.835 1.00 95.44 374 LYS A CA 1
ATOM 3047 C C . LYS A 1 374 ? -16.528 -16.371 0.403 1.00 95.44 374 LYS A C 1
ATOM 3049 O O . LYS A 1 374 ? -17.233 -16.310 1.400 1.00 95.44 374 LYS A O 1
ATOM 3054 N N . ALA A 1 375 ? -15.343 -15.759 0.347 1.00 93.75 375 ALA A N 1
ATOM 3055 C CA . ALA A 1 375 ? -14.830 -14.974 1.471 1.00 93.75 375 ALA A CA 1
ATOM 3056 C C . ALA A 1 375 ? -15.687 -13.728 1.749 1.00 93.75 375 ALA A C 1
ATOM 3058 O O . ALA A 1 375 ? -15.797 -13.296 2.896 1.00 93.75 375 ALA A O 1
ATOM 3059 N N . PHE A 1 376 ? -16.302 -13.151 0.712 1.00 96.00 376 PHE A N 1
ATOM 3060 C CA . PHE A 1 376 ? -17.247 -12.054 0.873 1.00 96.00 376 PHE A CA 1
ATOM 3061 C C . PHE A 1 376 ? -18.595 -12.536 1.425 1.00 96.00 376 PHE A C 1
ATOM 3063 O O . PHE A 1 376 ? -19.110 -11.906 2.345 1.00 96.00 376 PHE A O 1
ATOM 3070 N N . ASP A 1 377 ? -19.104 -13.679 0.957 1.00 97.00 377 ASP A N 1
ATOM 3071 C CA . ASP A 1 377 ? -20.309 -14.321 1.505 1.00 97.00 377 ASP A CA 1
ATOM 3072 C C . ASP A 1 377 ? -20.145 -14.599 3.018 1.00 97.00 377 ASP A C 1
ATOM 3074 O O . ASP A 1 377 ? -20.946 -14.134 3.832 1.00 97.00 377 ASP A O 1
ATOM 3078 N N . ASP A 1 378 ? -19.037 -15.243 3.410 1.00 96.94 378 ASP A N 1
ATOM 3079 C CA . ASP A 1 378 ? -18.700 -15.541 4.812 1.00 96.94 378 ASP A CA 1
ATOM 3080 C C . ASP A 1 378 ? -18.598 -14.254 5.662 1.00 96.94 378 ASP A C 1
ATOM 3082 O O . ASP A 1 378 ? -18.994 -14.209 6.832 1.00 96.94 378 ASP A O 1
ATOM 3086 N N . PHE A 1 379 ? -18.073 -13.173 5.074 1.00 97.12 379 PHE A N 1
ATOM 3087 C CA . PHE A 1 379 ? -18.023 -11.863 5.717 1.00 97.12 379 PHE A CA 1
ATOM 3088 C C . PHE A 1 379 ? -19.416 -11.259 5.918 1.00 97.12 379 PHE A C 1
ATOM 3090 O O . PHE A 1 379 ? -19.680 -10.726 6.996 1.00 97.12 379 PHE A O 1
ATOM 3097 N N . LEU A 1 380 ? -20.310 -11.333 4.926 1.00 96.94 380 LEU A N 1
ATOM 3098 C CA . LEU A 1 380 ? -21.674 -10.810 5.046 1.00 96.94 380 LEU A CA 1
ATOM 3099 C C . LEU A 1 380 ? -22.450 -11.519 6.162 1.00 96.94 380 LEU A C 1
ATOM 3101 O O . LEU A 1 380 ? -23.206 -10.866 6.885 1.00 96.94 380 LEU A O 1
ATOM 3105 N N . GLU A 1 381 ? -22.239 -12.825 6.340 1.00 97.38 381 GLU A N 1
ATOM 3106 C CA . GLU A 1 381 ? -22.812 -13.588 7.453 1.00 97.38 381 GLU A CA 1
ATOM 3107 C C . GLU A 1 381 ? -22.311 -13.090 8.816 1.00 97.38 381 GLU A C 1
ATOM 3109 O O . GLU A 1 381 ? -23.120 -12.774 9.696 1.00 97.38 381 GLU A O 1
ATOM 3114 N N . GLU A 1 382 ? -20.991 -12.957 8.999 1.00 97.38 382 GLU A N 1
ATOM 3115 C CA . GLU A 1 382 ? -20.425 -12.445 10.255 1.00 97.38 382 GLU A CA 1
ATOM 3116 C C . GLU A 1 382 ? -20.841 -10.985 10.502 1.00 97.38 382 GLU A C 1
ATOM 3118 O O . GLU A 1 382 ? -21.159 -10.619 11.631 1.00 97.38 382 GLU A O 1
ATOM 3123 N N . TYR A 1 383 ? -20.908 -10.150 9.464 1.00 96.81 383 TYR A N 1
ATOM 3124 C CA . TYR A 1 383 ? -21.381 -8.767 9.553 1.00 96.81 383 TYR A CA 1
ATOM 3125 C C . TYR A 1 383 ? -22.842 -8.686 10.023 1.00 96.81 383 TYR A C 1
ATOM 3127 O O . TYR A 1 383 ? -23.135 -7.955 10.973 1.00 96.81 383 TYR A O 1
ATOM 3135 N N . LYS A 1 384 ? -23.750 -9.481 9.436 1.00 95.94 384 LYS A N 1
ATOM 3136 C CA . LYS A 1 384 ? -25.153 -9.576 9.882 1.00 95.94 384 LYS A CA 1
ATOM 3137 C C . LYS A 1 384 ? -25.241 -10.043 11.335 1.00 95.94 384 LYS A C 1
ATOM 3139 O O . LYS A 1 384 ? -26.013 -9.487 12.119 1.00 95.94 384 LYS A O 1
ATOM 3144 N N . LYS A 1 385 ? -24.421 -11.029 11.711 1.00 97.06 385 LYS A N 1
ATOM 3145 C CA . LYS A 1 385 ? -24.340 -11.540 13.082 1.00 97.06 385 LYS A CA 1
ATOM 3146 C C . LYS A 1 385 ? -23.908 -10.454 14.070 1.00 97.06 385 LYS A C 1
ATOM 3148 O O . LYS A 1 385 ? -24.595 -10.258 15.066 1.00 97.06 385 LYS A O 1
ATOM 3153 N N . VAL A 1 386 ? -22.832 -9.718 13.787 1.00 97.12 386 VAL A N 1
ATOM 3154 C CA . VAL A 1 386 ? -22.333 -8.649 14.672 1.00 97.12 386 VAL A CA 1
ATOM 3155 C C . VAL A 1 386 ? -23.330 -7.494 14.780 1.00 97.12 386 VAL A C 1
ATOM 3157 O O . VAL A 1 386 ? -23.545 -6.984 15.876 1.00 97.12 386 VAL A O 1
ATOM 3160 N N . ASN A 1 387 ? -23.994 -7.117 13.685 1.00 95.50 387 ASN A N 1
ATOM 3161 C CA . ASN A 1 387 ? -25.073 -6.127 13.724 1.00 95.50 387 ASN A CA 1
ATOM 3162 C C . ASN A 1 387 ? -26.205 -6.558 14.667 1.00 95.50 387 ASN A C 1
ATOM 3164 O O . ASN A 1 387 ? -26.611 -5.776 15.526 1.00 95.50 387 ASN A O 1
ATOM 3168 N N . LYS A 1 388 ? -26.656 -7.817 14.567 1.00 96.50 388 LYS A N 1
ATOM 3169 C CA . LYS A 1 388 ? -27.673 -8.386 15.463 1.00 96.50 388 LYS A CA 1
ATOM 3170 C C . LYS A 1 388 ? -27.204 -8.429 16.921 1.00 96.50 388 LYS A C 1
ATOM 3172 O O . LYS A 1 388 ? -27.964 -8.041 17.800 1.00 96.50 388 LYS A O 1
ATOM 3177 N N . GLU A 1 389 ? -25.971 -8.871 17.175 1.00 96.62 389 GLU A N 1
ATOM 3178 C CA . GLU A 1 389 ? -25.366 -8.908 18.519 1.00 96.62 389 GLU A CA 1
ATOM 3179 C C . GLU A 1 389 ? -25.301 -7.515 19.164 1.00 96.62 389 GLU A C 1
ATOM 3181 O O . GLU A 1 389 ? -25.522 -7.385 20.364 1.00 96.62 389 GLU A O 1
ATOM 3186 N N . GLN A 1 390 ? -25.008 -6.476 18.376 1.00 95.69 390 GLN A N 1
ATOM 3187 C CA . GLN A 1 390 ? -24.876 -5.096 18.854 1.00 95.69 390 GLN A CA 1
ATOM 3188 C C . GLN A 1 390 ? -26.184 -4.294 18.794 1.00 95.69 390 GLN A C 1
ATOM 3190 O O . GLN A 1 390 ? -26.185 -3.127 19.175 1.00 95.69 390 GLN A O 1
ATOM 3195 N N . GLY A 1 391 ? -27.282 -4.876 18.299 1.00 95.44 391 GLY A N 1
ATOM 3196 C CA . GLY A 1 391 ? -28.546 -4.159 18.104 1.00 95.44 391 GLY A CA 1
ATOM 3197 C C . GLY A 1 391 ? -28.435 -2.986 17.121 1.00 95.44 391 GLY A C 1
ATOM 3198 O O . GLY A 1 391 ? -29.128 -1.986 17.276 1.00 95.44 391 GLY A O 1
ATOM 3199 N N . THR A 1 392 ? -27.545 -3.079 16.128 1.00 92.19 392 THR A N 1
ATOM 3200 C CA . THR A 1 392 ? -27.303 -2.015 15.140 1.00 92.19 392 THR A CA 1
ATOM 3201 C C . THR A 1 392 ? -27.640 -2.469 13.725 1.00 92.19 392 THR A C 1
ATOM 3203 O O . THR A 1 392 ? -27.548 -3.651 13.415 1.00 92.19 392 THR A O 1
ATOM 3206 N N . ASN A 1 393 ? -27.957 -1.523 12.841 1.00 87.94 393 ASN A N 1
ATOM 3207 C CA . ASN A 1 393 ? -28.138 -1.767 11.408 1.00 87.94 393 ASN A CA 1
ATOM 3208 C C . ASN A 1 393 ? -27.181 -0.877 10.597 1.00 87.94 393 ASN A C 1
ATOM 3210 O O . ASN A 1 393 ? -27.600 -0.018 9.827 1.00 87.94 393 ASN A O 1
ATOM 3214 N N . LYS A 1 394 ? -25.873 -0.983 10.869 1.00 88.75 394 LYS A N 1
ATOM 3215 C CA . LYS A 1 394 ? -24.855 -0.096 10.274 1.00 88.75 394 LYS A CA 1
ATOM 3216 C C . LYS A 1 394 ? -24.702 -0.381 8.794 1.00 88.75 394 LYS A C 1
ATOM 3218 O O . LYS A 1 394 ? -24.334 -1.499 8.464 1.00 88.75 394 LYS A O 1
ATOM 3223 N N . ASN A 1 395 ? -24.873 0.609 7.923 1.00 86.50 395 ASN A N 1
ATOM 3224 C CA . ASN A 1 395 ? -24.797 0.405 6.473 1.00 86.50 395 ASN A CA 1
ATOM 3225 C C . ASN A 1 395 ? -23.417 -0.095 6.018 1.00 86.50 395 ASN A C 1
ATOM 3227 O O . ASN A 1 395 ? -22.378 0.433 6.430 1.00 86.50 395 ASN A O 1
ATOM 3231 N N . LEU A 1 396 ? -23.420 -1.077 5.117 1.00 91.50 396 LEU A N 1
ATOM 3232 C CA . LEU A 1 396 ? -22.237 -1.535 4.396 1.00 91.50 396 LEU A CA 1
ATOM 3233 C C . LEU A 1 396 ? -22.016 -0.650 3.166 1.00 91.50 396 LEU A C 1
ATOM 3235 O O . LEU A 1 396 ? -22.949 -0.395 2.411 1.00 91.50 396 LEU A O 1
ATOM 3239 N N . VAL A 1 397 ? -20.785 -0.191 2.952 1.00 91.00 397 VAL A N 1
ATOM 3240 C CA . VAL A 1 397 ? -20.421 0.632 1.792 1.00 91.00 397 VAL A CA 1
ATOM 3241 C C . VAL A 1 397 ? -19.313 -0.082 1.014 1.00 91.00 397 VAL A C 1
ATOM 3243 O O . VAL A 1 397 ? -18.132 0.072 1.354 1.00 91.00 397 VAL A O 1
ATOM 3246 N N . PRO A 1 398 ? -19.663 -0.900 0.006 1.00 92.50 398 PRO A N 1
ATOM 3247 C CA . PRO A 1 398 ? -18.684 -1.587 -0.822 1.00 92.50 398 PRO A CA 1
ATOM 3248 C C . PRO A 1 398 ? -18.094 -0.660 -1.885 1.00 92.50 398 PRO A C 1
ATOM 3250 O O . PRO A 1 398 ? -18.792 0.138 -2.508 1.00 92.50 398 PRO A O 1
ATOM 3253 N N . TYR A 1 399 ? -16.796 -0.811 -2.119 1.00 92.94 399 TYR A N 1
ATOM 3254 C CA . TYR A 1 399 ? -16.088 -0.191 -3.230 1.00 92.94 399 TYR A CA 1
ATOM 3255 C C . TYR A 1 399 ? -15.853 -1.211 -4.350 1.00 92.94 399 TYR A C 1
ATOM 3257 O O . TYR A 1 399 ? -15.249 -2.262 -4.111 1.00 92.94 399 TYR A O 1
ATOM 3265 N N . ILE A 1 400 ? -16.319 -0.886 -5.559 1.00 95.25 400 ILE A N 1
ATOM 3266 C CA . ILE A 1 400 ? -16.309 -1.760 -6.742 1.00 95.25 400 ILE A CA 1
ATOM 3267 C C . ILE A 1 400 ? -15.435 -1.168 -7.850 1.00 95.25 400 ILE A C 1
ATO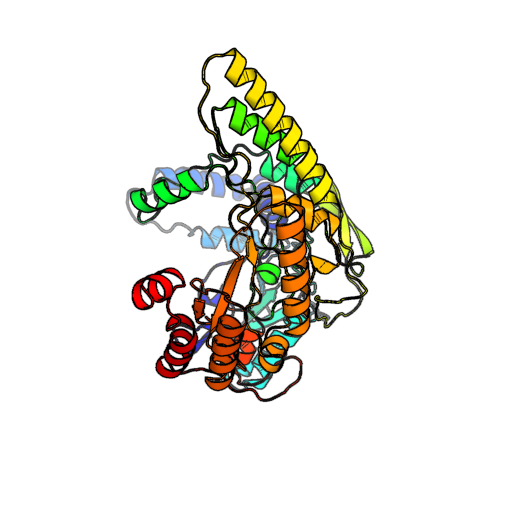M 3269 O O . ILE A 1 400 ? -15.430 0.047 -8.080 1.00 95.25 400 ILE A O 1
ATOM 3273 N N . ILE A 1 401 ? -14.705 -2.034 -8.559 1.00 96.56 401 ILE A N 1
ATOM 3274 C CA . ILE A 1 401 ? -13.896 -1.658 -9.720 1.00 96.56 401 ILE A CA 1
ATOM 3275 C C . ILE A 1 401 ? -14.505 -2.271 -10.983 1.00 96.56 401 ILE A C 1
ATOM 3277 O O . ILE A 1 401 ? -14.463 -3.481 -11.178 1.00 96.56 401 ILE A O 1
ATOM 3281 N N . ALA A 1 402 ? -14.999 -1.419 -11.879 1.00 96.44 402 ALA A N 1
ATOM 3282 C CA . ALA A 1 402 ? -15.468 -1.808 -13.208 1.00 96.44 402 ALA A CA 1
ATOM 3283 C C . ALA A 1 402 ? -14.341 -1.693 -14.251 1.00 96.44 402 ALA A C 1
ATOM 3285 O O . ALA A 1 402 ? -13.465 -0.829 -14.142 1.00 96.44 402 ALA A O 1
ATOM 3286 N N . GLY A 1 403 ? -14.367 -2.507 -15.307 1.00 96.44 403 GLY A N 1
ATOM 3287 C CA . GLY A 1 403 ? -13.426 -2.397 -16.428 1.00 96.44 403 GLY A CA 1
ATOM 3288 C C . GLY A 1 403 ? -11.998 -2.861 -16.120 1.00 96.44 403 GLY A C 1
ATOM 3289 O O . GLY A 1 403 ? -11.058 -2.436 -16.798 1.00 96.44 403 GLY A O 1
ATOM 3290 N N . HIS A 1 404 ? -11.810 -3.674 -15.077 1.00 98.00 404 HIS A N 1
ATOM 3291 C CA . HIS A 1 404 ? -10.519 -4.285 -14.742 1.00 98.00 404 HIS A CA 1
ATOM 3292 C C . HIS A 1 404 ? -10.107 -5.333 -15.808 1.00 98.00 404 HIS A C 1
ATOM 3294 O O . HIS A 1 404 ? -10.985 -5.963 -16.397 1.00 98.00 404 HIS A O 1
ATOM 3300 N N . PRO A 1 405 ? -8.806 -5.530 -16.118 1.00 97.81 405 PRO A N 1
ATOM 3301 C CA . PRO A 1 405 ? -8.355 -6.596 -17.018 1.00 97.81 405 PRO A CA 1
ATOM 3302 C C . PRO A 1 405 ? -8.802 -7.989 -16.555 1.00 97.81 405 PRO A C 1
ATOM 3304 O O . PRO A 1 405 ? -8.389 -8.472 -15.507 1.00 97.81 405 PRO A O 1
ATOM 3307 N N . GLY A 1 406 ? -9.607 -8.654 -17.378 1.00 97.00 406 GLY A N 1
ATOM 3308 C CA . GLY A 1 406 ? -10.283 -9.910 -17.064 1.00 97.00 406 GLY A CA 1
ATOM 3309 C C . GLY A 1 406 ? -11.787 -9.758 -16.825 1.00 97.00 406 GLY A C 1
ATOM 3310 O O . GLY A 1 406 ? -12.483 -10.760 -16.879 1.00 97.00 406 GLY A O 1
ATOM 3311 N N . SER A 1 407 ? -12.296 -8.538 -16.617 1.00 97.81 407 SER A N 1
ATOM 3312 C CA . SER A 1 407 ? -13.723 -8.266 -16.383 1.00 97.81 407 SER A CA 1
ATOM 3313 C C . SER A 1 407 ? -14.482 -7.995 -17.682 1.00 97.81 407 SER A C 1
ATOM 3315 O O . SER A 1 407 ? -14.048 -7.192 -18.513 1.00 97.81 407 SER A O 1
ATOM 3317 N N . THR A 1 408 ? -15.634 -8.640 -17.848 1.00 97.44 408 THR A N 1
ATOM 3318 C CA . THR A 1 408 ? -16.569 -8.449 -18.968 1.00 97.44 408 THR A CA 1
ATOM 3319 C C . THR A 1 408 ? -17.868 -7.766 -18.516 1.00 97.44 408 THR A C 1
ATOM 3321 O O . THR A 1 408 ? -18.125 -7.594 -17.326 1.00 97.44 408 THR A O 1
ATOM 3324 N N . GLU A 1 409 ? -18.731 -7.380 -19.462 1.00 96.62 409 GLU A N 1
ATOM 3325 C CA . GLU A 1 409 ? -20.087 -6.908 -19.127 1.00 96.62 409 GLU A CA 1
ATOM 3326 C C . GLU A 1 409 ? -20.921 -8.000 -18.426 1.00 96.62 409 GLU A C 1
ATOM 3328 O O . GLU A 1 409 ? -21.690 -7.688 -17.520 1.00 96.62 409 GLU A O 1
ATOM 3333 N N . GLU A 1 410 ? -20.712 -9.281 -18.758 1.00 97.31 410 GLU A N 1
ATOM 3334 C CA . GLU A 1 410 ? -21.372 -10.411 -18.088 1.00 97.31 410 GLU A CA 1
ATOM 3335 C C . GLU A 1 410 ? -20.949 -10.528 -16.615 1.00 97.31 410 GLU A C 1
ATOM 3337 O O . GLU A 1 410 ? -21.779 -10.781 -15.742 1.00 97.31 410 GLU A O 1
ATOM 3342 N N . ASP A 1 411 ? -19.668 -10.302 -16.311 1.00 97.81 411 ASP A N 1
ATOM 3343 C CA . ASP A 1 411 ? -19.171 -10.295 -14.932 1.00 97.81 411 ASP A CA 1
ATOM 3344 C C . ASP A 1 411 ? -19.800 -9.166 -14.106 1.00 97.81 411 ASP A C 1
ATOM 3346 O O . ASP A 1 411 ? -20.142 -9.367 -12.937 1.00 97.81 411 ASP A O 1
ATOM 3350 N N . MET A 1 412 ? -20.002 -7.992 -14.711 1.00 96.69 412 MET A N 1
ATOM 3351 C CA . MET A 1 412 ? -20.686 -6.871 -14.059 1.00 96.69 412 MET A CA 1
ATOM 3352 C C . MET A 1 412 ? -22.185 -7.123 -13.884 1.00 96.69 412 MET A C 1
ATOM 3354 O O . MET A 1 412 ? -22.761 -6.696 -12.887 1.00 96.69 412 MET A O 1
ATOM 3358 N N . GLU A 1 413 ? -22.818 -7.855 -14.798 1.00 96.25 413 GLU A N 1
ATOM 3359 C CA . GLU A 1 413 ? -24.214 -8.272 -14.655 1.00 96.25 413 GLU A CA 1
ATOM 3360 C C . GLU A 1 413 ? -24.378 -9.301 -13.523 1.00 96.25 413 GLU A C 1
ATOM 3362 O O . GLU A 1 413 ? -25.309 -9.198 -12.722 1.00 96.25 413 GLU A O 1
ATOM 3367 N N . LYS A 1 414 ? -23.428 -10.239 -13.375 1.00 96.31 414 LYS A N 1
ATOM 3368 C CA . LYS A 1 414 ? -23.352 -11.126 -12.197 1.00 96.31 414 LYS A CA 1
ATOM 3369 C C . LYS A 1 414 ? -23.191 -10.316 -10.908 1.00 96.31 414 LYS A C 1
ATOM 3371 O O . LYS A 1 414 ? -23.842 -10.627 -9.915 1.00 96.31 414 LYS A O 1
ATOM 3376 N N . MET A 1 415 ? -22.349 -9.277 -10.926 1.00 95.62 415 MET A N 1
ATOM 3377 C CA . MET A 1 415 ? -22.156 -8.366 -9.792 1.00 95.62 415 MET A CA 1
ATOM 3378 C C . MET A 1 415 ? -23.450 -7.633 -9.422 1.00 95.62 415 MET A C 1
ATOM 3380 O O . MET A 1 415 ? -23.804 -7.606 -8.246 1.00 95.62 415 MET A O 1
ATOM 3384 N N . ARG A 1 416 ? -24.168 -7.082 -10.408 1.00 94.94 416 ARG A N 1
ATOM 3385 C CA . ARG A 1 416 ? -25.444 -6.382 -10.203 1.00 94.94 416 ARG A CA 1
ATOM 3386 C C . ARG A 1 416 ? -26.475 -7.289 -9.534 1.00 94.94 416 ARG A C 1
ATOM 3388 O O . ARG A 1 416 ? -26.965 -6.947 -8.463 1.00 94.94 416 ARG A O 1
ATOM 3395 N N . ARG A 1 417 ? -26.722 -8.474 -10.105 1.00 94.94 417 ARG A N 1
ATOM 3396 C CA . ARG A 1 417 ? -27.667 -9.456 -9.540 1.00 94.94 417 ARG A CA 1
ATOM 3397 C C . ARG A 1 417 ? -27.275 -9.879 -8.132 1.00 94.94 417 ARG A C 1
ATOM 3399 O O . ARG A 1 417 ? -28.112 -9.899 -7.244 1.00 94.94 417 ARG A O 1
ATOM 3406 N N . TYR A 1 418 ? -25.987 -10.142 -7.904 1.00 95.62 418 TYR A N 1
ATOM 3407 C CA . TYR A 1 418 ? -25.498 -10.478 -6.571 1.00 95.62 418 TYR A CA 1
ATOM 3408 C C . TYR A 1 418 ? -25.801 -9.367 -5.554 1.00 95.62 418 TYR A C 1
ATOM 3410 O O . TYR A 1 418 ? -26.239 -9.657 -4.443 1.00 95.62 418 TYR A O 1
ATOM 3418 N N . CYS A 1 419 ? -25.578 -8.102 -5.920 1.00 94.00 419 CYS A N 1
ATOM 3419 C CA . CYS A 1 419 ? -25.903 -6.967 -5.062 1.00 94.00 419 CYS A CA 1
ATOM 3420 C C . CYS A 1 419 ? -27.409 -6.857 -4.782 1.00 94.00 419 CYS A C 1
ATOM 3422 O O . CYS A 1 419 ? -27.774 -6.616 -3.634 1.00 94.00 419 CYS A O 1
ATOM 3424 N N . GLU A 1 420 ? -28.265 -7.080 -5.782 1.00 92.31 420 GLU A N 1
ATOM 3425 C CA . GLU A 1 420 ? -29.730 -7.097 -5.632 1.00 92.31 420 GLU A CA 1
ATOM 3426 C C . GLU A 1 420 ? -30.181 -8.210 -4.679 1.00 92.31 420 GLU A C 1
ATOM 3428 O O . GLU A 1 420 ? -30.837 -7.930 -3.678 1.00 92.31 420 GLU A O 1
ATOM 3433 N N . ASP A 1 421 ? -29.720 -9.444 -4.902 1.00 93.25 421 ASP A N 1
ATOM 3434 C CA . ASP A 1 421 ? -30.052 -10.615 -4.078 1.00 93.25 421 ASP A CA 1
ATOM 3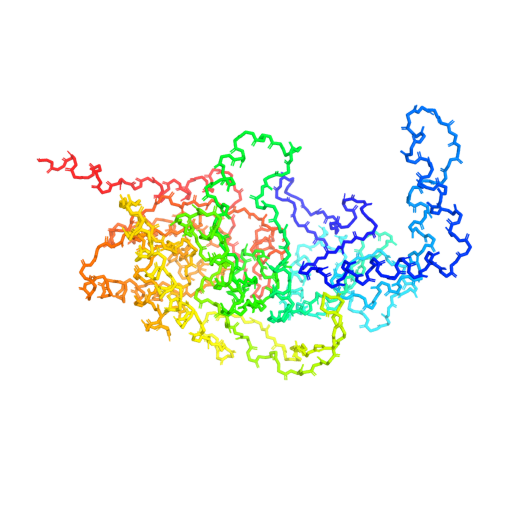435 C C . ASP A 1 421 ? -29.668 -10.431 -2.596 1.00 93.25 421 ASP A C 1
ATOM 3437 O O . ASP A 1 421 ? -30.292 -10.997 -1.696 1.00 93.25 421 ASP A O 1
ATOM 3441 N N . HIS A 1 422 ? -28.624 -9.640 -2.326 1.00 91.44 422 HIS A N 1
ATOM 3442 C CA . HIS A 1 422 ? -28.106 -9.401 -0.977 1.00 91.44 422 HIS A CA 1
ATOM 3443 C C . HIS A 1 422 ? -28.526 -8.049 -0.384 1.00 91.44 422 HIS A C 1
ATOM 3445 O O . HIS A 1 422 ? -28.103 -7.740 0.734 1.00 91.44 422 HIS A O 1
ATOM 3451 N N . ASN A 1 423 ? -29.354 -7.263 -1.085 1.00 89.56 423 ASN A N 1
ATOM 3452 C CA . ASN A 1 423 ? -29.734 -5.894 -0.713 1.00 89.56 423 ASN A CA 1
ATOM 3453 C C . ASN A 1 423 ? -28.517 -4.990 -0.430 1.00 89.56 423 ASN A C 1
ATOM 3455 O O . ASN A 1 423 ? -28.473 -4.239 0.547 1.00 89.56 423 ASN A O 1
ATOM 3459 N N . ILE A 1 424 ? -27.488 -5.094 -1.271 1.00 90.44 424 ILE A N 1
ATOM 3460 C CA . ILE A 1 424 ? -26.257 -4.311 -1.175 1.00 90.44 424 ILE A CA 1
ATOM 3461 C C . ILE A 1 424 ? -26.339 -3.149 -2.157 1.00 90.44 424 ILE A C 1
ATOM 3463 O O . ILE A 1 424 ? -26.213 -3.330 -3.366 1.00 90.44 424 ILE A O 1
ATOM 3467 N N . TYR A 1 425 ? -26.469 -1.938 -1.628 1.00 87.06 425 TYR A N 1
ATOM 3468 C CA . TYR A 1 425 ? -26.422 -0.729 -2.439 1.00 87.06 425 TYR A CA 1
ATOM 3469 C C . TYR A 1 425 ? -24.976 -0.320 -2.756 1.00 87.06 425 TYR A C 1
ATOM 3471 O O . TYR A 1 425 ? -24.124 -0.243 -1.864 1.00 87.06 425 TYR A O 1
ATOM 3479 N N . VAL A 1 426 ? -24.696 -0.030 -4.031 1.00 87.19 426 VAL A N 1
ATOM 3480 C CA . VAL A 1 426 ? -23.360 0.343 -4.517 1.00 87.19 426 VAL A CA 1
ATOM 3481 C C . VAL A 1 426 ? -23.382 1.762 -5.075 1.00 87.19 426 VAL A C 1
ATOM 3483 O O . VAL A 1 426 ? -23.852 2.006 -6.179 1.00 87.19 426 VAL A O 1
ATOM 3486 N N . ASN A 1 427 ? -22.788 2.702 -4.344 1.00 83.19 427 ASN A N 1
ATOM 3487 C CA . ASN A 1 427 ? -22.581 4.078 -4.810 1.00 83.19 427 ASN A CA 1
ATOM 3488 C C . ASN A 1 427 ? -21.103 4.422 -5.071 1.00 83.19 427 ASN A C 1
ATOM 3490 O O . ASN A 1 427 ? -20.805 5.454 -5.673 1.00 83.19 427 ASN A O 1
ATOM 3494 N N . LEU A 1 428 ? -20.167 3.569 -4.637 1.00 86.44 428 LEU A N 1
ATOM 3495 C CA . LEU A 1 428 ? -18.730 3.754 -4.834 1.00 86.44 428 LEU A CA 1
ATOM 3496 C C . LEU A 1 428 ? -18.202 2.821 -5.927 1.00 86.44 428 LEU A C 1
ATOM 3498 O O . LEU A 1 428 ? -17.605 1.781 -5.649 1.00 86.44 428 LEU A O 1
ATOM 3502 N N . THR A 1 429 ? -18.374 3.242 -7.180 1.00 91.25 429 THR A N 1
ATOM 3503 C CA . THR A 1 429 ? -17.855 2.518 -8.350 1.00 91.25 429 THR A CA 1
ATOM 3504 C C . THR A 1 429 ? -16.792 3.330 -9.078 1.00 91.25 429 THR A C 1
ATOM 3506 O O . THR A 1 429 ? -17.059 4.414 -9.616 1.00 91.25 429 THR A O 1
ATOM 3509 N N . GLN A 1 430 ? -15.588 2.768 -9.173 1.00 92.25 430 GLN A N 1
ATOM 3510 C CA . GLN A 1 430 ? -14.488 3.330 -9.948 1.00 92.25 430 GLN A CA 1
ATOM 3511 C C . GLN A 1 430 ? -14.246 2.518 -11.221 1.00 92.25 430 GLN A C 1
ATOM 3513 O O . GLN A 1 430 ? -14.255 1.293 -11.215 1.00 92.25 430 GLN A O 1
ATOM 3518 N N . VAL A 1 431 ? -13.972 3.208 -12.329 1.00 94.75 431 VAL A N 1
ATOM 3519 C CA . VAL A 1 431 ? -13.438 2.552 -13.527 1.00 94.75 431 VAL A CA 1
ATOM 3520 C C . VAL A 1 431 ? -11.948 2.313 -13.330 1.00 94.75 431 VAL A C 1
ATOM 3522 O O . VAL A 1 431 ? -11.205 3.239 -12.981 1.00 94.75 431 VAL A O 1
ATOM 3525 N N . PHE A 1 432 ? -11.495 1.091 -13.599 1.00 96.25 432 PHE A N 1
ATOM 3526 C CA . PHE A 1 432 ? -10.084 0.749 -13.552 1.00 96.25 432 PHE A CA 1
ATOM 3527 C C . PHE A 1 432 ? -9.258 1.707 -14.416 1.00 96.25 432 PHE A C 1
ATOM 3529 O O . PHE A 1 432 ? -9.463 1.871 -15.628 1.00 96.25 432 PHE A O 1
ATOM 3536 N N . THR A 1 433 ? -8.288 2.327 -13.754 1.00 93.62 433 THR A N 1
ATOM 3537 C CA . THR A 1 433 ? -7.330 3.239 -14.362 1.00 93.62 433 THR A CA 1
ATOM 3538 C C . THR A 1 433 ? -5.940 2.624 -14.221 1.00 93.62 433 THR A C 1
ATOM 3540 O O . THR A 1 433 ? -5.475 2.454 -13.089 1.00 93.62 433 THR A O 1
ATOM 3543 N N . PRO A 1 434 ? -5.275 2.266 -15.338 1.00 95.00 434 PRO A N 1
ATOM 3544 C CA . PRO A 1 434 ? -3.930 1.712 -15.313 1.00 95.00 434 PRO A CA 1
ATOM 3545 C C . PRO A 1 434 ? -2.976 2.627 -14.545 1.00 95.00 434 PRO A C 1
ATOM 3547 O O . PRO A 1 434 ? -2.672 3.740 -14.972 1.00 95.00 434 PRO A O 1
ATOM 3550 N N . THR A 1 435 ? -2.519 2.147 -13.393 1.00 93.38 435 THR A N 1
ATOM 3551 C CA . THR A 1 435 ? -1.545 2.840 -12.551 1.00 93.38 435 THR A CA 1
ATOM 3552 C C . THR A 1 435 ? -0.139 2.316 -12.866 1.00 93.38 435 THR A C 1
ATOM 3554 O O . THR A 1 435 ? 0.050 1.090 -12.854 1.00 93.38 435 THR A O 1
ATOM 3557 N N . PRO A 1 436 ? 0.845 3.180 -13.183 1.00 90.00 436 PRO A N 1
ATOM 3558 C CA . PRO A 1 436 ? 2.195 2.763 -13.561 1.00 90.00 436 PRO A CA 1
ATOM 3559 C C . PRO A 1 436 ? 2.824 1.769 -12.582 1.00 90.00 436 PRO A C 1
ATOM 3561 O O . PRO A 1 436 ? 2.650 1.877 -11.375 1.00 90.00 436 PRO A O 1
ATOM 3564 N N . GLY A 1 437 ? 3.552 0.785 -13.106 1.00 89.00 437 GLY A N 1
ATOM 3565 C CA . GLY A 1 437 ? 4.261 -0.207 -12.297 1.00 89.00 437 GLY A CA 1
ATOM 3566 C C . GLY A 1 437 ? 3.397 -1.332 -11.726 1.00 89.00 437 GLY A C 1
ATOM 3567 O O . GLY A 1 437 ? 3.975 -2.292 -11.237 1.00 89.00 437 GLY A O 1
ATOM 3568 N N . THR A 1 438 ? 2.061 -1.267 -11.812 1.00 93.69 438 THR A N 1
ATOM 3569 C CA . THR A 1 438 ? 1.180 -2.324 -11.279 1.00 93.69 438 THR A CA 1
ATOM 3570 C C . THR A 1 438 ? 1.018 -3.522 -12.227 1.00 93.69 438 THR A C 1
ATOM 3572 O O . THR A 1 438 ? 1.055 -3.368 -13.451 1.00 93.69 438 THR A O 1
ATOM 3575 N N . LEU A 1 439 ? 0.777 -4.723 -11.684 1.00 94.00 439 LEU A N 1
ATOM 3576 C CA . LEU A 1 439 ? 0.511 -5.941 -12.472 1.00 94.00 439 LEU A CA 1
ATOM 3577 C C . LEU A 1 439 ? -0.705 -5.778 -13.393 1.00 94.00 439 LEU A C 1
ATOM 3579 O O . LEU A 1 439 ? -0.646 -6.161 -14.559 1.00 94.00 439 LEU A O 1
ATOM 3583 N N . SER A 1 440 ? -1.785 -5.168 -12.896 1.00 96.62 440 SER A N 1
ATOM 3584 C CA . SER A 1 440 ? -2.987 -4.895 -13.692 1.00 96.62 440 SER A CA 1
ATOM 3585 C C . SER A 1 440 ? -2.713 -3.933 -14.846 1.00 96.62 440 SER A C 1
ATOM 3587 O O . SER A 1 440 ? -3.357 -4.015 -15.883 1.00 96.62 440 SER A O 1
ATOM 3589 N N . THR A 1 441 ? -1.741 -3.032 -14.722 1.00 96.69 441 THR A N 1
ATOM 3590 C CA . THR A 1 441 ? -1.332 -2.183 -15.847 1.00 96.69 441 THR A CA 1
ATOM 3591 C C . THR A 1 441 ? -0.579 -2.967 -16.913 1.00 96.69 441 THR A C 1
ATOM 3593 O O . THR A 1 441 ? -0.807 -2.738 -18.100 1.00 96.69 441 THR A O 1
ATOM 3596 N N . ALA A 1 442 ? 0.272 -3.918 -16.523 1.00 96.56 442 ALA A N 1
ATOM 3597 C CA . ALA A 1 442 ? 0.903 -4.820 -17.482 1.00 96.56 442 ALA A CA 1
ATOM 3598 C C . ALA A 1 442 ? -0.137 -5.688 -18.195 1.00 96.56 442 ALA A C 1
ATOM 3600 O O . ALA A 1 442 ? -0.179 -5.666 -19.421 1.00 96.56 442 ALA A O 1
ATOM 3601 N N . MET A 1 443 ? -1.050 -6.311 -17.444 1.00 97.62 443 MET A N 1
ATOM 3602 C CA . MET A 1 443 ? -2.234 -7.002 -17.971 1.00 97.62 443 MET A CA 1
ATOM 3603 C C . MET A 1 443 ? -3.011 -6.131 -18.959 1.00 97.62 443 MET A C 1
ATOM 3605 O O . MET A 1 443 ? -3.291 -6.545 -20.083 1.00 97.62 443 MET A O 1
ATOM 3609 N N . TYR A 1 444 ? -3.308 -4.889 -18.564 1.00 97.44 444 TYR A N 1
ATOM 3610 C CA . TYR A 1 444 ? -3.996 -3.934 -19.414 1.00 97.44 444 TYR A CA 1
ATOM 3611 C C . TYR A 1 444 ? -3.214 -3.678 -20.694 1.00 97.44 444 TYR A C 1
ATOM 3613 O O . TYR A 1 444 ? -3.799 -3.718 -21.760 1.00 97.44 444 TYR A O 1
ATOM 3621 N N . TYR A 1 445 ? -1.910 -3.427 -20.662 1.00 96.75 445 TYR A N 1
ATOM 3622 C CA . TYR A 1 445 ? -1.153 -3.110 -21.876 1.00 96.75 445 TYR A CA 1
ATOM 3623 C C . TYR A 1 445 ? -0.951 -4.325 -22.802 1.00 96.75 445 TYR A C 1
ATOM 3625 O O . TYR A 1 445 ? -1.068 -4.212 -24.033 1.00 96.75 445 TYR A O 1
ATOM 3633 N N . THR A 1 446 ? -0.675 -5.495 -22.225 1.00 96.69 446 THR A N 1
ATOM 3634 C CA . THR A 1 446 ? -0.254 -6.684 -22.976 1.00 96.69 446 THR A CA 1
ATOM 3635 C C . THR A 1 446 ? -1.398 -7.609 -23.362 1.00 96.69 446 THR A C 1
ATOM 3637 O O . THR A 1 446 ? -1.295 -8.269 -24.392 1.00 96.69 446 THR A O 1
ATOM 3640 N N . GLY A 1 447 ? -2.507 -7.607 -22.615 1.00 97.00 447 GLY A N 1
ATOM 3641 C CA . GLY A 1 447 ? -3.577 -8.598 -22.774 1.00 97.00 447 GLY A CA 1
ATOM 3642 C C . GLY A 1 447 ? -3.215 -9.976 -22.216 1.00 97.00 447 GLY A C 1
ATOM 3643 O O . GLY A 1 447 ? -3.869 -10.962 -22.542 1.00 97.00 447 GLY A O 1
ATOM 3644 N N . GLU A 1 448 ? -2.162 -10.058 -21.402 1.00 96.75 448 GLU A N 1
ATOM 3645 C CA . GLU A 1 448 ? -1.664 -11.298 -20.814 1.00 96.75 448 GLU A CA 1
ATOM 3646 C C . GLU A 1 448 ? -1.302 -11.063 -19.345 1.00 96.75 448 GLU A C 1
ATOM 3648 O O . GLU A 1 448 ? -0.657 -10.068 -19.003 1.00 96.75 448 GLU A O 1
ATOM 3653 N N . ASN A 1 449 ? -1.676 -11.995 -18.470 1.00 95.19 449 ASN A N 1
ATOM 3654 C CA . ASN A 1 449 ? -1.256 -11.980 -17.075 1.00 95.19 449 ASN A CA 1
ATOM 3655 C C . ASN A 1 449 ? 0.259 -12.270 -16.969 1.00 95.19 449 ASN A C 1
ATOM 3657 O O . ASN A 1 449 ? 0.693 -13.369 -17.326 1.00 95.19 449 ASN A O 1
ATOM 3661 N N . PRO A 1 450 ? 1.087 -11.348 -16.429 1.00 93.00 450 PRO A N 1
ATOM 3662 C CA . PRO A 1 450 ? 2.539 -11.542 -16.357 1.00 93.00 450 PRO A CA 1
ATOM 3663 C C . PRO A 1 450 ? 2.974 -12.758 -15.528 1.00 93.00 450 PRO A C 1
ATOM 3665 O O . PRO A 1 450 ? 4.055 -13.306 -15.750 1.00 93.00 450 PRO A O 1
ATOM 3668 N N . MET A 1 451 ? 2.153 -13.171 -14.560 1.00 89.81 451 MET A N 1
ATOM 3669 C CA . MET A 1 451 ? 2.449 -14.260 -13.632 1.00 89.81 451 MET A CA 1
ATOM 3670 C C . MET A 1 451 ? 2.089 -15.619 -14.232 1.00 89.81 451 MET A C 1
ATOM 3672 O O . MET A 1 451 ? 2.917 -16.530 -14.192 1.00 89.81 451 MET A O 1
ATOM 3676 N N . THR A 1 452 ? 0.887 -15.744 -14.804 1.00 90.75 452 THR A N 1
ATOM 3677 C CA . THR A 1 452 ? 0.342 -17.021 -15.304 1.00 90.75 452 THR A CA 1
ATOM 3678 C C . THR A 1 452 ? 0.553 -17.240 -16.800 1.00 90.75 452 THR A C 1
ATOM 3680 O O . THR A 1 452 ? 0.465 -18.376 -17.249 1.00 90.75 452 THR A O 1
ATOM 3683 N N . ARG A 1 453 ? 0.860 -16.182 -17.568 1.00 91.62 453 ARG A N 1
ATOM 3684 C CA . ARG A 1 453 ? 0.893 -16.169 -19.046 1.00 91.62 453 ARG A CA 1
ATOM 3685 C C . ARG A 1 453 ? -0.462 -16.425 -19.713 1.00 91.62 453 ARG A C 1
ATOM 3687 O O . ARG A 1 453 ? -0.529 -16.592 -20.927 1.00 91.62 453 ARG A O 1
ATOM 3694 N N . GLU A 1 454 ? -1.546 -16.433 -18.943 1.00 94.06 454 GLU A N 1
ATOM 3695 C CA . GLU A 1 454 ? -2.898 -16.547 -19.485 1.00 94.06 454 GLU A CA 1
ATOM 3696 C C . GLU A 1 454 ? -3.228 -15.294 -20.308 1.00 94.06 454 GLU A C 1
ATOM 3698 O O . GLU A 1 454 ? -3.026 -14.165 -19.847 1.00 94.06 454 GLU A O 1
ATOM 3703 N N . LYS A 1 455 ? -3.755 -15.488 -21.523 1.00 96.75 455 LYS A N 1
ATOM 3704 C CA . LYS A 1 455 ? -4.377 -14.405 -22.289 1.00 96.75 455 LYS A CA 1
ATOM 3705 C C . LYS A 1 455 ? -5.699 -14.044 -21.632 1.00 96.75 455 LYS A C 1
ATOM 3707 O O . LYS A 1 455 ? -6.490 -14.927 -21.316 1.00 96.75 455 LYS A O 1
ATOM 3712 N N . ILE A 1 456 ? -5.936 -12.753 -21.459 1.00 96.00 456 ILE A N 1
ATOM 3713 C CA . ILE A 1 456 ? -7.108 -12.242 -20.754 1.00 96.00 456 ILE A CA 1
ATOM 3714 C C . ILE A 1 456 ? -7.805 -11.177 -21.587 1.00 96.00 456 ILE A C 1
ATOM 3716 O O . ILE A 1 456 ? -7.178 -10.427 -22.342 1.00 96.00 456 ILE A O 1
ATOM 3720 N N . HIS A 1 457 ? -9.120 -11.098 -21.420 1.00 97.31 457 HIS A N 1
ATOM 3721 C CA . HIS A 1 457 ? -9.902 -9.994 -21.951 1.00 97.31 457 HIS A CA 1
ATOM 3722 C C . HIS A 1 457 ? -9.469 -8.674 -21.300 1.00 97.31 457 HIS A C 1
ATOM 3724 O O . HIS A 1 457 ? -9.182 -8.628 -20.105 1.00 97.31 457 HIS A O 1
ATOM 3730 N N . VAL A 1 458 ? -9.414 -7.586 -22.068 1.00 97.38 458 VAL A N 1
ATOM 3731 C CA . VAL A 1 458 ? -9.062 -6.264 -21.535 1.00 97.38 458 VAL A CA 1
ATOM 3732 C C . VAL A 1 458 ? -10.076 -5.235 -22.015 1.00 97.38 458 VAL A C 1
ATOM 3734 O O . VAL A 1 458 ? -10.061 -4.901 -23.203 1.00 97.38 458 VAL A O 1
ATOM 3737 N N . PRO A 1 459 ? -10.865 -4.644 -21.102 1.00 95.81 459 PRO A N 1
ATOM 3738 C CA . PRO A 1 459 ? -11.751 -3.539 -21.438 1.00 95.81 459 PRO A CA 1
ATOM 3739 C C . PRO A 1 459 ? -10.942 -2.298 -21.816 1.00 95.81 459 PRO A C 1
ATOM 3741 O O . PRO A 1 459 ? -10.419 -1.592 -20.952 1.00 95.81 459 PRO A O 1
ATOM 3744 N N . ARG A 1 460 ? -10.771 -2.029 -23.115 1.00 92.50 460 ARG A N 1
ATOM 3745 C CA . ARG A 1 460 ? -9.946 -0.899 -23.602 1.00 92.50 460 ARG A CA 1
ATOM 3746 C C . ARG A 1 460 ? -10.770 0.305 -24.004 1.00 92.50 460 ARG A C 1
ATOM 3748 O O . ARG A 1 460 ? -10.324 1.437 -23.828 1.00 92.50 460 ARG A O 1
ATOM 3755 N N . THR A 1 461 ? -11.940 0.068 -24.586 1.00 92.69 461 THR A N 1
ATOM 3756 C CA . THR A 1 461 ? -12.734 1.155 -25.155 1.00 92.69 461 THR A CA 1
ATOM 3757 C C . THR A 1 461 ? -13.421 1.942 -24.045 1.00 92.69 461 THR A C 1
ATOM 3759 O O . THR A 1 461 ? -13.854 1.385 -23.036 1.00 92.69 461 THR A O 1
ATOM 3762 N N . PHE A 1 462 ? -13.547 3.257 -24.239 1.00 90.50 462 PHE A N 1
ATOM 3763 C CA . PHE A 1 462 ? -14.310 4.099 -23.317 1.00 90.50 462 PHE A CA 1
ATOM 3764 C C . PHE A 1 462 ? -15.752 3.595 -23.165 1.00 90.50 462 PHE A C 1
ATOM 3766 O O . PHE A 1 462 ? -16.274 3.567 -22.054 1.00 90.50 462 PHE A O 1
ATOM 3773 N N . ARG A 1 463 ? -16.367 3.156 -24.273 1.00 93.75 463 ARG A N 1
ATOM 3774 C CA . ARG A 1 463 ? -17.734 2.626 -24.300 1.00 93.75 463 ARG A CA 1
ATOM 3775 C C . ARG A 1 463 ? -17.885 1.401 -23.406 1.00 93.75 463 ARG A C 1
ATOM 3777 O O . ARG A 1 463 ? -18.740 1.413 -22.539 1.00 93.75 463 ARG A O 1
ATOM 3784 N N . GLU A 1 464 ? -17.035 0.397 -23.571 1.00 95.19 464 GLU A N 1
ATOM 3785 C CA . GLU A 1 464 ? -17.098 -0.839 -22.786 1.00 95.19 464 GLU A CA 1
ATOM 3786 C C . GLU A 1 464 ? -16.866 -0.588 -21.290 1.00 95.19 464 GLU A C 1
ATOM 3788 O O . GLU A 1 464 ? -17.646 -1.031 -20.451 1.00 95.19 464 GLU A O 1
ATOM 3793 N N . LYS A 1 465 ? -15.846 0.206 -20.936 1.00 93.81 465 LYS A N 1
ATOM 3794 C CA . LYS A 1 465 ? -15.606 0.594 -19.536 1.00 93.81 465 LYS A CA 1
ATOM 3795 C C . LYS A 1 465 ? -16.800 1.345 -18.935 1.00 93.81 465 LYS A C 1
ATOM 3797 O O . LYS A 1 465 ? -17.147 1.132 -17.773 1.00 93.81 465 LYS A O 1
ATOM 3802 N N . LYS A 1 466 ? -17.421 2.237 -19.716 1.00 93.19 466 LYS A N 1
ATOM 3803 C CA . LYS A 1 466 ? -18.611 2.990 -19.305 1.00 93.19 466 LYS A CA 1
ATOM 3804 C C . LYS A 1 466 ? -19.827 2.075 -19.154 1.00 93.19 466 LYS A C 1
ATOM 3806 O O . LYS A 1 466 ? -20.527 2.206 -18.160 1.00 93.19 466 LYS A O 1
ATOM 3811 N N . ASN A 1 467 ? -20.047 1.144 -20.080 1.00 94.81 467 ASN A N 1
ATOM 3812 C CA . ASN A 1 467 ? -21.119 0.152 -20.003 1.00 94.81 467 ASN A CA 1
ATOM 3813 C C . ASN A 1 467 ? -20.992 -0.689 -18.731 1.00 94.81 467 ASN A C 1
ATOM 3815 O O . ASN A 1 467 ? -21.932 -0.739 -17.946 1.00 94.81 467 ASN A O 1
ATOM 3819 N N . GLN A 1 468 ? -19.807 -1.248 -18.471 1.00 96.12 468 GLN A N 1
ATOM 3820 C CA . GLN A 1 468 ? -19.528 -2.003 -17.249 1.00 96.12 468 GLN A CA 1
ATOM 3821 C C . GLN A 1 468 ? -19.843 -1.200 -15.978 1.00 96.12 468 GLN A C 1
ATOM 3823 O O . GLN A 1 468 ? -20.495 -1.709 -15.069 1.00 96.12 468 GLN A O 1
ATOM 3828 N N . LYS A 1 469 ? -19.443 0.078 -15.919 1.00 94.38 469 LYS A N 1
ATOM 3829 C CA . LYS A 1 469 ? -19.807 0.961 -14.799 1.00 94.38 469 LYS A CA 1
ATOM 3830 C C . LYS A 1 469 ? -21.319 1.204 -14.715 1.00 94.38 469 LYS A C 1
ATOM 3832 O O . LYS A 1 469 ? -21.861 1.234 -13.616 1.00 94.38 469 LYS A O 1
ATOM 3837 N N . ASN A 1 470 ? -21.989 1.408 -15.844 1.00 92.75 470 ASN A N 1
ATOM 3838 C CA . ASN A 1 470 ? -23.420 1.699 -15.883 1.00 92.75 470 ASN A CA 1
ATOM 3839 C C . ASN A 1 470 ? -24.272 0.512 -15.422 1.00 92.75 470 ASN A C 1
ATOM 3841 O O . ASN A 1 470 ? -25.294 0.746 -14.792 1.00 92.75 470 ASN A O 1
ATOM 3845 N N . ILE A 1 471 ? -23.845 -0.728 -15.685 1.00 93.38 471 ILE A N 1
ATOM 3846 C CA . ILE A 1 471 ? -24.555 -1.935 -15.234 1.00 93.38 471 ILE A CA 1
ATOM 3847 C C . ILE A 1 471 ? -24.747 -1.915 -13.712 1.00 93.38 471 ILE A C 1
ATOM 3849 O O . ILE A 1 471 ? -25.856 -2.120 -13.237 1.00 93.38 471 ILE A O 1
ATOM 3853 N N . ILE A 1 472 ? -23.699 -1.601 -12.942 1.00 88.19 472 ILE A N 1
ATOM 3854 C CA . ILE A 1 472 ? -23.798 -1.567 -11.473 1.00 88.19 472 ILE A CA 1
ATOM 3855 C C . ILE A 1 472 ? -24.395 -0.254 -10.943 1.00 88.19 472 ILE A C 1
ATOM 3857 O O . ILE A 1 472 ? -25.098 -0.256 -9.943 1.00 88.19 472 ILE A O 1
ATOM 3861 N N . MET A 1 473 ? -24.145 0.876 -11.614 1.00 83.38 473 MET A N 1
ATOM 3862 C CA . MET A 1 473 ? -24.685 2.181 -11.205 1.00 83.38 473 MET A CA 1
ATOM 3863 C C . MET A 1 473 ? -26.177 2.352 -11.523 1.00 83.38 473 MET A C 1
ATOM 3865 O O . MET A 1 473 ? -26.786 3.283 -11.013 1.00 83.38 473 MET A O 1
ATOM 3869 N N . GLY A 1 474 ? -26.746 1.509 -12.389 1.00 69.06 474 GLY A N 1
ATOM 3870 C CA . GLY A 1 474 ? -28.166 1.524 -12.747 1.00 69.06 474 GLY A CA 1
ATOM 3871 C C . GLY A 1 474 ? -29.088 0.882 -11.707 1.00 69.06 474 GLY A C 1
ATOM 3872 O O . GLY A 1 474 ? -30.278 0.756 -11.973 1.00 69.06 474 GLY A O 1
ATOM 3873 N N . MET A 1 475 ? -28.557 0.453 -10.558 1.00 66.88 475 MET A N 1
ATOM 3874 C CA . MET A 1 475 ? -29.356 -0.045 -9.438 1.00 66.88 475 MET A CA 1
ATOM 3875 C C . MET A 1 475 ? -30.132 1.110 -8.793 1.00 66.88 475 MET A C 1
ATOM 3877 O O . MET A 1 475 ? -29.530 2.121 -8.428 1.00 66.88 475 MET A O 1
ATOM 3881 N N . GLN A 1 476 ? -31.447 0.951 -8.630 1.00 55.56 476 GLN A N 1
ATOM 3882 C CA . GLN A 1 476 ? -32.269 1.879 -7.847 1.00 55.56 476 GLN A CA 1
ATOM 3883 C C . GLN A 1 476 ? -31.833 1.857 -6.377 1.00 55.56 476 GLN A C 1
ATOM 3885 O O . GLN A 1 476 ? -31.410 0.825 -5.842 1.00 55.56 476 GLN A O 1
ATOM 3890 N N . SER A 1 477 ? -31.916 3.007 -5.715 1.00 55.59 477 SER A N 1
ATOM 3891 C CA . SER A 1 477 ? -31.696 3.076 -4.273 1.00 55.59 477 SER A CA 1
ATOM 3892 C C . SER A 1 477 ? -32.858 2.414 -3.513 1.00 55.59 477 SER A C 1
ATOM 3894 O O . SER A 1 477 ? -33.992 2.427 -3.992 1.00 55.59 477 SER A O 1
ATOM 3896 N N . PRO A 1 478 ? -32.622 1.851 -2.312 1.00 55.06 478 PRO A N 1
ATOM 3897 C CA . PRO A 1 478 ? -33.700 1.301 -1.486 1.00 55.06 478 PRO A CA 1
ATOM 3898 C C . PRO A 1 478 ? -34.813 2.316 -1.177 1.00 55.06 478 PRO A C 1
ATOM 3900 O O . PRO A 1 478 ? -35.965 1.920 -1.029 1.00 55.06 478 PRO A O 1
ATOM 3903 N N . ASP A 1 479 ? -34.468 3.606 -1.115 1.00 52.09 479 ASP A N 1
ATOM 3904 C CA . ASP A 1 479 ? -35.408 4.703 -0.868 1.00 52.09 479 ASP A CA 1
ATOM 3905 C C . ASP A 1 479 ? -36.337 4.937 -2.081 1.00 52.09 479 ASP A C 1
ATOM 3907 O O . ASP A 1 479 ? -37.530 5.153 -1.905 1.00 52.09 479 ASP A O 1
ATOM 3911 N N . GLU A 1 480 ? -35.836 4.786 -3.315 1.00 46.84 480 GLU A N 1
ATOM 3912 C CA . GLU A 1 480 ? -36.649 4.885 -4.544 1.00 46.84 480 GLU A CA 1
ATOM 3913 C C . GLU A 1 480 ? -37.623 3.701 -4.699 1.00 46.84 480 GLU A C 1
ATOM 3915 O O . GLU A 1 480 ? -38.742 3.874 -5.172 1.00 46.84 480 GLU A O 1
ATOM 3920 N N . ILE A 1 481 ? -37.235 2.503 -4.248 1.00 51.09 481 ILE A N 1
ATOM 3921 C CA . ILE A 1 481 ? -38.095 1.304 -4.282 1.00 51.09 481 ILE A CA 1
ATOM 3922 C C . ILE A 1 481 ? -39.210 1.385 -3.223 1.00 51.09 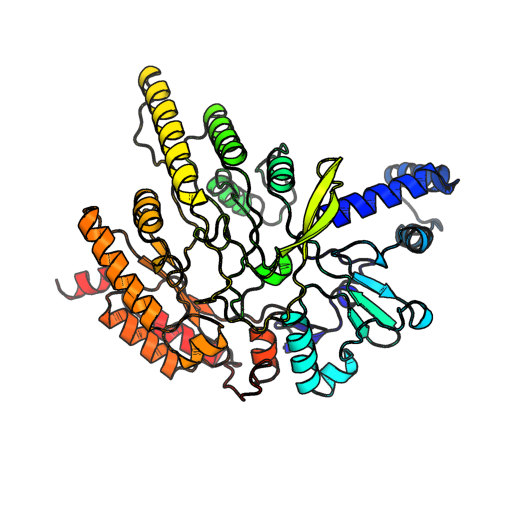481 ILE A C 1
ATOM 3924 O O . ILE A 1 481 ? -40.297 0.836 -3.423 1.00 51.09 481 ILE A O 1
ATOM 3928 N N . ALA A 1 482 ? -38.956 2.055 -2.094 1.00 48.25 482 ALA A N 1
ATOM 3929 C CA . ALA A 1 482 ? -39.955 2.278 -1.050 1.00 48.25 482 ALA A CA 1
ATOM 3930 C C . ALA A 1 482 ? -41.030 3.294 -1.478 1.00 48.25 482 ALA A C 1
ATOM 3932 O O . ALA A 1 482 ? -42.197 3.097 -1.150 1.00 48.25 482 ALA A O 1
ATOM 3933 N N . ASP A 1 483 ? -40.658 4.317 -2.254 1.00 44.88 483 ASP A N 1
ATOM 3934 C CA . ASP A 1 483 ? -41.594 5.316 -2.789 1.00 44.88 483 ASP A CA 1
ATOM 3935 C C . ASP A 1 483 ? -42.446 4.781 -3.962 1.00 44.88 483 ASP A C 1
ATOM 3937 O O . ASP A 1 483 ? -43.580 5.224 -4.151 1.00 44.88 483 ASP A O 1
ATOM 3941 N N . GLU A 1 484 ? -41.954 3.805 -4.737 1.00 41.59 484 GLU A N 1
ATOM 3942 C CA . GLU A 1 484 ? -42.718 3.184 -5.837 1.00 41.59 484 GLU A CA 1
ATOM 3943 C C . GLU A 1 484 ? -43.736 2.121 -5.373 1.00 41.59 484 GLU A C 1
ATOM 3945 O O . GLU A 1 484 ? -44.691 1.835 -6.096 1.00 41.59 484 GLU A O 1
ATOM 3950 N N . ASN A 1 485 ? -43.569 1.553 -4.172 1.00 40.34 485 ASN A N 1
ATOM 3951 C CA . ASN A 1 485 ? -44.451 0.516 -3.610 1.00 40.34 485 ASN A CA 1
ATOM 3952 C C . ASN A 1 485 ? -45.375 1.032 -2.487 1.00 40.34 485 ASN A C 1
ATOM 3954 O O . ASN A 1 485 ? -45.787 0.237 -1.638 1.00 40.34 485 ASN A O 1
ATOM 3958 N N . GLY A 1 486 ? -45.654 2.343 -2.474 1.00 36.09 486 GLY A N 1
ATOM 3959 C CA . GLY A 1 486 ? -46.533 3.011 -1.503 1.00 36.09 486 GLY A CA 1
ATOM 3960 C C . GLY A 1 486 ? -47.883 2.337 -1.273 1.00 36.09 486 GLY A C 1
ATOM 3961 O O . GLY A 1 486 ? -48.514 1.897 -2.264 1.00 36.09 486 GLY A O 1
#

Mean predicted aligned error: 7.62 Å

Sequence (486 aa):
THFDYKYNILRRGILNDTKADLLLFGSAERAILTLLERMQRIVDGSDDKKLLEMAKENNKQNRKESTNEPSPNFLFEKIKPKLHLASIEGVAFRVKKTEIAKDMRIMPSYEECVADKSKFNLLTRIHYLLPDESFVEQCGVGFIQHNRPEHTLTEKEMDFLYSQPFTRKLHPNSLQFEMQQEMVEKLNTSIVIGRGCWGSCSFCIIPLVQGKEVAKRSKESIVKEIETLYANGEKKINDLTLPTLNMYGSKCGLYKHAKVMFSPIINEEITVYDKKEYCNQQCAGCKYRVLSDDLYPLLEEIEKVQQKYKEKRDENGKGGEEKELELRSAIRHDIILDQKKLFRKIMQFTTRLKIAPEHISDEVLKQMNKATRKAFDDFLEEYKKVNKEQGTNKNLVPYIIAGHPGSTEEDMEKMRRYCEDHNIYVNLTQVFTPTPGTLSTAMYYTGENPMTREKIHVPRTFREKKNQKNIIMGMQSPDEIADENG

Solvent-accessible surface area (backbone atoms only — not comparable to full-atom values): 26970 Å² total; per-residue (Å²): 91,35,56,38,66,90,78,71,43,79,43,58,38,66,50,69,72,71,68,48,77,65,38,75,38,37,62,32,66,54,38,53,46,50,48,53,51,47,52,48,53,49,40,74,74,38,88,48,48,57,57,53,50,50,54,58,54,43,70,74,51,74,85,68,83,91,71,99,65,82,52,76,67,57,56,48,66,68,47,50,80,77,58,52,58,90,78,35,45,12,34,28,37,74,43,56,82,92,72,56,59,93,85,57,45,74,45,62,28,37,66,50,29,72,76,32,54,68,37,42,27,48,41,51,38,49,50,68,50,44,62,75,51,50,37,32,34,40,51,86,97,44,33,38,38,35,39,20,49,46,73,73,56,48,43,68,47,39,32,55,62,71,66,50,90,72,82,69,64,76,63,90,87,43,84,65,42,70,70,50,43,60,52,40,70,71,43,53,47,44,41,74,49,38,41,26,35,56,58,56,38,22,66,54,55,51,37,69,46,44,28,44,51,38,26,29,43,46,62,66,54,54,49,53,51,52,53,50,42,44,74,74,67,51,80,49,37,53,23,57,36,29,82,35,43,84,43,44,60,19,44,56,64,60,48,68,47,77,42,81,44,77,37,71,82,74,73,43,80,40,81,45,58,42,64,86,69,88,58,88,67,58,47,65,89,37,89,49,61,41,83,45,71,59,54,49,63,39,54,56,49,51,52,54,52,50,52,58,54,47,54,61,32,52,76,67,72,68,74,71,96,76,67,58,65,32,47,61,46,31,36,51,53,70,57,42,70,84,37,56,70,50,46,58,55,52,55,75,34,33,73,48,51,36,32,60,72,39,64,58,42,50,73,33,23,55,58,37,36,51,63,49,42,65,40,52,54,57,33,53,54,53,50,54,50,50,26,62,77,68,76,45,87,61,49,67,42,46,34,36,53,24,29,37,52,45,40,50,60,67,49,30,48,54,39,34,52,52,26,61,80,67,74,50,66,62,86,46,74,43,68,58,68,65,42,64,87,20,57,40,29,42,21,51,75,59,34,30,38,56,85,80,65,46,76,42,57,52,48,76,50,71,65,57,28,47,49,27,42,45,54,44,61,67,59,79,53,74,69,58,56,53,66,75,68,111

Radius of gyration: 25.44 Å; Cα contacts (8 Å, |Δi|>4): 791; chains: 1; bounding box: 83×60×64 Å

Secondary structure (DSSP, 8-state):
-EEETTTTEEE--HHHHH--SEEE-SSTHHHHHHHHHHHHHHHHTSTTHHHHHHHHHHHHH-SS----PPPHHHHHHHHGGGG-GGGSTTEEEEE-GGGS-TTPEEEPPHHHHHH-HHHHHHHHHHHHH-TT--EEEEETTEEEEEPPPPPPPPHHHHHHHHHS----S--TT-TTHHHHHHHHHTTTTEEE-EE------TT--HHHHT-SS-EE--HHHHHHHHHHHHHTT-----EEE-SSGGGTT-EETTEEEEEEEEETTTTEEEEEEEE-S------TT-TTEE---THHHHHHHHHHHHHHHHHHHHTTT-----------S-B-HHHHGGGHHHHHHHHHT-SEEEEEEE---HHHHHHHT---HHHHHHHHHHHHHHHHHHT--PEEEEEEEES-TT--HHHHHHHHHHHHHTT----EEEE----TT-HHHHHHHHSB-TTT--B-----SHHHHHHHHHHHHTPPPHHHHHHHT-

Nearest PDB structures (foldseek):
  9ccb-assembly1_A  TM=7.333E-01  e=5.410E-12  Methanothermobacter marburgensis
  7mjz-assembly1_A  TM=7.473E-01  e=1.454E-09  Bacteroides uniformis
  6wte-assembly1_A  TM=7.407E-01  e=7.834E-08  Kitasatospora setae KM-6054
  5zme-assembly1_A  TM=1.978E-01  e=2.447E+00  Chlamydomonas reinhardtii

Foldseek 3Di:
DKADQVVRADDAPPCVVVVDQKAFFAPRVQVVLLQVVQVVVCCVPDPCVVVVVVVVVVVVVPPDDDDDDDPPVNVCVVCVVSSPQLPRARMKHWDAPVPDDPPAAEAEESVNCRVDLLSVLRRLLCCLQCQQQWHWYHYPNIIMTHHGHDFADAQVLVLLVLVPPDVLADDPPDDVRVVVRVVSVLCSLAAEQWAADLQQFLQDCRCGGHNNFIHGHALVSRLVVVLVCVVVVDQERAAHDYLALQQHVKGFQQQDAWDWDQGSSVRDIDIGTDRPDGDPDLPQVDPRIDGDPRVVVSLVVQVVSNVVSQVVCVVVVNDDDGQYYAHPRAHELSPCVVVLVVVLSNVVRYLEHEYEPQFADQQLCVLRSHDHNVSVVVSLVSVVVSCVVVVHDRHYEYAYEFQFWQDFLVRLLVRQVVCVVSVHQYPHYDYRDQDISGQSNSCQSSCARSSPRDRTHGRSDPVRSVSSRCSNVVDDHPVVVVVVVD